Protein AF-A0A8K0TWJ3-F1 (afdb_monomer)

Solvent-accessible surface area (backbone atoms only — not comparable to full-atom values): 33154 Å² total; per-residue (Å²): 135,86,66,69,66,55,57,66,50,66,60,68,69,74,91,84,81,90,86,81,90,82,91,81,90,87,88,88,87,87,88,87,88,90,85,87,91,75,94,72,83,81,82,84,83,80,84,92,74,95,72,93,66,82,77,78,65,60,81,73,56,58,57,55,72,68,61,44,55,76,54,32,38,92,46,71,68,54,51,50,48,39,65,71,45,46,50,51,53,58,74,71,53,84,71,49,53,33,40,37,38,39,30,13,39,75,54,33,44,43,31,68,63,32,71,25,78,74,29,70,44,30,71,26,59,88,47,49,39,68,70,57,48,49,51,44,35,76,75,32,56,48,85,67,66,69,36,71,46,42,41,79,56,27,35,73,79,32,29,54,33,34,50,36,24,45,38,67,31,37,85,49,88,93,58,68,37,84,14,48,58,64,74,42,65,84,40,45,28,67,32,37,36,38,41,71,39,75,68,55,49,38,61,90,70,22,58,51,72,69,52,55,51,46,47,51,51,50,53,30,45,51,51,47,60,25,63,28,34,38,40,42,38,67,71,70,36,75,77,33,54,62,68,42,48,51,54,45,37,51,51,49,50,53,48,40,53,50,51,20,62,58,63,39,21,53,36,53,45,76,45,66,53,66,90,86,68,48,50,85,75,24,25,74,57,54,72,45,62,27,58,67,30,47,45,58,47,45,68,54,48,49,57,52,52,45,48,55,48,55,50,52,54,45,49,46,51,62,45,50,64,32,30,44,26,38,52,67,58,49,54,50,51,35,59,75,69,75,50,57,68,61,56,40,63,74,40,48,70,60,41,51,72,48,35,43,68,61,51,59,66,52,60,62,82,72,52,43,52,56,28,72,46,75,52,23,47,48,52,22,47,17,48,36,42,48,48,51,51,33,67,73,14,63,86,50,54,46,69,44,36,31,39,49,90,94,43,40,31,24,37,18,82,71,73,71,49,36,37,31,75,84,34,91,27,7,64,57,85,60,95,78,58,41,84,41,51,76,63,55,51,51,20,47,52,48,26,53,42,23,67,47,45,52,34,38,40,31,19,36,35,81,38,79,43,66,43,66,69,79,86,67,95,84,64,97,64,77,51,59,44,44,86,42,82,36,72,32,21,35,40,33,43,35,50,92,74,41,30,40,39,41,30,62,36,85,89,45,72,66,54,31,43,35,38,32,43,64,75,78,44,44,74,67,32,32,51,50,40,50,51,52,52,54,50,44,40,64,78,20,24,31,98,63,17,61,55,32,44,60,38,80,48,46,46,62,51,49,52,51,52,51,54,38,45,27,74,74,43,39,76,16,26,38,67,46,56,52,85,59,67,93,84,70,78,83,75,76,79,74,80,86,125

pLDDT: mean 80.36, std 21.99, range [22.19, 98.69]

InterPro domains:
  IPR013830 SGNH hydrolase-type esterase domain [PF13472] (101-296)
  IPR036514 SGNH hydrolase superfamily [G3DSA:3.40.50.1110] (71-313)

Foldseek 3Di:
DDDPVVVLVVLFDDDDDDDDDDDDDDDDDDDDDDDDDDDDDDDDDDDDDDDPDDQDDLVPLQDDLVVLVVLADDDPQLLCCLAPPQLVVLVPDPAQEAAEEAEEVQLVCQVPQQVCVPVAFPPDCSLQPPVNQVVLVVVFLADQDTDGRYGGHYYYLDALNSSSCQQSFDPPPVRGGHHPVVSSQSHAHQEYEYDHHPNQQDQPQGHDPVSLVSVSNVQSNVLLRYAAYEYEAADAFPRHDPVSSVVNLVSVVVSQVVSCVSNLFQRYHYHYQDPPDDNVQQPPHGGYGHSVVVSSVCSRVSSVVRLSVLLLVLLQCLLQQAWAWCLVLVVLLCVLLVHDLLVCLVPVLSLLVLALVSQLPDDVVSLCCAQCDRYHHFLSSQSNSQVVCCVNRPPQFDWWWWDDPSFIWTATPRPRQIGTSFGSRHGDDDPPIDTDDSSSNSSVVSSSCSVSSKIKTWAKHQDQDQQPPDDDPDDPDGGRGGRGIDTQWMWMDDSVQLWIWTGRDPVCNQWIKIWHFQPDADPVQLVVVVVVVLVSQQRRNPPCRCSNCPGPCVVVSVVVSLVSSCVNRNVHTHIDTRPDDPPDDDPPPPPPD

Mean predicted aligned error: 10.75 Å

Sequence (593 aa):
YWDLEGWCHQVCHGRSSRHSQTNARDTAKVSAPWLPHEPRLHTVLYSSAPRQTSIPKAQNMVPRLEDLRKHALFKQRSYDTSTNDHLPLLGSRRSKSLVVLLGDSIIERMATTCESQSFQPWPSEMWVGNAALESFRDQASCSIRRLSGVFQAGVGGDKLQHIMYRLVGDGDASRPMPGLLEALEHYDVPLWVIHAGSNNIHRRRGLADGDIECLRLLLSAVASRGRRVLLTGLFYRKDVPRDVIDAANDEYLKLIRRLNSDAGEHTFDFLGPPAEFDPSVHLEDHVHLTKAGYQRWAARLLPRITQILDYVESWEAVFHEKPYCSMEMVSYLVRLLDIDYSALFRSPEFLKRATKEVIAGEPESRLVSLWADDAGRCTSFALKVAYLLSRQHPGRYQFELFDHRHHRVAVCSKTAEIIDSSSMGGKAMGKGATWMSAKDAIATCLAEVAEGGIMVCLFRYVGRLSIAASRHESDSRRAVVQDRPVYFGLLRWNLRQKRLELIPDLGRKEHRLLITWGLGGSWRDRDECKAALNMFIRQRGGPLQSKQWESSGIRALNDELWRTANKVWGEHPILSEENAPAGGRILLAVDTE

Nearest PDB structures (foldseek):
  7dxm-assembly3_C  TM=5.527E-01  e=5.456E-01  Streptococcus thermophilus LMG 18311
  3bma-assembly1_E  TM=4.999E-01  e=4.174E-01  Streptococcus pneumoniae R6
  6pfx-assembly2_B  TM=6.865E-01  e=2.195E+00  Enterococcus faecium TX0133a04
  6pfx-assembly1_A  TM=6.867E-01  e=2.443E+00  Enterococcus faecium TX0133a04
  7dxm-assembly1_A  TM=5.088E-01  e=7.936E-01  Streptococcus thermophilus LMG 18311

Radius of gyration: 28.2 Å; Cα contacts (8 Å, |Δi|>4): 997; chains: 1; bounding box: 58×82×78 Å

Organism: NCBI:txid40658

Structure (mmCIF, N/CA/C/O backbone):
data_AF-A0A8K0TWJ3-F1
#
_entry.id   AF-A0A8K0TWJ3-F1
#
loop_
_atom_site.group_PDB
_atom_site.id
_atom_site.type_symbol
_atom_site.label_atom_id
_atom_site.label_alt_id
_atom_site.label_comp_id
_atom_site.label_asym_id
_atom_site.label_entity_id
_atom_site.label_seq_id
_atom_site.pdbx_PDB_ins_code
_atom_site.Cartn_x
_atom_site.Cartn_y
_atom_site.Cartn_z
_atom_site.occupancy
_atom_site.B_iso_or_equiv
_atom_site.auth_seq_id
_atom_site.auth_comp_id
_atom_site.auth_asym_id
_atom_site.auth_atom_id
_atom_site.pdbx_PDB_model_num
ATOM 1 N N . TYR A 1 1 ? 11.601 2.722 17.234 1.00 22.19 1 TYR A N 1
ATOM 2 C CA . TYR A 1 1 ? 10.336 3.225 17.797 1.00 22.19 1 TYR A CA 1
ATOM 3 C C . TYR A 1 1 ? 9.403 2.052 17.984 1.00 22.19 1 TYR A C 1
ATOM 5 O O . TYR A 1 1 ? 9.427 1.145 17.163 1.00 22.19 1 TYR A O 1
ATOM 13 N N . TRP A 1 2 ? 8.787 2.003 19.158 1.00 24.05 2 TRP A N 1
ATOM 14 C CA . TRP A 1 2 ? 8.403 0.785 19.854 1.00 24.05 2 TRP A CA 1
ATOM 15 C C . TRP A 1 2 ? 7.131 0.132 19.304 1.00 24.05 2 TRP A C 1
ATOM 17 O O . TRP A 1 2 ? 6.188 0.789 18.886 1.00 24.05 2 TRP A O 1
ATOM 27 N N . 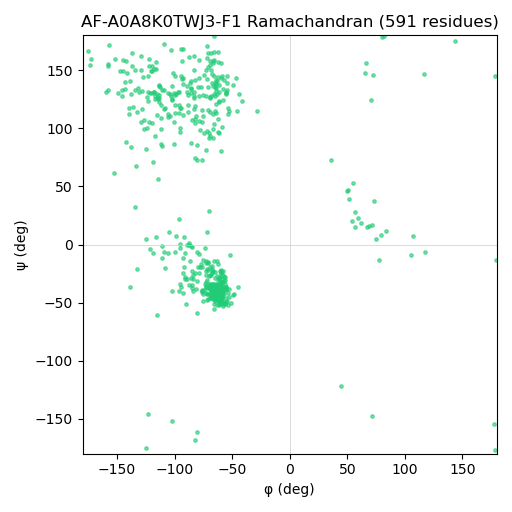ASP A 1 3 ? 7.213 -1.188 19.330 1.00 31.81 3 ASP A N 1
ATOM 28 C CA . ASP A 1 3 ? 6.294 -2.257 18.984 1.00 31.81 3 ASP A CA 1
ATOM 29 C C . ASP A 1 3 ? 4.775 -1.985 19.105 1.00 31.81 3 ASP A C 1
ATOM 31 O O . ASP A 1 3 ? 4.228 -1.846 20.203 1.00 31.81 3 ASP A O 1
ATOM 35 N N . LEU A 1 4 ? 4.075 -1.996 17.963 1.00 35.12 4 LEU A N 1
ATOM 36 C CA . LEU A 1 4 ? 2.613 -2.140 17.895 1.00 35.12 4 LEU A CA 1
ATOM 37 C C . LEU A 1 4 ? 2.164 -3.559 18.307 1.00 35.12 4 LEU A C 1
ATOM 39 O O . LEU A 1 4 ? 1.013 -3.714 18.720 1.00 35.12 4 LEU A O 1
ATOM 43 N N . GLU A 1 5 ? 3.048 -4.575 18.280 1.00 35.62 5 GLU A N 1
ATOM 44 C CA . GLU A 1 5 ? 2.718 -5.926 18.773 1.00 35.62 5 GLU A CA 1
ATOM 45 C C . GLU A 1 5 ? 2.405 -5.889 20.273 1.00 35.62 5 GLU A C 1
ATOM 47 O O . GLU A 1 5 ? 1.468 -6.543 20.731 1.00 35.62 5 GLU A O 1
ATOM 52 N N . GLY A 1 6 ? 3.077 -5.014 21.029 1.00 37.06 6 GLY A N 1
ATOM 53 C CA . GLY A 1 6 ? 2.796 -4.800 22.447 1.00 37.06 6 GLY A CA 1
ATOM 54 C C . GLY A 1 6 ? 1.365 -4.334 22.737 1.00 37.06 6 GLY A C 1
ATOM 55 O O . GLY A 1 6 ? 0.874 -4.566 23.838 1.00 37.06 6 GLY A O 1
ATOM 56 N N . TRP A 1 7 ? 0.667 -3.714 21.777 1.00 39.84 7 TRP A N 1
ATOM 57 C CA . TRP A 1 7 ? -0.693 -3.205 21.980 1.00 39.84 7 TRP A CA 1
ATOM 58 C C . TRP A 1 7 ? -1.771 -4.281 21.778 1.00 39.84 7 TRP A C 1
ATOM 60 O O . TRP A 1 7 ? -2.681 -4.380 22.600 1.00 39.84 7 TRP A O 1
ATOM 70 N N . CYS A 1 8 ? -1.626 -5.158 20.773 1.00 35.56 8 CYS A N 1
ATOM 71 C CA . CYS A 1 8 ? -2.452 -6.373 20.683 1.00 35.56 8 CYS A CA 1
ATOM 72 C C . CYS A 1 8 ? -2.159 -7.334 21.850 1.00 35.56 8 CYS A C 1
ATOM 74 O O . CYS A 1 8 ? -3.088 -7.904 22.424 1.00 35.56 8 CYS A O 1
ATOM 76 N N . HIS A 1 9 ? -0.895 -7.442 22.278 1.00 36.34 9 HIS A N 1
ATOM 77 C CA . HIS A 1 9 ? -0.508 -8.306 23.396 1.00 36.34 9 HIS A CA 1
ATOM 78 C C . HIS A 1 9 ? -0.924 -7.772 24.785 1.00 36.34 9 HIS A C 1
ATOM 80 O O . HIS A 1 9 ? -1.294 -8.570 25.645 1.00 36.34 9 HIS A O 1
ATOM 86 N N . GLN A 1 10 ? -0.937 -6.451 25.034 1.00 37.88 10 GLN A N 1
ATOM 87 C CA . GLN A 1 10 ? -1.329 -5.888 26.344 1.00 37.88 10 GLN A CA 1
ATOM 88 C C . GLN A 1 10 ? -2.832 -5.975 26.645 1.00 37.88 10 GLN A C 1
ATOM 90 O O . GLN A 1 10 ? -3.208 -5.963 27.816 1.00 37.88 10 GLN A O 1
ATOM 95 N N . VAL A 1 11 ? -3.696 -6.077 25.630 1.00 40.22 11 VAL A N 1
ATOM 96 C CA . VAL A 1 11 ? -5.146 -6.258 25.833 1.00 40.22 11 VAL A CA 1
ATOM 97 C C . VAL A 1 11 ? -5.497 -7.721 26.163 1.00 40.22 11 VAL A C 1
ATOM 99 O O . VAL A 1 11 ? -6.540 -7.964 26.763 1.00 40.22 11 VAL A O 1
ATOM 102 N N . CYS A 1 12 ? -4.613 -8.683 25.858 1.00 34.91 12 CYS A N 1
ATOM 103 C CA . CYS A 1 12 ? -4.925 -10.119 25.895 1.00 34.91 12 CYS A CA 1
ATOM 104 C C . CYS A 1 12 ? -4.227 -10.924 27.015 1.00 34.91 12 CYS A C 1
ATOM 106 O O . CYS A 1 12 ? -4.472 -12.121 27.141 1.00 34.91 12 CYS A O 1
ATOM 108 N N . HIS A 1 13 ? -3.383 -10.318 27.861 1.00 32.00 13 HIS A N 1
ATOM 109 C CA . HIS A 1 13 ? -2.712 -11.039 28.955 1.00 32.00 13 HIS A CA 1
ATOM 110 C C . HIS A 1 13 ? -3.369 -10.825 30.330 1.00 32.00 13 HIS A C 1
ATOM 112 O O . HIS A 1 13 ? -2.943 -9.995 31.132 1.00 32.00 13 HIS A O 1
ATOM 118 N N . GLY A 1 14 ? -4.374 -11.657 30.626 1.00 32.97 14 GLY A N 1
ATOM 119 C CA . GLY A 1 14 ? -4.715 -12.088 31.986 1.00 32.97 14 GLY A CA 1
ATOM 120 C C . GLY A 1 14 ? -3.864 -13.305 32.381 1.00 32.97 14 GLY A C 1
ATOM 121 O O . GLY A 1 14 ? -3.661 -14.212 31.580 1.00 32.97 14 GLY A O 1
ATOM 122 N N . ARG A 1 15 ? -3.299 -13.296 33.594 1.00 29.36 15 ARG A N 1
ATOM 123 C CA . ARG A 1 15 ? -2.346 -14.298 34.118 1.00 29.36 15 ARG A 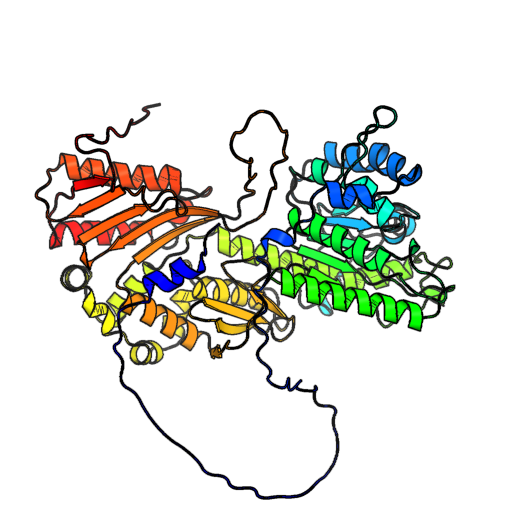CA 1
ATOM 124 C C . ARG A 1 15 ? -2.869 -15.743 34.032 1.00 29.36 15 ARG A C 1
ATOM 126 O O . ARG A 1 15 ? -3.981 -16.009 34.469 1.00 29.36 15 ARG A O 1
ATOM 133 N N . SER A 1 16 ? -1.997 -16.680 33.649 1.00 27.53 16 SER A N 1
ATOM 134 C CA . SER A 1 16 ? -2.134 -18.110 33.960 1.00 27.53 16 SER A CA 1
ATOM 135 C C . SER A 1 16 ? -0.820 -18.659 34.527 1.00 27.53 16 SER A C 1
ATOM 137 O O . SER A 1 16 ? 0.271 -18.379 34.026 1.00 27.53 16 SER A O 1
ATOM 139 N N . SER A 1 17 ? -0.949 -19.369 35.643 1.00 29.36 17 SER A N 1
ATOM 140 C CA . SER A 1 17 ? 0.103 -19.962 36.462 1.00 29.36 17 SER A CA 1
ATOM 141 C C . SER A 1 17 ? 0.577 -21.318 35.930 1.00 29.36 17 SER A C 1
ATOM 143 O O . SER A 1 17 ? -0.186 -22.090 35.361 1.00 29.36 17 SER A O 1
ATOM 145 N N . ARG A 1 18 ? 1.854 -21.607 36.204 1.00 28.64 18 ARG A N 1
ATOM 146 C CA . ARG A 1 18 ? 2.584 -22.867 35.974 1.00 28.64 18 ARG A CA 1
ATOM 147 C C . ARG A 1 18 ? 1.817 -24.110 36.445 1.00 28.64 18 ARG A C 1
ATOM 149 O O . ARG A 1 18 ? 1.291 -24.068 37.550 1.00 28.64 18 ARG A O 1
ATOM 156 N N . HIS A 1 19 ? 1.936 -25.218 35.706 1.00 27.59 19 HIS A N 1
ATOM 157 C CA . HIS A 1 19 ? 2.286 -26.566 36.199 1.00 27.59 19 HIS A CA 1
ATOM 158 C C . HIS A 1 19 ? 2.857 -27.412 35.041 1.00 27.59 19 HIS A C 1
ATOM 160 O O . HIS A 1 19 ? 2.672 -27.089 33.871 1.00 27.59 19 HIS A O 1
ATOM 166 N N . SER A 1 20 ? 3.659 -28.416 35.386 1.00 27.27 20 SER A N 1
ATOM 167 C CA . SER A 1 20 ? 4.748 -28.995 34.593 1.00 27.27 20 SER A CA 1
ATOM 168 C C . SER A 1 20 ? 4.601 -30.503 34.330 1.00 27.27 20 SER A C 1
ATOM 170 O O . SER A 1 20 ? 4.035 -31.177 35.181 1.00 27.27 20 SER A O 1
ATOM 172 N N . GLN A 1 21 ? 5.304 -30.992 33.284 1.00 28.33 21 GLN A N 1
ATOM 173 C CA . GLN A 1 21 ? 5.832 -32.372 33.068 1.00 28.33 21 GLN A CA 1
ATOM 174 C C . GLN A 1 21 ? 4.792 -33.482 32.735 1.00 28.33 21 GLN A C 1
ATOM 176 O O . GLN A 1 21 ? 3.678 -33.415 33.227 1.00 28.33 21 GLN A O 1
ATOM 181 N N . THR A 1 22 ? 5.016 -34.532 31.917 1.00 27.94 22 THR A N 1
ATOM 182 C CA . THR A 1 22 ? 6.167 -35.113 31.170 1.00 27.94 22 THR A CA 1
ATOM 183 C C . THR A 1 22 ? 5.693 -36.271 30.247 1.00 27.94 22 THR A C 1
ATOM 185 O O . THR A 1 22 ? 4.698 -36.910 30.561 1.00 27.94 22 THR A O 1
ATOM 188 N N . ASN A 1 23 ? 6.513 -36.598 29.222 1.00 27.72 23 ASN A N 1
ATOM 189 C CA . ASN A 1 23 ? 6.760 -37.913 28.558 1.00 27.72 23 ASN A CA 1
ATOM 190 C C . ASN A 1 23 ? 5.638 -38.609 27.743 1.00 27.72 23 ASN A C 1
ATOM 192 O O . ASN A 1 23 ? 4.470 -38.464 28.050 1.00 27.72 23 ASN A O 1
ATOM 196 N N . ALA A 1 24 ? 5.873 -39.502 26.769 1.00 27.83 24 ALA A N 1
ATOM 197 C CA . ALA A 1 24 ? 6.939 -39.837 25.805 1.00 27.83 24 ALA A CA 1
ATOM 198 C C . ALA A 1 24 ? 6.453 -41.086 25.014 1.00 27.83 24 ALA A C 1
ATOM 200 O O . ALA A 1 24 ? 5.896 -41.970 25.653 1.00 27.83 24 ALA A O 1
ATOM 201 N N . ARG A 1 25 ? 6.793 -41.192 23.707 1.00 28.03 25 ARG A N 1
ATOM 202 C CA . ARG A 1 25 ? 6.904 -42.431 22.871 1.00 28.03 25 ARG A CA 1
ATOM 203 C C . ARG A 1 25 ? 5.587 -43.220 22.604 1.00 28.03 25 ARG A C 1
ATOM 205 O O . ARG A 1 25 ? 4.670 -43.156 23.396 1.00 28.03 25 ARG A O 1
ATOM 212 N N . ASP A 1 26 ? 5.329 -43.909 21.485 1.00 28.30 26 ASP A N 1
ATOM 213 C CA . ASP A 1 26 ? 6.171 -44.742 20.616 1.00 28.30 26 ASP A CA 1
ATOM 214 C C . ASP A 1 26 ? 5.637 -44.899 19.165 1.00 28.30 26 ASP A C 1
ATOM 216 O O . ASP A 1 26 ? 4.541 -44.486 18.799 1.00 28.30 26 ASP A O 1
ATOM 220 N N . THR A 1 27 ? 6.497 -45.515 18.357 1.00 30.27 27 THR A N 1
ATOM 221 C CA . THR A 1 27 ? 6.499 -45.835 16.919 1.00 30.27 27 THR A CA 1
ATOM 222 C C . THR A 1 27 ? 5.467 -46.853 16.403 1.00 30.27 27 THR A C 1
ATOM 224 O O . THR A 1 27 ? 5.170 -47.811 17.106 1.00 30.27 27 THR A O 1
ATOM 227 N N . ALA A 1 28 ? 5.134 -46.797 15.100 1.00 29.73 28 ALA A N 1
ATOM 228 C CA . ALA A 1 28 ? 5.027 -47.994 14.240 1.00 29.73 28 ALA A CA 1
ATOM 229 C C . ALA A 1 28 ? 5.125 -47.661 12.732 1.00 29.73 28 ALA A C 1
ATOM 231 O O . ALA A 1 28 ? 4.459 -46.760 12.229 1.00 29.73 28 ALA A O 1
ATOM 232 N N . LYS A 1 29 ? 5.973 -48.420 12.023 1.00 28.27 29 LYS A N 1
ATOM 233 C CA . LYS A 1 29 ? 6.172 -48.455 10.561 1.00 28.27 29 LYS A CA 1
ATOM 234 C C . LYS A 1 29 ? 5.301 -49.554 9.946 1.00 28.27 29 LYS A C 1
ATOM 236 O O . LYS A 1 29 ? 5.316 -50.652 10.489 1.00 28.27 29 LYS A O 1
ATOM 241 N N . VAL A 1 30 ? 4.726 -49.329 8.759 1.00 28.98 30 VAL A N 1
ATOM 242 C CA . VAL A 1 30 ? 4.429 -50.394 7.775 1.00 28.98 30 VAL A CA 1
ATOM 243 C C . VAL A 1 30 ? 4.611 -49.849 6.347 1.00 28.98 30 VAL A C 1
ATOM 245 O O . VAL A 1 30 ? 4.177 -48.748 6.027 1.00 28.98 30 VAL A O 1
ATOM 248 N N . SER A 1 31 ? 5.308 -50.631 5.522 1.00 26.70 31 SER A N 1
ATOM 249 C CA . SER A 1 31 ? 5.665 -50.465 4.102 1.00 26.70 31 SER A CA 1
ATOM 250 C C . SER A 1 31 ? 4.636 -51.132 3.171 1.00 26.70 31 SER A C 1
ATOM 252 O O . SER A 1 31 ? 4.197 -52.231 3.494 1.00 26.70 31 SER A O 1
ATOM 254 N N . ALA A 1 32 ? 4.220 -50.525 2.046 1.00 27.39 32 ALA A N 1
ATOM 255 C CA . ALA A 1 32 ? 4.630 -50.795 0.638 1.00 27.39 32 ALA A CA 1
ATOM 256 C C . ALA A 1 32 ? 3.379 -50.607 -0.285 1.00 27.39 32 ALA A C 1
ATOM 258 O O . ALA A 1 32 ? 2.286 -50.521 0.274 1.00 27.39 32 ALA A O 1
ATOM 259 N N . PRO A 1 33 ? 3.420 -50.689 -1.641 1.00 33.88 33 PRO A N 1
ATOM 260 C CA . PRO A 1 33 ? 4.423 -50.321 -2.648 1.00 33.88 33 PRO A CA 1
ATOM 261 C C . PRO A 1 33 ? 3.871 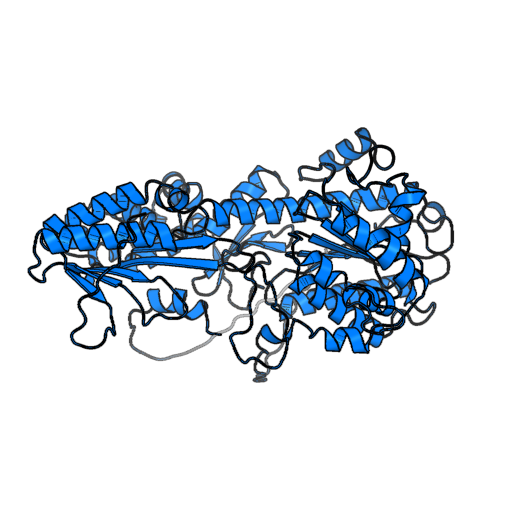-49.353 -3.747 1.00 33.88 33 PRO A C 1
ATOM 263 O O . PRO A 1 33 ? 2.750 -48.862 -3.694 1.00 33.88 33 PRO A O 1
ATOM 266 N N . TRP A 1 34 ? 4.738 -49.085 -4.725 1.00 25.12 34 TRP A N 1
ATOM 267 C CA . TRP A 1 34 ? 4.769 -48.074 -5.793 1.00 25.12 34 TRP A CA 1
ATOM 268 C C . TRP A 1 34 ? 3.773 -48.209 -6.966 1.00 25.12 34 TRP A C 1
ATOM 270 O O . TRP A 1 34 ? 3.473 -49.333 -7.352 1.00 25.12 34 TRP A O 1
ATOM 280 N N . LEU A 1 35 ? 3.410 -47.065 -7.594 1.00 28.23 35 LEU A N 1
ATOM 281 C CA . LEU A 1 35 ? 3.202 -46.789 -9.048 1.00 28.23 35 LEU A CA 1
ATOM 282 C C . LEU A 1 35 ? 2.909 -45.258 -9.268 1.00 28.23 35 LEU A C 1
ATOM 284 O O . LEU A 1 35 ? 2.770 -44.553 -8.269 1.00 28.23 35 LEU A O 1
ATOM 288 N N . PRO A 1 36 ? 2.950 -44.680 -10.497 1.00 33.00 36 PRO A N 1
ATOM 289 C CA . PRO A 1 36 ? 3.951 -43.668 -10.866 1.00 33.00 36 PRO A CA 1
ATOM 290 C C . PRO A 1 36 ? 3.510 -42.184 -10.899 1.00 33.00 36 PRO A C 1
ATOM 292 O O . PRO A 1 36 ? 2.339 -41.828 -10.867 1.00 33.00 36 PRO A O 1
ATOM 295 N N . HIS A 1 37 ? 4.557 -41.359 -10.986 1.00 27.56 37 HIS A N 1
ATOM 296 C CA . HIS A 1 37 ? 4.728 -39.905 -10.906 1.00 27.56 37 HIS A CA 1
ATOM 297 C C . HIS A 1 37 ? 3.758 -38.956 -11.645 1.00 27.56 37 HIS A C 1
ATOM 299 O O . HIS A 1 37 ? 3.679 -38.955 -12.869 1.00 27.56 37 HIS A O 1
ATOM 305 N N . GLU A 1 38 ? 3.245 -37.983 -10.880 1.00 27.19 38 GLU A N 1
ATOM 306 C CA . GLU A 1 38 ? 2.961 -36.600 -11.302 1.00 27.19 38 GLU A CA 1
ATOM 307 C C . GLU A 1 38 ? 3.792 -35.621 -10.436 1.00 27.19 38 GLU A C 1
ATOM 309 O O . GLU A 1 38 ? 4.082 -35.931 -9.271 1.00 27.19 38 GLU A O 1
ATOM 314 N N . PRO A 1 39 ? 4.213 -34.447 -10.951 1.00 31.45 39 PRO A N 1
ATOM 315 C CA . PRO A 1 39 ? 5.159 -33.575 -10.260 1.00 31.45 39 PRO A CA 1
ATOM 316 C C . PRO A 1 39 ? 4.471 -32.780 -9.140 1.00 31.45 39 PRO A C 1
ATOM 318 O O . PRO A 1 39 ? 3.854 -31.741 -9.367 1.00 31.45 39 PRO A O 1
ATOM 321 N N . ARG A 1 40 ? 4.604 -33.257 -7.896 1.00 27.70 40 ARG A N 1
ATOM 322 C CA . ARG A 1 40 ? 4.237 -32.495 -6.694 1.00 27.70 40 ARG A CA 1
ATOM 323 C C . ARG A 1 40 ? 5.363 -31.545 -6.287 1.00 27.70 40 ARG A C 1
ATOM 325 O O . ARG A 1 40 ? 6.518 -31.940 -6.163 1.00 27.70 40 ARG A O 1
ATOM 332 N N . LEU A 1 41 ? 4.967 -30.297 -6.047 1.00 26.61 41 LEU A N 1
ATOM 333 C CA . LEU A 1 41 ? 5.738 -29.211 -5.441 1.00 26.61 41 LEU A CA 1
ATOM 334 C C . LEU A 1 41 ? 6.577 -29.707 -4.251 1.00 26.61 41 LEU A C 1
ATOM 336 O O . LEU A 1 41 ? 6.049 -30.271 -3.293 1.00 26.61 41 LEU A O 1
ATOM 340 N N . HIS A 1 42 ? 7.890 -29.485 -4.316 1.00 26.62 42 HIS A N 1
ATOM 341 C CA . HIS A 1 42 ? 8.823 -29.859 -3.259 1.00 26.62 42 HIS A CA 1
ATOM 342 C C . HIS A 1 42 ? 8.589 -29.035 -1.985 1.00 26.62 42 HIS A C 1
ATOM 344 O O . HIS A 1 42 ? 8.884 -27.842 -1.924 1.00 26.62 42 HIS A O 1
ATOM 350 N N . THR A 1 43 ? 8.128 -29.715 -0.937 1.00 26.78 43 THR A N 1
ATOM 351 C CA . THR A 1 43 ? 8.221 -29.277 0.457 1.00 26.78 43 THR A CA 1
ATOM 352 C C . THR A 1 43 ? 9.694 -29.210 0.858 1.00 26.78 43 THR A C 1
ATOM 354 O O . THR A 1 43 ? 10.375 -30.233 0.933 1.00 26.78 43 THR A O 1
ATOM 357 N N . VAL A 1 44 ? 10.205 -28.008 1.117 1.00 27.88 44 VAL A N 1
ATOM 358 C CA . VAL A 1 44 ? 11.572 -27.812 1.608 1.00 27.88 44 VAL A CA 1
ATOM 359 C C . VAL A 1 44 ? 11.618 -28.119 3.108 1.00 27.88 44 VAL A C 1
ATOM 361 O O . VAL A 1 44 ? 11.134 -27.344 3.932 1.00 27.88 44 VAL A O 1
ATOM 364 N N . LEU A 1 45 ? 12.207 -29.259 3.471 1.00 23.97 45 LEU A N 1
ATOM 365 C CA . LEU A 1 45 ? 12.568 -29.596 4.849 1.00 23.97 45 LEU A CA 1
ATOM 366 C C . LEU A 1 45 ? 13.902 -28.917 5.195 1.00 23.97 45 LEU A C 1
ATOM 368 O O . LEU A 1 45 ? 14.946 -29.306 4.677 1.00 23.97 45 LEU A O 1
ATOM 372 N N . TYR A 1 46 ? 13.885 -27.915 6.081 1.00 28.52 46 TYR A N 1
ATOM 373 C CA . TYR A 1 46 ? 15.109 -27.339 6.649 1.00 28.52 46 TYR A CA 1
ATOM 374 C C . TYR A 1 46 ? 15.441 -27.966 8.006 1.00 28.52 46 TYR A C 1
ATOM 376 O O . TYR A 1 46 ? 14.669 -27.874 8.960 1.00 28.52 46 TYR A O 1
ATOM 384 N N . SER A 1 47 ? 16.630 -28.569 8.047 1.00 25.95 47 SER A N 1
ATOM 385 C CA . SER A 1 47 ? 17.326 -29.104 9.218 1.00 25.95 47 SER A CA 1
ATOM 386 C C . SER A 1 47 ? 17.609 -28.028 10.277 1.00 25.95 47 SER A C 1
ATOM 388 O O . SER A 1 47 ? 17.908 -26.874 9.969 1.00 25.95 47 SER A O 1
ATOM 390 N N . SER A 1 48 ? 17.498 -28.434 11.539 1.00 25.34 48 SER A N 1
ATOM 391 C CA . SER A 1 48 ? 17.643 -27.637 12.753 1.00 25.34 48 SER A CA 1
ATOM 392 C C . SER A 1 48 ? 19.106 -27.439 13.170 1.00 25.34 48 SER A C 1
ATOM 394 O O . SER A 1 48 ? 19.775 -28.397 13.551 1.00 25.34 48 SER A O 1
ATOM 396 N N . ALA A 1 49 ? 19.556 -26.184 13.226 1.00 25.73 49 ALA A N 1
ATOM 397 C CA . ALA A 1 49 ? 20.669 -25.750 14.073 1.00 25.73 49 ALA A CA 1
ATOM 398 C C . ALA A 1 49 ? 20.367 -24.339 14.621 1.00 25.73 49 ALA A C 1
ATOM 400 O O . ALA A 1 49 ? 19.928 -23.477 13.853 1.00 25.73 49 ALA A O 1
ATOM 401 N N . PRO A 1 50 ? 20.566 -24.061 15.923 1.00 29.61 50 PRO A N 1
ATOM 402 C CA . PRO A 1 50 ? 20.265 -22.756 16.492 1.00 29.61 50 PRO A CA 1
ATOM 403 C C . PRO A 1 50 ? 21.427 -21.794 16.217 1.00 29.61 50 PRO A C 1
ATOM 405 O O . PRO A 1 50 ? 22.466 -21.853 16.868 1.00 29.61 50 PRO A O 1
ATOM 408 N N . ARG A 1 51 ? 21.254 -20.872 15.265 1.00 28.33 51 ARG A N 1
ATOM 409 C CA . ARG A 1 51 ? 22.030 -19.624 15.235 1.00 28.33 51 ARG A CA 1
ATOM 410 C C . ARG A 1 51 ? 21.131 -18.496 15.718 1.00 28.33 51 ARG A C 1
ATOM 412 O O . ARG A 1 51 ? 20.181 -18.117 15.042 1.00 28.33 51 ARG A O 1
ATOM 419 N N . GLN A 1 52 ? 21.439 -17.966 16.900 1.00 31.31 52 GLN A N 1
ATOM 420 C CA . GLN A 1 52 ? 20.965 -16.653 17.325 1.00 31.31 52 GLN A CA 1
ATOM 421 C C . GLN A 1 52 ? 21.620 -15.603 16.422 1.00 31.31 52 GLN A C 1
ATOM 423 O O . GLN A 1 52 ? 22.723 -15.137 16.685 1.00 31.31 52 GLN A O 1
ATOM 428 N N . THR A 1 53 ? 20.949 -15.247 15.333 1.00 29.08 53 THR A N 1
ATOM 429 C CA . THR A 1 53 ? 21.207 -14.001 14.611 1.00 29.08 53 THR A CA 1
ATOM 430 C C . THR A 1 53 ? 20.055 -13.067 14.928 1.00 29.08 53 THR A C 1
ATOM 432 O O . THR A 1 53 ? 18.913 -13.334 14.554 1.00 29.08 53 THR A O 1
ATOM 435 N N . SER A 1 54 ? 20.340 -11.995 15.664 1.00 28.78 54 SER A N 1
ATOM 436 C CA . SER A 1 54 ? 19.412 -10.884 15.852 1.00 28.78 54 SER A CA 1
ATOM 437 C C . SER A 1 54 ? 18.942 -10.397 14.480 1.00 28.78 54 SER A C 1
ATOM 439 O O . SER A 1 54 ? 19.756 -9.928 13.685 1.00 28.78 54 SER A O 1
ATOM 441 N N . ILE A 1 55 ? 17.650 -10.543 14.197 1.00 32.06 55 ILE A N 1
ATOM 442 C CA . ILE A 1 55 ? 17.032 -10.060 12.961 1.00 32.06 55 ILE A CA 1
ATOM 443 C C . ILE A 1 55 ? 17.204 -8.529 12.929 1.00 32.06 55 ILE A C 1
ATOM 445 O O . ILE A 1 55 ? 16.805 -7.863 13.893 1.00 32.06 55 ILE A O 1
ATOM 449 N N . PRO A 1 56 ? 17.823 -7.946 11.885 1.00 32.84 56 PRO A N 1
ATOM 450 C CA . PRO A 1 56 ? 17.929 -6.498 11.753 1.00 32.84 56 PRO A CA 1
ATOM 451 C C . PRO A 1 56 ? 16.534 -5.867 11.748 1.00 32.84 56 PRO A C 1
ATOM 453 O O . PRO A 1 56 ? 15.633 -6.332 11.057 1.00 32.84 56 PRO A O 1
ATOM 456 N N . LYS A 1 57 ? 16.336 -4.795 12.522 1.00 41.81 57 LYS A N 1
ATOM 457 C CA . LYS A 1 57 ? 15.071 -4.047 12.521 1.00 41.81 57 LYS A CA 1
ATOM 458 C C . LYS A 1 57 ? 14.856 -3.411 11.139 1.00 41.81 57 LYS A C 1
ATOM 460 O O . LYS A 1 57 ? 15.779 -2.795 10.609 1.00 41.81 57 LYS A O 1
ATOM 465 N N . ALA A 1 58 ? 13.625 -3.463 10.620 1.00 45.97 58 ALA A N 1
ATOM 466 C CA . ALA A 1 58 ? 13.193 -2.939 9.310 1.00 45.97 58 ALA A CA 1
ATOM 467 C C . ALA A 1 58 ? 13.562 -1.462 9.006 1.00 45.97 58 ALA A C 1
ATOM 469 O O . ALA A 1 58 ? 13.440 -1.001 7.876 1.00 45.97 58 ALA A O 1
ATOM 470 N N . GLN A 1 59 ? 14.064 -0.700 9.988 1.00 47.00 59 GLN A N 1
ATOM 471 C CA . GLN A 1 59 ? 14.589 0.659 9.792 1.00 47.00 59 GLN A CA 1
ATOM 472 C C . GLN A 1 59 ? 15.857 0.722 8.917 1.00 47.00 59 GLN A C 1
ATOM 474 O O . GLN A 1 59 ? 16.188 1.801 8.437 1.00 47.00 59 GLN A O 1
ATOM 479 N N . ASN A 1 60 ? 16.529 -0.405 8.656 1.00 54.81 60 ASN A N 1
ATOM 480 C CA . ASN A 1 60 ? 17.728 -0.452 7.810 1.00 54.81 60 ASN A CA 1
ATOM 481 C C . ASN A 1 60 ? 17.446 -0.595 6.302 1.00 54.81 60 ASN A C 1
ATOM 483 O O . ASN A 1 60 ? 18.391 -0.635 5.518 1.00 54.81 60 ASN A O 1
ATOM 487 N N . MET A 1 61 ? 16.181 -0.688 5.873 1.00 62.53 61 MET A N 1
ATOM 488 C CA . MET A 1 61 ? 15.869 -0.912 4.456 1.00 62.53 61 MET A CA 1
ATOM 489 C C . MET A 1 61 ? 15.829 0.343 3.594 1.00 62.53 61 MET A C 1
ATOM 491 O O . MET A 1 61 ? 15.978 0.215 2.383 1.00 62.53 61 MET A O 1
ATOM 495 N N . VAL A 1 62 ? 15.619 1.529 4.171 1.00 73.75 62 VAL A N 1
ATOM 496 C CA . VAL A 1 62 ? 15.600 2.772 3.390 1.00 73.75 62 VAL A CA 1
ATOM 497 C C . VAL A 1 62 ? 17.042 3.252 3.230 1.00 73.75 62 VAL A C 1
ATOM 499 O O . VAL A 1 62 ? 17.626 3.706 4.219 1.00 73.75 62 VAL A O 1
ATOM 502 N N . PRO A 1 63 ? 17.647 3.140 2.033 1.00 79.06 63 PRO A N 1
ATOM 503 C CA . PRO A 1 63 ? 18.989 3.643 1.811 1.00 79.06 63 PRO A CA 1
ATOM 504 C C . PRO A 1 63 ? 18.995 5.150 2.027 1.00 79.06 63 PRO A C 1
ATOM 506 O O . PRO A 1 63 ? 18.032 5.851 1.694 1.00 79.06 63 PRO A O 1
ATOM 509 N N . ARG A 1 64 ? 20.094 5.663 2.575 1.00 86.00 64 ARG A N 1
ATOM 510 C CA . ARG A 1 64 ? 20.266 7.110 2.638 1.00 86.00 64 ARG A CA 1
ATOM 511 C C . ARG A 1 64 ? 20.452 7.627 1.213 1.00 86.00 64 ARG A C 1
ATOM 513 O O . ARG A 1 64 ? 20.994 6.923 0.360 1.00 86.00 64 ARG A O 1
ATOM 520 N N . LEU A 1 65 ? 20.032 8.859 0.932 1.00 87.56 65 LEU A N 1
ATOM 521 C CA . LEU A 1 65 ? 20.227 9.442 -0.403 1.00 87.56 65 LEU A CA 1
ATOM 522 C C . LEU A 1 65 ? 21.713 9.500 -0.781 1.00 87.56 65 LEU A C 1
ATOM 524 O O . LEU A 1 65 ? 22.064 9.372 -1.951 1.00 87.56 65 LEU A O 1
ATOM 528 N N . GLU A 1 66 ? 22.589 9.625 0.214 1.00 89.88 66 GLU A N 1
ATOM 529 C CA . GLU A 1 66 ? 24.039 9.547 0.055 1.00 89.88 66 GLU A CA 1
ATOM 530 C C . GLU A 1 66 ? 24.494 8.187 -0.483 1.00 89.88 66 GLU A C 1
ATOM 532 O O . GLU A 1 66 ? 25.447 8.134 -1.255 1.00 89.88 66 GLU A O 1
ATOM 537 N N . ASP A 1 67 ? 23.817 7.093 -0.125 1.00 92.19 67 ASP A N 1
ATOM 538 C CA . ASP A 1 67 ? 24.149 5.766 -0.642 1.00 92.19 67 ASP A CA 1
ATOM 539 C C . ASP A 1 67 ? 23.816 5.667 -2.127 1.00 92.19 67 ASP A C 1
ATOM 541 O O . ASP A 1 67 ? 24.612 5.139 -2.896 1.00 92.19 67 ASP A O 1
ATOM 545 N N . LEU A 1 68 ? 22.703 6.262 -2.564 1.00 94.31 68 LEU A N 1
ATOM 546 C CA . LEU A 1 68 ? 22.378 6.317 -3.986 1.00 94.31 68 LEU A CA 1
ATOM 547 C C . LEU A 1 68 ? 23.382 7.178 -4.760 1.00 94.31 68 LEU A C 1
ATOM 549 O O . LEU A 1 68 ? 23.828 6.779 -5.834 1.00 94.31 68 LEU A O 1
ATOM 553 N N . ARG A 1 69 ? 23.769 8.334 -4.206 1.00 95.06 69 ARG A N 1
ATOM 554 C CA . ARG A 1 69 ? 24.731 9.255 -4.835 1.00 95.06 69 ARG A CA 1
ATOM 555 C C . ARG A 1 69 ? 26.097 8.617 -5.087 1.00 95.06 69 ARG A C 1
ATOM 557 O O . ARG A 1 69 ? 26.708 8.929 -6.099 1.00 95.06 69 ARG A O 1
ATOM 564 N N . LYS A 1 70 ? 26.554 7.693 -4.234 1.00 96.38 70 LYS A N 1
ATOM 565 C CA . LYS A 1 70 ? 27.821 6.957 -4.441 1.00 96.38 70 LYS A CA 1
ATOM 566 C C . LYS A 1 70 ? 27.832 6.122 -5.725 1.00 96.38 70 LYS A C 1
ATOM 568 O O . LYS A 1 70 ? 28.897 5.883 -6.281 1.00 96.38 70 LYS A O 1
ATOM 573 N N . HIS A 1 71 ? 26.662 5.667 -6.168 1.00 97.00 71 HIS A N 1
ATOM 574 C CA . HIS A 1 71 ? 26.500 4.837 -7.364 1.00 97.00 71 HIS A CA 1
ATOM 575 C C . HIS A 1 71 ? 25.898 5.604 -8.547 1.00 97.00 71 HIS A C 1
ATOM 577 O O . HIS A 1 71 ? 25.829 5.068 -9.652 1.00 97.00 71 HIS A O 1
ATOM 583 N N . ALA A 1 72 ? 25.457 6.843 -8.329 1.00 97.56 72 ALA A N 1
ATOM 584 C CA . ALA A 1 72 ? 24.910 7.702 -9.362 1.00 97.56 72 ALA A CA 1
ATOM 585 C C . ALA A 1 72 ? 26.007 8.107 -10.353 1.00 97.56 72 ALA A C 1
ATOM 587 O O . ALA A 1 72 ? 27.047 8.633 -9.961 1.00 97.56 72 ALA A O 1
ATOM 588 N N . LEU A 1 73 ? 25.760 7.893 -11.645 1.00 97.88 73 LEU A N 1
ATOM 589 C CA . LEU A 1 73 ? 26.670 8.313 -12.708 1.00 97.88 73 LEU A CA 1
ATOM 590 C C . LEU A 1 73 ? 25.986 9.321 -13.622 1.00 97.88 73 LEU A C 1
ATOM 592 O O . LEU A 1 73 ? 24.869 9.096 -14.090 1.00 97.88 73 LEU A O 1
ATOM 596 N N . PHE A 1 74 ? 26.687 10.421 -13.887 1.00 97.50 74 PHE A N 1
ATOM 597 C CA . PHE A 1 74 ? 26.236 11.434 -14.827 1.00 97.50 74 PHE A CA 1
ATOM 598 C C . PHE A 1 74 ? 26.174 10.871 -16.249 1.00 97.50 74 PHE A C 1
ATOM 600 O O . PHE A 1 74 ? 27.087 10.184 -16.714 1.00 97.50 74 PHE A O 1
ATOM 607 N N . LYS A 1 75 ? 25.117 11.243 -16.965 1.00 97.25 75 LYS A N 1
ATOM 608 C CA . LYS A 1 75 ? 25.008 11.080 -18.411 1.00 97.25 75 LYS A CA 1
ATOM 609 C C . LYS A 1 75 ? 24.225 12.262 -18.963 1.00 97.25 75 LYS A C 1
ATOM 611 O O . LYS A 1 75 ? 23.106 12.505 -18.520 1.00 97.25 75 LYS A O 1
ATOM 616 N N . GLN A 1 76 ? 24.787 12.937 -19.967 1.00 97.81 76 GLN A N 1
ATOM 617 C CA . GLN A 1 76 ? 24.213 14.157 -20.547 1.00 97.81 76 GLN A CA 1
ATOM 618 C C . GLN A 1 76 ? 22.736 13.986 -20.923 1.00 97.81 76 GLN A C 1
ATOM 620 O O . GLN A 1 76 ? 21.895 14.734 -20.452 1.00 97.81 76 GLN A O 1
ATOM 625 N N . ARG A 1 77 ? 22.392 12.918 -21.657 1.00 97.88 77 ARG A N 1
ATOM 626 C CA . ARG A 1 77 ? 20.996 12.632 -22.030 1.00 97.88 77 ARG A CA 1
ATOM 627 C C . ARG A 1 77 ? 20.067 12.461 -20.819 1.00 97.88 77 ARG A C 1
ATOM 629 O O . ARG A 1 77 ? 18.930 12.905 -20.853 1.00 97.88 77 ARG A O 1
ATOM 636 N N . SER A 1 78 ? 20.540 11.817 -19.754 1.00 98.12 78 SER A N 1
ATOM 637 C CA . SER A 1 78 ? 19.772 11.595 -18.521 1.00 98.12 78 SER A CA 1
ATOM 638 C C . SER A 1 78 ? 19.501 12.903 -17.780 1.00 98.12 78 SER A C 1
ATOM 640 O O . SER A 1 78 ? 18.406 13.070 -17.240 1.00 98.12 78 SER A O 1
ATOM 642 N N . TYR A 1 79 ? 20.472 13.819 -17.792 1.00 98.25 79 TYR A N 1
ATOM 643 C CA . TYR A 1 79 ? 20.318 15.189 -17.308 1.00 98.25 79 TYR A CA 1
ATOM 644 C C . TYR A 1 79 ? 19.336 15.974 -18.184 1.00 98.25 79 TYR A C 1
ATOM 646 O O . TYR A 1 79 ? 18.316 16.430 -17.677 1.00 98.25 79 TYR A O 1
ATOM 654 N N . ASP A 1 80 ? 19.578 16.044 -19.496 1.00 98.06 80 ASP A N 1
ATOM 655 C CA . ASP A 1 80 ? 18.768 16.834 -20.430 1.00 98.06 80 ASP A CA 1
ATOM 656 C C . ASP A 1 80 ? 17.294 16.422 -20.388 1.00 98.06 80 ASP A C 1
ATOM 658 O O . ASP A 1 80 ? 16.432 17.269 -20.183 1.00 98.06 80 ASP A O 1
ATOM 662 N N . THR A 1 81 ? 16.989 15.125 -20.502 1.00 97.75 81 THR A N 1
ATOM 663 C CA . THR A 1 81 ? 15.600 14.638 -20.458 1.00 97.75 81 THR A CA 1
ATOM 664 C C . THR A 1 81 ? 14.954 14.880 -19.091 1.00 97.75 81 THR A C 1
ATOM 666 O O . THR A 1 81 ? 13.769 15.191 -19.000 1.00 97.75 81 THR A O 1
ATOM 669 N N . SER A 1 82 ? 15.708 14.779 -17.991 1.00 97.50 82 SER A N 1
ATOM 670 C CA . SER A 1 82 ? 15.132 15.050 -16.667 1.00 97.50 82 SER A CA 1
ATOM 671 C C . SER A 1 82 ? 14.810 16.526 -16.470 1.00 97.50 82 SER A C 1
ATOM 673 O O . SER A 1 82 ? 13.718 16.851 -16.009 1.00 97.50 82 SER A O 1
ATOM 675 N N . THR A 1 83 ? 15.742 17.399 -16.839 1.00 97.62 83 THR A N 1
ATOM 676 C CA . THR A 1 83 ? 15.634 18.849 -16.669 1.00 97.62 83 THR A CA 1
ATOM 677 C C . THR A 1 83 ? 14.623 19.466 -17.627 1.00 97.62 83 THR A C 1
ATOM 679 O O . THR A 1 83 ? 13.831 20.305 -17.207 1.00 97.62 83 THR A O 1
ATOM 682 N N . ASN A 1 84 ? 14.623 19.042 -18.890 1.00 97.50 84 ASN A N 1
ATOM 683 C CA . ASN A 1 84 ? 13.824 19.678 -19.936 1.00 97.50 84 ASN A CA 1
ATOM 684 C C . ASN A 1 84 ? 12.435 19.047 -20.094 1.00 97.50 84 ASN A C 1
ATOM 686 O O . ASN A 1 84 ? 11.498 19.758 -20.451 1.00 97.50 84 ASN A O 1
ATOM 690 N N . ASP A 1 85 ? 12.279 17.755 -19.775 1.00 96.12 85 ASP A N 1
ATOM 691 C CA . ASP A 1 85 ? 11.024 17.032 -20.016 1.00 96.12 85 ASP A CA 1
ATOM 692 C C . ASP A 1 85 ? 10.361 16.581 -18.706 1.00 96.12 85 ASP A C 1
ATOM 694 O O . ASP A 1 85 ? 9.243 16.994 -18.387 1.00 96.12 85 ASP A O 1
ATOM 698 N N . HIS A 1 86 ? 11.040 15.753 -17.904 1.00 96.62 86 HIS A N 1
ATOM 699 C CA . HIS A 1 86 ? 10.421 15.112 -16.738 1.00 96.62 86 HIS A CA 1
ATOM 700 C C . HIS A 1 86 ? 10.019 16.099 -15.632 1.00 96.62 86 HIS A C 1
ATOM 702 O O . HIS A 1 86 ? 8.883 16.053 -15.154 1.00 96.62 86 HIS A O 1
ATOM 708 N N . LEU A 1 87 ? 10.937 16.970 -15.194 1.00 96.69 87 LEU A N 1
ATOM 709 C CA . LEU A 1 87 ? 10.683 17.917 -14.104 1.00 96.69 87 LEU A CA 1
ATOM 710 C C . LEU A 1 87 ? 9.622 18.967 -14.491 1.00 96.69 87 LEU A C 1
ATOM 712 O O . LEU A 1 87 ? 8.696 19.165 -13.698 1.00 96.69 87 LEU A O 1
ATOM 716 N N . PRO A 1 88 ? 9.648 19.576 -15.695 1.00 96.25 88 PRO A N 1
ATOM 717 C CA . PRO A 1 88 ? 8.572 20.464 -16.141 1.00 96.25 88 PRO A CA 1
ATOM 718 C C . PRO A 1 88 ? 7.219 19.753 -16.271 1.00 96.25 88 PRO A C 1
ATOM 720 O O . PRO A 1 88 ? 6.179 20.313 -15.904 1.00 96.25 88 PRO A O 1
ATOM 723 N N . LEU A 1 89 ? 7.206 18.496 -16.734 1.00 93.50 89 LEU A N 1
ATOM 724 C CA . LEU A 1 89 ? 5.975 17.707 -16.810 1.00 93.50 89 LEU A CA 1
ATOM 725 C C . LEU A 1 89 ? 5.389 17.428 -15.420 1.00 93.50 89 LEU A C 1
ATOM 727 O O . LEU A 1 89 ? 4.172 17.469 -15.257 1.00 93.50 89 LEU A O 1
ATOM 731 N N . LEU A 1 90 ? 6.223 17.179 -14.408 1.00 93.31 90 LEU A N 1
ATOM 732 C CA . LEU A 1 90 ? 5.753 17.100 -13.024 1.00 93.31 90 LEU A CA 1
ATOM 733 C C . LEU A 1 90 ? 5.259 18.463 -12.533 1.00 93.31 90 LEU A C 1
ATOM 735 O O . LEU A 1 90 ? 4.170 18.538 -11.985 1.00 93.31 90 LEU A O 1
ATOM 739 N N . GLY A 1 91 ? 5.987 19.555 -12.775 1.00 91.25 91 GLY A N 1
ATOM 740 C CA . GLY A 1 91 ? 5.583 20.895 -12.328 1.00 91.25 91 GLY A CA 1
ATOM 741 C C . GLY A 1 91 ? 4.239 21.380 -12.893 1.00 91.25 91 GLY A C 1
ATOM 742 O O . GLY A 1 91 ? 3.538 22.151 -12.244 1.00 91.25 91 GLY A O 1
ATOM 743 N N . SER A 1 92 ? 3.850 20.904 -14.078 1.00 90.56 92 SER A N 1
ATOM 744 C CA . SER A 1 92 ? 2.602 21.291 -14.757 1.00 90.56 92 SER A CA 1
ATOM 745 C C . SER A 1 92 ? 1.392 20.401 -14.433 1.00 90.56 92 SER A C 1
ATOM 747 O O . SER A 1 92 ? 0.266 20.712 -14.840 1.00 90.56 92 SER A O 1
ATOM 749 N N . ARG A 1 93 ? 1.574 19.292 -13.705 1.00 87.06 93 ARG A N 1
ATOM 750 C CA . ARG A 1 93 ? 0.492 18.333 -13.444 1.00 87.06 93 ARG A CA 1
ATOM 751 C C . ARG A 1 93 ? -0.479 18.813 -12.370 1.00 87.06 93 ARG A C 1
ATOM 753 O O . ARG A 1 93 ? -0.103 19.256 -11.293 1.00 87.06 93 ARG A O 1
ATOM 760 N N . ARG A 1 94 ? -1.774 18.630 -12.657 1.00 81.56 94 ARG A N 1
ATOM 761 C CA . ARG A 1 94 ? -2.872 18.897 -11.710 1.00 81.56 94 ARG A CA 1
ATOM 762 C C . ARG A 1 94 ? -3.202 17.700 -10.816 1.00 81.56 94 ARG A C 1
ATOM 764 O O . ARG A 1 94 ? -3.580 17.890 -9.664 1.00 81.56 94 ARG A O 1
ATOM 771 N N . SER A 1 95 ? -3.091 16.474 -11.342 1.00 80.88 95 SER A N 1
ATOM 772 C CA . SER A 1 95 ? -3.344 15.263 -10.550 1.00 80.88 95 SER A CA 1
ATOM 773 C C . SER A 1 95 ? -2.208 15.040 -9.569 1.00 80.88 95 SER A C 1
ATOM 775 O O . SER A 1 95 ? -1.050 14.973 -9.977 1.00 80.88 95 SER A O 1
ATOM 777 N N . LYS A 1 96 ? -2.554 14.859 -8.295 1.00 83.06 96 LYS A N 1
ATOM 778 C CA . LYS A 1 96 ? -1.588 14.516 -7.253 1.00 83.06 96 LYS A CA 1
ATOM 779 C C . LYS A 1 96 ? -1.334 13.017 -7.136 1.00 83.06 96 LYS A C 1
ATOM 781 O O . LYS A 1 96 ? -0.355 12.685 -6.492 1.00 83.06 96 LYS A O 1
ATOM 786 N N . SER A 1 97 ? -2.149 12.138 -7.726 1.00 84.38 97 SER A N 1
ATOM 787 C CA . SER A 1 97 ? -1.900 10.686 -7.721 1.00 84.38 97 SER A CA 1
ATOM 788 C C . SER A 1 97 ? -1.303 10.230 -9.054 1.00 84.38 97 SER A C 1
ATOM 790 O O . SER A 1 97 ? -1.808 10.624 -10.115 1.00 84.38 97 SER A O 1
ATOM 792 N N . LEU A 1 98 ? -0.203 9.469 -8.996 1.00 89.94 98 LEU A N 1
ATOM 793 C CA . LEU A 1 98 ? 0.631 9.102 -10.141 1.00 89.94 98 LEU A CA 1
ATOM 794 C C . LEU A 1 98 ? 1.083 7.640 -10.111 1.00 89.94 98 LEU A C 1
ATOM 796 O O . LEU A 1 98 ? 1.717 7.189 -9.164 1.00 89.94 98 LEU A O 1
ATOM 800 N N . VAL A 1 99 ? 0.888 6.930 -11.221 1.00 95.94 99 VAL A N 1
ATOM 801 C CA . VAL A 1 99 ? 1.637 5.692 -11.492 1.00 95.94 99 VAL A CA 1
ATOM 802 C C . VAL A 1 99 ? 2.922 6.080 -12.205 1.00 95.94 99 VAL A C 1
ATOM 804 O O . VAL A 1 99 ? 2.858 6.673 -13.281 1.00 95.94 99 VAL A O 1
ATOM 807 N N . VAL A 1 100 ? 4.083 5.759 -11.640 1.00 97.38 100 VAL A N 1
ATOM 808 C CA . VAL A 1 100 ? 5.371 6.150 -12.229 1.00 97.38 100 VAL A CA 1
ATOM 809 C C . VAL A 1 100 ? 5.977 4.983 -12.998 1.00 97.38 100 VAL A C 1
ATOM 811 O O . VAL A 1 100 ? 6.269 3.945 -12.413 1.00 97.38 100 VAL A O 1
ATOM 814 N N . LEU A 1 101 ? 6.205 5.159 -14.300 1.00 98.00 101 LEU A N 1
ATOM 815 C CA . LEU A 1 101 ? 6.957 4.229 -15.140 1.00 98.00 101 LEU A CA 1
ATOM 816 C C . LEU A 1 101 ? 8.410 4.710 -15.228 1.00 98.00 101 LEU A C 1
ATOM 818 O O . LEU A 1 101 ? 8.721 5.623 -15.990 1.00 98.00 101 LEU A O 1
ATOM 822 N N . LEU A 1 102 ? 9.305 4.113 -14.447 1.00 98.19 102 LEU A N 1
ATOM 823 C CA . LEU A 1 102 ? 10.719 4.476 -14.386 1.00 98.19 102 LEU A CA 1
ATOM 824 C C . LEU A 1 102 ? 11.562 3.455 -15.149 1.00 98.19 102 LEU A C 1
ATOM 826 O O . LEU A 1 102 ? 11.463 2.252 -14.904 1.00 98.19 102 LEU A O 1
ATOM 830 N N . GLY A 1 103 ? 12.437 3.911 -16.041 1.00 97.81 103 GLY A N 1
ATOM 831 C CA . GLY A 1 103 ? 13.292 2.963 -16.741 1.00 97.81 103 GLY A CA 1
ATOM 832 C C . GLY A 1 103 ? 14.229 3.539 -17.781 1.00 97.81 103 GLY A C 1
ATOM 833 O O . GLY A 1 103 ? 14.628 4.703 -17.714 1.00 97.81 103 GLY A O 1
ATOM 834 N N . ASP A 1 104 ? 14.578 2.684 -18.734 1.00 97.56 104 ASP A N 1
ATOM 835 C CA . ASP A 1 104 ? 15.467 2.989 -19.849 1.00 97.56 104 ASP A CA 1
ATOM 836 C C 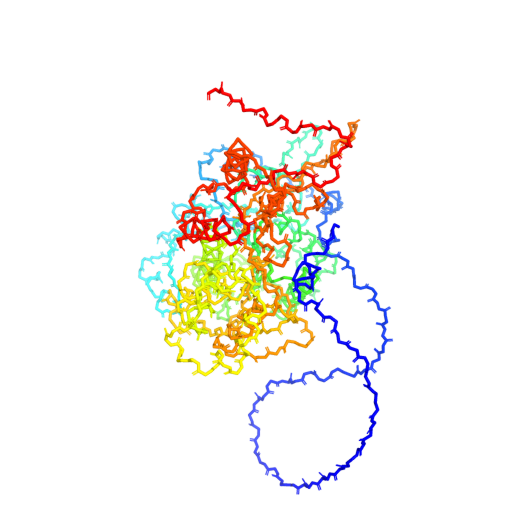. ASP A 1 104 ? 14.698 3.241 -21.166 1.00 97.56 104 ASP A C 1
ATOM 838 O O . ASP A 1 104 ? 13.542 3.688 -21.159 1.00 97.56 104 ASP A O 1
ATOM 842 N N . SER A 1 105 ? 15.338 2.959 -22.309 1.00 97.06 105 SER A N 1
ATOM 843 C CA . SER A 1 105 ? 14.749 3.133 -23.639 1.00 97.06 105 SER A CA 1
ATOM 844 C C . SER A 1 105 ? 13.479 2.313 -23.852 1.00 97.06 105 SER A C 1
ATOM 846 O O . SER A 1 105 ? 12.644 2.707 -24.661 1.00 97.06 105 SER A O 1
ATOM 848 N N . ILE A 1 106 ? 13.282 1.202 -23.140 1.00 97.25 106 ILE A N 1
ATOM 849 C CA . ILE A 1 106 ? 12.070 0.389 -23.275 1.00 97.25 106 ILE A CA 1
ATOM 850 C C . ILE A 1 106 ? 10.838 1.147 -22.762 1.00 97.25 106 ILE A C 1
ATOM 852 O O . ILE A 1 106 ? 9.765 1.053 -23.358 1.00 97.25 106 ILE A O 1
ATOM 856 N N . ILE A 1 107 ? 10.981 1.952 -21.706 1.00 96.88 107 ILE A N 1
ATOM 857 C CA . ILE A 1 107 ? 9.904 2.821 -21.208 1.00 96.88 107 ILE A CA 1
ATOM 858 C C . ILE A 1 107 ? 9.816 4.113 -22.032 1.00 96.88 107 ILE A C 1
ATOM 860 O O . ILE A 1 107 ? 8.719 4.586 -22.309 1.00 96.88 107 ILE A O 1
ATOM 864 N N . GLU A 1 108 ? 10.946 4.689 -22.454 1.00 96.44 108 GLU A N 1
ATOM 865 C CA . GLU A 1 108 ? 10.987 5.861 -23.352 1.00 96.44 108 GLU A CA 1
ATOM 866 C C . GLU A 1 108 ? 10.225 5.622 -24.657 1.00 96.44 108 GLU A C 1
ATOM 868 O O . GLU A 1 108 ? 9.335 6.389 -25.027 1.00 96.44 108 GLU A O 1
ATOM 873 N N . ARG A 1 109 ? 10.524 4.514 -25.338 1.00 95.31 109 ARG A N 1
ATOM 874 C CA . ARG A 1 109 ? 9.993 4.231 -26.673 1.00 95.31 109 ARG A CA 1
ATOM 875 C C . ARG A 1 109 ? 8.517 3.828 -26.675 1.00 95.31 109 ARG A C 1
ATOM 877 O O . ARG A 1 109 ? 7.945 3.729 -27.757 1.00 95.31 109 ARG A O 1
ATOM 884 N N . MET A 1 110 ? 7.862 3.700 -25.516 1.00 94.06 110 MET A N 1
ATOM 885 C CA . MET A 1 110 ? 6.394 3.667 -25.450 1.00 94.06 110 MET A CA 1
ATOM 886 C C . MET A 1 110 ? 5.780 4.965 -26.000 1.00 94.06 110 MET A C 1
ATOM 888 O O . MET A 1 110 ? 4.747 4.917 -26.661 1.00 94.06 110 MET A O 1
ATOM 892 N N . ALA A 1 111 ? 6.417 6.120 -25.774 1.00 91.62 111 ALA A N 1
ATOM 893 C CA . ALA A 1 111 ? 5.907 7.404 -26.255 1.00 91.62 111 ALA A CA 1
ATOM 894 C C . ALA A 1 111 ? 5.915 7.475 -27.790 1.00 91.62 111 ALA A C 1
ATOM 896 O O . ALA A 1 111 ? 4.945 7.916 -28.405 1.00 91.62 111 ALA A O 1
ATOM 897 N N . THR A 1 112 ? 7.009 7.012 -28.399 1.00 91.31 112 THR A N 1
ATOM 898 C CA . THR A 1 112 ? 7.265 7.136 -29.838 1.00 91.31 112 THR A CA 1
ATOM 899 C C . THR A 1 112 ? 6.717 5.956 -30.636 1.00 91.31 112 THR A C 1
ATOM 901 O O . THR A 1 112 ? 5.950 6.157 -31.568 1.00 91.31 112 THR A O 1
ATOM 904 N N . THR A 1 113 ? 7.038 4.720 -30.248 1.00 91.69 113 THR A N 1
ATOM 905 C CA . THR A 1 113 ? 6.660 3.497 -30.988 1.00 91.69 113 THR A CA 1
ATOM 906 C C . THR A 1 113 ? 5.172 3.179 -30.871 1.00 91.69 113 THR A C 1
ATOM 908 O O . THR A 1 113 ? 4.585 2.591 -31.776 1.00 91.69 113 THR A O 1
ATOM 911 N N . CYS A 1 114 ? 4.554 3.549 -29.746 1.00 88.56 114 CYS A N 1
ATOM 912 C CA . CYS A 1 114 ? 3.135 3.296 -29.491 1.00 88.56 114 CYS A CA 1
ATOM 913 C C . CYS A 1 114 ? 2.268 4.552 -29.633 1.00 88.56 114 CYS A C 1
ATOM 915 O O . CYS A 1 114 ? 1.107 4.524 -29.226 1.00 88.56 114 CYS A O 1
ATOM 917 N N . GLU A 1 115 ? 2.825 5.643 -30.176 1.00 86.19 115 GLU A N 1
ATOM 918 C CA . GLU A 1 115 ? 2.108 6.903 -30.422 1.00 86.19 115 GLU A CA 1
ATOM 919 C C . GLU A 1 115 ? 1.372 7.410 -29.160 1.00 86.19 115 GLU A C 1
ATOM 921 O O . GLU A 1 115 ? 0.236 7.878 -29.204 1.00 86.19 115 GLU A O 1
ATOM 926 N N . SER A 1 116 ? 2.005 7.268 -27.992 1.00 86.06 116 SER A N 1
ATOM 927 C CA . SER A 1 116 ? 1.411 7.543 -26.679 1.00 86.06 116 SER A CA 1
ATOM 928 C C . SER A 1 116 ? 2.116 8.717 -26.000 1.00 86.06 116 SER A C 1
ATOM 930 O O . SER A 1 116 ? 2.615 8.577 -24.890 1.00 86.06 116 SER A O 1
ATOM 932 N N . GLN A 1 117 ? 2.175 9.883 -26.649 1.00 84.00 117 GLN A N 1
ATOM 933 C CA . GLN A 1 117 ? 2.962 11.028 -26.158 1.00 84.00 117 GLN A CA 1
ATOM 934 C C . GLN A 1 117 ? 2.521 11.531 -24.772 1.00 84.00 117 GLN A C 1
ATOM 936 O O . GLN A 1 117 ? 3.361 11.825 -23.928 1.00 84.00 117 GLN A O 1
ATOM 941 N N . SER A 1 118 ? 1.212 11.601 -24.506 1.00 84.12 118 SER A N 1
ATOM 942 C CA . SER A 1 118 ? 0.694 12.128 -23.235 1.00 84.12 118 SER A CA 1
ATOM 943 C C . SER A 1 118 ? 0.689 11.100 -22.098 1.00 84.12 118 SER A C 1
ATOM 945 O O . SER A 1 118 ? 0.669 11.487 -20.929 1.00 84.12 118 SER A O 1
ATOM 947 N N . PHE A 1 119 ? 0.642 9.798 -22.418 1.00 89.06 119 PHE A N 1
ATOM 948 C CA . PHE A 1 119 ? 0.294 8.716 -21.477 1.00 89.06 119 PHE A CA 1
ATOM 949 C C . PHE A 1 119 ? -1.053 8.946 -20.762 1.00 89.06 119 PHE A C 1
ATOM 951 O O . PHE A 1 119 ? -1.311 8.381 -19.700 1.00 89.06 119 PHE A O 1
ATOM 958 N N . GLN A 1 120 ? -1.911 9.798 -21.329 1.00 90.06 120 GLN A N 1
ATOM 959 C CA . GLN A 1 120 ? -3.223 10.151 -20.801 1.00 90.06 120 GLN A CA 1
ATOM 960 C C . GLN A 1 120 ? -4.277 9.921 -21.897 1.00 90.06 120 GLN A C 1
ATOM 962 O O . GLN A 1 120 ? -4.422 10.778 -22.772 1.00 90.06 120 GLN A O 1
ATOM 967 N N . PRO A 1 121 ? -5.012 8.797 -21.873 1.00 92.25 121 PRO A N 1
ATOM 968 C CA . PRO A 1 121 ? -4.883 7.669 -20.945 1.00 92.25 121 PRO A CA 1
ATOM 969 C C . PRO A 1 121 ? -3.782 6.670 -21.371 1.00 92.25 121 PRO A C 1
ATOM 971 O O . PRO A 1 121 ? -3.367 6.647 -22.530 1.00 92.25 121 PRO A O 1
ATOM 974 N N . TRP A 1 122 ? -3.325 5.817 -20.449 1.00 93.62 122 TRP A N 1
ATOM 975 C CA . TRP A 1 122 ? -2.360 4.743 -20.716 1.00 93.62 122 TRP A CA 1
ATOM 976 C C . TRP A 1 122 ? -2.973 3.339 -20.538 1.00 93.62 122 TRP A C 1
ATOM 978 O O . TRP A 1 122 ? -3.659 3.101 -19.544 1.00 93.62 122 TRP A O 1
ATOM 988 N N . PRO A 1 123 ? -2.694 2.376 -21.433 1.00 93.44 123 PRO A N 1
ATOM 989 C CA . PRO A 1 123 ? -2.122 2.590 -22.761 1.00 93.44 123 PRO A CA 1
ATOM 990 C C . PRO A 1 123 ? -3.075 3.433 -23.622 1.00 93.44 123 PRO A C 1
ATOM 992 O O . PRO A 1 123 ? -4.282 3.461 -23.362 1.00 93.44 123 PRO A O 1
ATOM 995 N N . SER A 1 124 ? -2.553 4.104 -24.650 1.00 91.69 124 SER A N 1
ATOM 996 C CA . SER A 1 124 ? -3.380 4.841 -25.613 1.00 91.69 124 SER A CA 1
ATOM 997 C C . SER A 1 124 ? -4.258 3.887 -26.434 1.00 91.69 124 SER A C 1
ATOM 999 O O . SER A 1 124 ? -3.973 2.689 -26.547 1.00 91.69 124 SER A O 1
ATOM 1001 N N . GLU A 1 125 ? -5.340 4.401 -27.019 1.00 91.00 125 GLU A N 1
ATOM 1002 C CA . GLU A 1 125 ? -6.213 3.612 -27.901 1.00 91.00 125 GLU A CA 1
ATOM 1003 C C . GLU A 1 125 ? -5.497 3.139 -29.171 1.00 91.00 125 GLU A C 1
ATOM 1005 O O . GLU A 1 125 ? -5.683 2.001 -29.595 1.00 91.00 125 GLU A O 1
ATOM 1010 N N . MET A 1 126 ? -4.597 3.967 -29.705 1.00 86.88 126 MET A N 1
ATOM 1011 C CA . MET A 1 126 ? -3.751 3.627 -30.855 1.00 86.88 126 MET A CA 1
ATOM 1012 C C . MET A 1 126 ? -2.773 2.485 -30.565 1.00 86.88 126 MET A C 1
ATOM 1014 O O . MET A 1 126 ? -2.374 1.749 -31.472 1.00 86.88 126 MET A O 1
ATOM 1018 N N . TRP A 1 127 ? -2.368 2.341 -29.303 1.00 89.19 127 TRP A N 1
ATOM 1019 C CA . TRP A 1 127 ? -1.510 1.252 -28.865 1.00 89.19 127 TRP A CA 1
ATOM 1020 C C . TRP A 1 127 ? -2.317 -0.029 -28.648 1.00 89.19 127 TRP A C 1
ATOM 1022 O O . TRP A 1 127 ? -2.057 -1.052 -29.286 1.00 89.19 127 TRP A O 1
ATOM 1032 N N . VAL A 1 128 ? -3.300 0.025 -27.753 1.00 90.56 128 VAL A N 1
ATOM 1033 C CA . VAL A 1 128 ? -4.172 -1.099 -27.405 1.00 90.56 128 VAL A CA 1
ATOM 1034 C C . VAL A 1 128 ? -5.586 -0.669 -27.742 1.00 90.56 128 VAL A C 1
ATOM 1036 O O . VAL A 1 128 ? -6.140 0.128 -26.997 1.00 90.56 128 VAL A O 1
ATOM 1039 N N . GLY A 1 129 ? -6.170 -1.168 -28.832 1.00 90.81 129 GLY A N 1
ATOM 1040 C CA . GLY A 1 129 ? -7.549 -0.838 -29.216 1.00 90.81 129 GLY A CA 1
ATOM 1041 C C . GLY A 1 129 ? -8.585 -1.371 -28.219 1.00 90.81 129 GLY A C 1
ATOM 1042 O O . GLY A 1 129 ? -8.275 -2.228 -27.391 1.00 90.81 129 GLY A O 1
ATOM 1043 N N . ASN A 1 130 ? -9.829 -0.891 -28.296 1.00 91.75 130 ASN A N 1
ATOM 1044 C CA . ASN A 1 130 ? -10.876 -1.281 -27.337 1.00 91.75 130 ASN A CA 1
ATOM 1045 C C . ASN A 1 130 ? -11.194 -2.784 -27.384 1.00 91.75 130 ASN A C 1
ATOM 1047 O O . ASN A 1 130 ? -11.321 -3.390 -26.329 1.00 91.75 130 ASN A O 1
ATOM 1051 N N . ALA A 1 131 ? -11.172 -3.410 -28.564 1.00 89.38 131 ALA A N 1
ATOM 1052 C CA . ALA A 1 131 ? -11.331 -4.862 -28.694 1.00 89.38 131 ALA A CA 1
ATOM 1053 C C . ALA A 1 131 ? -10.206 -5.655 -27.995 1.00 89.38 131 ALA A C 1
ATOM 1055 O O . ALA A 1 131 ? -10.452 -6.677 -27.361 1.00 89.38 131 ALA A O 1
ATOM 1056 N N . ALA A 1 132 ? -8.958 -5.174 -28.060 1.00 88.19 132 ALA A N 1
ATOM 1057 C CA . ALA A 1 132 ? -7.849 -5.795 -27.334 1.00 88.19 132 ALA A CA 1
ATOM 1058 C C . ALA A 1 132 ? -7.992 -5.583 -25.819 1.00 88.19 132 ALA A C 1
ATOM 1060 O O . ALA A 1 132 ? -7.728 -6.494 -25.042 1.00 88.19 132 ALA A O 1
ATOM 1061 N N . LEU A 1 133 ? -8.456 -4.402 -25.403 1.00 89.62 133 LEU A N 1
ATOM 1062 C CA . LEU A 1 133 ? -8.748 -4.104 -24.003 1.00 89.62 133 LEU A CA 1
ATOM 1063 C C . LEU A 1 133 ? -9.871 -5.001 -23.453 1.00 89.62 133 LEU A C 1
ATOM 1065 O O . LEU A 1 133 ? -9.764 -5.472 -22.326 1.00 89.62 133 LEU A O 1
ATOM 1069 N N . GLU A 1 134 ? -10.913 -5.260 -24.245 1.00 87.38 134 GLU A N 1
ATOM 1070 C CA . GLU A 1 134 ? -11.985 -6.215 -23.935 1.00 87.38 134 GLU A CA 1
ATOM 1071 C C . GLU A 1 134 ? -11.447 -7.641 -23.837 1.00 87.38 134 GLU A C 1
ATOM 1073 O O . GLU A 1 134 ? -11.665 -8.296 -22.825 1.00 87.38 134 GLU A O 1
ATOM 1078 N N . SER A 1 135 ? -10.620 -8.078 -24.789 1.00 85.94 135 SER A N 1
ATOM 1079 C CA . SER A 1 135 ? -9.961 -9.385 -24.697 1.00 85.94 135 SER A CA 1
ATOM 1080 C C . SER A 1 135 ? -9.102 -9.514 -23.435 1.00 85.94 135 SER A C 1
ATOM 1082 O O . SER A 1 135 ? -9.081 -10.570 -22.801 1.00 85.94 135 SER A O 1
ATOM 1084 N N . PHE A 1 136 ? -8.429 -8.437 -23.014 1.00 85.94 136 PHE A N 1
ATOM 1085 C CA . PHE A 1 136 ? -7.711 -8.445 -21.744 1.00 85.94 136 PHE A CA 1
ATOM 1086 C C . PHE A 1 136 ? -8.673 -8.600 -20.566 1.00 85.94 136 PHE A C 1
ATOM 1088 O O . PHE A 1 136 ? -8.320 -9.307 -19.631 1.00 85.94 136 PHE A O 1
ATOM 1095 N N . ARG A 1 137 ? -9.860 -7.975 -20.582 1.00 83.75 137 ARG A N 1
ATOM 1096 C CA . ARG A 1 137 ? -10.886 -8.148 -19.532 1.00 83.75 137 ARG A CA 1
ATOM 1097 C C . ARG A 1 137 ? -11.421 -9.573 -19.481 1.00 83.75 137 ARG A C 1
ATOM 1099 O O . ARG A 1 137 ? -11.675 -10.070 -18.396 1.00 83.75 137 ARG A O 1
ATOM 1106 N N . ASP A 1 138 ? -11.559 -10.236 -20.622 1.00 79.38 138 ASP A N 1
ATOM 1107 C CA . ASP A 1 138 ? -12.030 -11.623 -20.651 1.00 79.38 138 ASP A CA 1
ATOM 1108 C C . ASP A 1 138 ? -10.974 -12.579 -20.080 1.00 79.38 138 ASP A C 1
ATOM 1110 O O . ASP A 1 138 ? -11.288 -13.539 -19.376 1.00 79.38 138 ASP A O 1
ATOM 1114 N N . GLN A 1 139 ? -9.697 -12.298 -20.351 1.00 76.56 139 GLN A N 1
ATOM 1115 C CA . GLN A 1 139 ? -8.570 -13.093 -19.856 1.00 76.56 139 GLN A CA 1
ATOM 1116 C C . GLN A 1 139 ? -8.199 -12.764 -18.409 1.00 76.56 139 GLN A C 1
ATOM 1118 O O . GLN A 1 139 ? -7.694 -13.615 -17.672 1.00 76.56 139 GLN A O 1
ATOM 1123 N N . ALA A 1 140 ? -8.398 -11.517 -17.999 1.00 70.62 140 ALA A N 1
ATOM 1124 C CA . ALA A 1 140 ? -8.055 -11.045 -16.680 1.00 70.62 140 ALA A CA 1
ATOM 1125 C C . ALA A 1 140 ? -9.309 -10.947 -15.833 1.00 70.62 140 ALA A C 1
ATOM 1127 O O . ALA A 1 140 ? -10.212 -10.174 -16.098 1.00 70.62 140 ALA A O 1
ATOM 1128 N N . SER A 1 141 ? -9.297 -11.611 -14.689 1.00 68.88 141 SER A N 1
ATOM 1129 C CA . SER A 1 141 ? -10.365 -11.490 -13.701 1.00 68.88 141 SER A CA 1
ATOM 1130 C C . SER A 1 141 ? -10.394 -10.116 -12.991 1.00 68.88 141 SER A C 1
ATOM 1132 O O . SER A 1 141 ? -10.727 -10.068 -11.815 1.00 68.88 141 SER A O 1
ATOM 1134 N N . CYS A 1 142 ? -9.942 -9.018 -13.617 1.00 69.00 142 CYS A N 1
ATOM 1135 C CA . CYS A 1 142 ? -9.922 -7.669 -13.037 1.00 69.00 142 CYS A CA 1
ATOM 1136 C C . CYS A 1 142 ? -10.555 -6.594 -13.932 1.00 69.00 142 CYS A C 1
ATOM 1138 O O . CYS A 1 142 ? -10.745 -6.791 -15.131 1.00 69.00 142 CYS A O 1
ATOM 1140 N N . SER A 1 143 ? -10.891 -5.443 -13.332 1.00 77.62 143 SER A N 1
ATOM 1141 C CA . SER A 1 143 ? -11.562 -4.332 -14.015 1.00 77.62 143 SER A CA 1
ATOM 1142 C C . SER A 1 143 ? -10.581 -3.562 -14.905 1.00 77.62 143 SER A C 1
ATOM 1144 O O . SER A 1 143 ? -10.135 -2.462 -14.594 1.00 77.62 143 SER A O 1
ATOM 1146 N N . ILE A 1 144 ? -10.185 -4.157 -16.032 1.00 86.88 144 ILE A N 1
ATOM 1147 C CA . ILE A 1 144 ? -9.186 -3.531 -16.899 1.00 86.88 144 ILE A CA 1
ATOM 1148 C C . ILE A 1 144 ? -9.742 -2.236 -17.485 1.00 86.88 144 ILE A C 1
ATOM 1150 O O . ILE A 1 144 ? -10.684 -2.209 -18.286 1.00 86.88 144 ILE A O 1
ATOM 1154 N N . ARG A 1 145 ? -9.109 -1.139 -17.085 1.00 90.88 145 ARG A N 1
ATOM 1155 C CA . ARG A 1 145 ? -9.371 0.215 -17.557 1.00 90.88 145 ARG A CA 1
ATOM 1156 C C . ARG A 1 145 ? -8.061 0.856 -17.971 1.00 90.88 145 ARG A C 1
ATOM 1158 O O . ARG A 1 145 ? -7.009 0.547 -17.412 1.00 90.88 145 ARG A O 1
ATOM 1165 N N . ARG A 1 146 ? -8.127 1.766 -18.941 1.00 93.69 146 ARG A N 1
ATOM 1166 C CA . ARG A 1 146 ? -6.987 2.645 -19.196 1.00 93.69 146 ARG A CA 1
ATOM 1167 C C . ARG A 1 146 ? -6.792 3.551 -17.985 1.00 93.69 146 ARG A C 1
ATOM 1169 O O . ARG A 1 146 ? -7.756 3.953 -17.335 1.00 93.69 146 ARG A O 1
ATOM 1176 N N . LEU A 1 147 ? -5.543 3.853 -17.691 1.00 93.12 147 LEU A N 1
ATOM 1177 C CA . LEU A 1 147 ? -5.128 4.596 -16.519 1.00 93.12 147 LEU A CA 1
ATOM 1178 C C . LEU A 1 147 ? -4.938 6.064 -16.879 1.00 93.12 147 LEU A C 1
ATOM 1180 O O . LEU A 1 147 ? -4.243 6.399 -17.837 1.00 93.12 147 LEU A O 1
ATOM 1184 N N . SER A 1 148 ? -5.521 6.943 -16.075 1.00 92.12 148 SER A N 1
ATOM 1185 C CA . SER A 1 148 ? -5.096 8.336 -15.985 1.00 92.12 148 SER A CA 1
ATOM 1186 C C . SER A 1 148 ? -3.981 8.475 -14.946 1.00 92.12 148 SER A C 1
ATOM 1188 O O . SER A 1 148 ? -3.809 7.620 -14.082 1.00 92.12 148 SER A O 1
ATOM 1190 N N . GLY A 1 149 ? -3.217 9.562 -15.000 1.00 92.62 149 GLY A N 1
ATOM 1191 C CA . GLY A 1 149 ? -2.177 9.861 -14.017 1.00 92.62 149 GLY A CA 1
ATOM 1192 C C . GLY A 1 149 ? -0.868 9.093 -14.211 1.00 92.62 149 GLY A C 1
ATOM 1193 O O . GLY A 1 149 ? 0.025 9.220 -13.386 1.00 92.62 149 GLY A O 1
ATOM 1194 N N . VAL A 1 150 ? -0.677 8.351 -15.306 1.00 95.38 150 VAL A N 1
ATOM 1195 C CA . VAL A 1 150 ? 0.616 7.696 -15.580 1.00 95.38 150 VAL A CA 1
ATOM 1196 C C . VAL A 1 150 ? 1.700 8.726 -15.917 1.00 95.38 150 VAL A C 1
ATOM 1198 O O . VAL A 1 150 ? 1.507 9.582 -16.782 1.00 95.38 150 VAL A O 1
ATOM 1201 N N . PHE A 1 151 ? 2.826 8.683 -15.210 1.00 95.94 151 PHE A N 1
ATOM 1202 C CA . PHE A 1 151 ? 4.014 9.499 -15.445 1.00 95.94 151 PHE A CA 1
ATOM 1203 C C . PHE A 1 151 ? 5.126 8.623 -16.021 1.00 95.94 151 PHE A C 1
ATOM 1205 O O . PHE A 1 151 ? 5.573 7.674 -15.379 1.00 95.94 151 PHE A O 1
ATOM 1212 N N . GLN A 1 152 ? 5.551 8.930 -17.242 1.00 96.12 152 GLN A N 1
ATOM 1213 C CA . GLN A 1 152 ? 6.647 8.245 -17.910 1.00 96.12 152 GLN A CA 1
ATOM 1214 C C . GLN A 1 152 ? 7.964 8.945 -17.545 1.00 96.12 152 GLN A C 1
ATOM 1216 O O . GLN A 1 152 ? 8.064 10.163 -17.634 1.00 96.12 152 GLN A O 1
ATOM 1221 N N . ALA A 1 153 ? 8.943 8.165 -17.087 1.00 97.25 153 ALA A N 1
ATOM 1222 C CA . ALA A 1 153 ? 10.253 8.631 -16.630 1.00 97.25 153 ALA A CA 1
ATOM 1223 C C . ALA A 1 153 ? 11.403 7.777 -17.206 1.00 97.25 153 ALA A C 1
ATOM 1225 O O . ALA A 1 153 ? 12.415 7.524 -16.536 1.00 97.25 153 ALA A O 1
ATOM 1226 N N . GLY A 1 154 ? 11.223 7.261 -18.422 1.00 97.81 154 GLY A N 1
ATOM 1227 C CA . GLY A 1 154 ? 12.182 6.421 -19.139 1.00 97.81 154 GLY A CA 1
ATOM 1228 C C . GLY A 1 154 ? 13.155 7.232 -19.990 1.00 97.81 154 GLY A C 1
ATOM 1229 O O . GLY A 1 154 ? 12.723 8.146 -20.686 1.00 97.81 154 GLY A O 1
ATOM 1230 N N . VAL A 1 155 ? 14.446 6.878 -19.965 1.00 98.25 155 VAL A N 1
ATOM 1231 C CA . VAL A 1 155 ? 15.493 7.561 -20.750 1.00 98.25 155 VAL A CA 1
ATOM 1232 C C . VAL A 1 155 ? 16.388 6.580 -21.495 1.00 98.25 155 VAL A C 1
ATOM 1234 O O . VAL A 1 155 ? 16.912 5.612 -20.943 1.00 98.25 155 VAL A O 1
ATOM 1237 N N . GLY A 1 156 ? 16.646 6.873 -22.763 1.00 97.81 156 GLY A N 1
ATOM 1238 C CA . GLY A 1 156 ? 17.408 6.008 -23.642 1.00 97.81 156 GLY A CA 1
ATOM 1239 C C . GLY A 1 156 ? 18.852 5.781 -23.215 1.00 97.81 156 GLY A C 1
ATOM 1240 O O . GLY A 1 156 ? 19.641 6.705 -22.983 1.00 97.81 156 GLY A O 1
ATOM 1241 N N . GLY A 1 157 ? 19.227 4.502 -23.166 1.00 96.88 157 GLY A N 1
ATOM 1242 C CA . GLY A 1 157 ? 20.562 4.056 -22.778 1.00 96.88 157 GLY A CA 1
ATOM 1243 C C . GLY A 1 157 ? 20.887 4.282 -21.298 1.00 96.88 157 GLY A C 1
ATOM 1244 O O . GLY A 1 157 ? 22.071 4.327 -20.943 1.00 96.88 157 GLY A O 1
ATOM 1245 N N . ASP A 1 158 ? 19.891 4.528 -20.447 1.00 98.56 158 ASP A N 1
ATOM 1246 C CA . ASP A 1 158 ? 20.096 4.543 -19.003 1.00 98.56 158 ASP A CA 1
ATOM 1247 C C . ASP A 1 158 ? 20.566 3.166 -18.524 1.00 98.56 158 ASP A C 1
ATOM 1249 O O . ASP A 1 158 ? 19.989 2.128 -18.852 1.00 98.56 158 ASP A O 1
ATOM 1253 N N . LYS A 1 159 ? 21.632 3.178 -17.728 1.00 98.62 159 LYS A N 1
ATOM 1254 C CA . LYS A 1 159 ? 22.005 2.082 -16.841 1.00 98.62 159 LYS A CA 1
ATOM 1255 C C . LYS A 1 159 ? 21.376 2.355 -15.478 1.00 98.62 159 LYS A C 1
ATOM 1257 O O . LYS A 1 159 ? 20.960 3.484 -15.214 1.00 98.62 159 LYS A O 1
ATOM 1262 N N . LEU A 1 160 ? 21.383 1.371 -14.584 1.00 98.56 160 LEU A N 1
ATOM 1263 C CA . LEU A 1 160 ? 20.911 1.539 -13.201 1.00 98.56 160 LEU A CA 1
ATOM 1264 C C . LEU A 1 160 ? 21.509 2.787 -12.525 1.00 98.56 160 LEU A C 1
ATOM 1266 O O . LEU A 1 160 ? 20.784 3.579 -11.930 1.00 98.56 160 LEU A O 1
ATOM 1270 N N . GLN A 1 161 ? 22.806 3.023 -12.719 1.00 98.50 161 GLN A N 1
ATOM 1271 C CA . GLN A 1 161 ? 23.547 4.168 -12.186 1.00 98.50 161 GLN A CA 1
ATOM 1272 C C . GLN A 1 161 ? 23.042 5.520 -12.721 1.00 98.50 161 GLN A C 1
ATOM 1274 O O . GLN A 1 161 ? 22.991 6.504 -11.984 1.00 98.50 161 GLN A O 1
ATOM 1279 N N . HIS A 1 162 ? 22.640 5.575 -13.994 1.00 98.69 162 HIS A N 1
ATOM 1280 C CA . HIS A 1 162 ? 22.083 6.788 -14.600 1.00 98.69 162 HIS A CA 1
ATOM 1281 C C . HIS A 1 162 ? 20.667 7.058 -14.075 1.00 98.69 162 HIS A C 1
ATOM 1283 O O . HIS A 1 162 ? 20.316 8.202 -13.803 1.00 98.69 162 HIS A O 1
ATOM 1289 N N . ILE A 1 163 ? 19.865 6.012 -13.845 1.00 98.56 163 ILE A N 1
ATOM 1290 C CA . ILE A 1 163 ? 18.550 6.166 -13.206 1.00 98.56 163 ILE A CA 1
ATOM 1291 C C . ILE A 1 163 ? 18.720 6.704 -11.780 1.00 98.56 163 ILE A C 1
ATOM 1293 O O . ILE A 1 163 ? 18.031 7.647 -11.396 1.00 98.56 163 ILE A O 1
ATOM 1297 N N . MET A 1 164 ? 19.669 6.158 -11.010 1.00 98.31 164 MET A N 1
ATOM 1298 C CA . MET A 1 164 ? 19.977 6.638 -9.657 1.00 98.31 164 MET A CA 1
ATOM 1299 C C . MET A 1 164 ? 20.384 8.116 -9.657 1.00 98.31 164 MET A C 1
ATOM 1301 O O . MET A 1 164 ? 19.899 8.857 -8.806 1.00 98.31 164 MET A O 1
ATOM 1305 N N . TYR A 1 165 ? 21.183 8.557 -10.636 1.00 98.38 165 TYR A N 1
ATOM 1306 C CA . TYR A 1 165 ? 21.529 9.969 -10.833 1.00 98.38 165 TYR A CA 1
ATOM 1307 C C . TYR A 1 165 ? 20.289 10.864 -10.965 1.00 98.38 165 TYR A C 1
ATOM 1309 O O . TYR A 1 165 ? 20.146 11.835 -10.225 1.00 98.38 165 TYR A O 1
ATOM 1317 N N . ARG A 1 166 ? 19.328 10.495 -11.820 1.00 98.06 166 ARG A N 1
ATOM 1318 C CA . ARG A 1 166 ? 18.077 11.259 -11.995 1.00 98.06 166 ARG A CA 1
ATOM 1319 C C . ARG A 1 166 ? 17.180 11.224 -10.756 1.00 98.06 166 ARG A C 1
ATOM 1321 O O . ARG A 1 166 ? 16.482 12.191 -10.466 1.00 98.06 166 ARG A O 1
ATOM 1328 N N . LEU A 1 167 ? 17.180 10.113 -10.016 1.00 96.88 167 LEU A N 1
ATOM 1329 C CA . LEU A 1 167 ? 16.394 9.978 -8.787 1.00 96.88 167 LEU A CA 1
ATOM 1330 C C . LEU A 1 167 ? 16.876 10.926 -7.683 1.00 96.88 167 LEU A C 1
ATOM 1332 O O . LEU A 1 167 ? 16.041 11.534 -7.011 1.00 96.88 167 LEU A O 1
ATOM 1336 N N . VAL A 1 168 ? 18.195 11.050 -7.496 1.00 97.06 168 VAL A N 1
ATOM 1337 C CA . VAL A 1 168 ? 18.786 11.861 -6.414 1.00 97.06 168 VAL A CA 1
ATOM 1338 C C . VAL A 1 168 ? 19.103 13.302 -6.801 1.00 97.06 168 VAL A C 1
ATOM 1340 O O . VAL A 1 168 ? 19.234 14.136 -5.901 1.00 97.06 168 VAL A O 1
ATOM 1343 N N . GLY A 1 169 ? 19.201 13.589 -8.099 1.00 96.69 169 GLY A N 1
ATOM 1344 C CA . GLY A 1 169 ? 19.568 14.900 -8.621 1.00 96.69 169 GLY A CA 1
ATOM 1345 C C . GLY A 1 169 ? 21.076 15.151 -8.631 1.00 96.69 169 GLY A C 1
ATOM 1346 O O . GLY A 1 169 ? 21.874 14.317 -8.198 1.00 96.69 169 GLY A O 1
ATOM 1347 N N . ASP A 1 170 ? 21.452 16.334 -9.103 1.00 94.50 170 ASP A N 1
ATOM 1348 C CA . ASP A 1 170 ? 22.827 16.820 -9.164 1.00 94.50 170 ASP A CA 1
ATOM 1349 C C . ASP A 1 170 ? 22.937 18.148 -8.411 1.00 94.50 170 ASP A C 1
ATOM 1351 O O . ASP A 1 170 ? 22.192 19.093 -8.674 1.00 94.50 170 ASP A O 1
ATOM 1355 N N . GLY A 1 171 ? 23.836 18.182 -7.429 1.00 90.31 171 GLY A N 1
ATOM 1356 C CA . GLY A 1 171 ? 24.126 19.372 -6.628 1.00 90.31 171 GLY A CA 1
ATOM 1357 C C . GLY A 1 171 ? 25.316 20.174 -7.151 1.00 90.31 171 GLY A C 1
ATOM 1358 O O . GLY A 1 171 ? 25.686 21.164 -6.524 1.00 90.31 171 GLY A O 1
ATOM 1359 N N . ASP A 1 172 ? 25.945 19.740 -8.247 1.00 91.69 172 ASP A N 1
ATOM 1360 C CA . ASP A 1 172 ? 27.015 20.486 -8.900 1.00 91.69 172 ASP A CA 1
ATOM 1361 C C . ASP A 1 172 ? 26.478 21.843 -9.378 1.00 91.69 172 ASP A C 1
ATOM 1363 O O . ASP A 1 172 ? 25.525 21.921 -10.155 1.00 91.69 172 ASP A O 1
ATOM 1367 N N . ALA A 1 173 ? 27.108 22.926 -8.917 1.00 92.31 173 ALA A N 1
ATOM 1368 C CA . ALA A 1 173 ? 26.703 24.291 -9.235 1.00 92.31 173 ALA A CA 1
ATOM 1369 C C . ALA A 1 173 ? 26.730 24.594 -10.743 1.00 92.31 173 ALA A C 1
ATOM 1371 O O . ALA A 1 173 ? 26.016 25.485 -11.198 1.00 92.31 173 ALA A O 1
ATOM 1372 N N . SER A 1 174 ? 27.530 23.858 -11.523 1.00 92.94 174 SER A N 1
ATOM 1373 C CA . SER A 1 174 ? 27.594 24.008 -12.980 1.00 92.94 174 SER A CA 1
ATOM 1374 C C . SER A 1 174 ? 26.403 23.387 -13.717 1.00 92.94 174 SER A C 1
ATOM 1376 O O . SER A 1 174 ? 26.153 23.733 -14.871 1.00 92.94 174 SER A O 1
ATOM 1378 N N . ARG A 1 175 ? 25.668 22.472 -13.072 1.00 92.69 175 ARG A N 1
ATOM 1379 C CA . ARG A 1 175 ? 24.540 21.734 -13.661 1.00 92.69 175 ARG A CA 1
ATOM 1380 C C . ARG A 1 175 ? 23.528 21.299 -12.589 1.00 92.69 175 ARG A C 1
ATOM 1382 O O . ARG A 1 175 ? 23.318 20.102 -12.386 1.00 92.69 175 ARG A O 1
ATOM 1389 N N . PRO A 1 176 ? 22.904 22.249 -11.875 1.00 94.62 176 PRO A N 1
ATOM 1390 C CA . PRO A 1 176 ? 21.983 21.911 -10.804 1.00 94.62 176 PRO A CA 1
ATOM 1391 C C . PRO A 1 176 ? 20.747 21.211 -11.374 1.00 94.62 176 PRO A C 1
ATOM 1393 O O . PRO A 1 176 ? 20.097 21.716 -12.288 1.00 94.62 176 PRO A O 1
ATOM 1396 N N . MET A 1 177 ? 20.395 20.061 -10.806 1.00 96.31 177 MET A N 1
ATOM 1397 C CA . MET A 1 177 ? 19.194 19.321 -11.187 1.00 96.31 177 MET A CA 1
ATOM 1398 C C . MET A 1 177 ? 18.514 18.753 -9.940 1.00 96.31 177 MET A C 1
ATOM 1400 O O . MET A 1 177 ? 19.099 17.899 -9.270 1.00 96.31 177 MET A O 1
ATOM 1404 N N . PRO A 1 178 ? 17.272 19.162 -9.626 1.00 96.12 178 PRO A N 1
ATOM 1405 C CA . PRO A 1 178 ? 16.481 18.510 -8.589 1.00 96.12 178 PRO A CA 1
ATOM 1406 C C . PRO A 1 178 ? 16.301 17.013 -8.872 1.00 96.12 178 PRO A C 1
ATOM 1408 O O . PRO A 1 178 ? 16.110 16.599 -10.015 1.00 96.12 178 PRO A O 1
ATOM 1411 N N . GLY A 1 179 ? 16.338 16.187 -7.828 1.00 96.62 179 GLY A N 1
ATOM 1412 C CA . GLY A 1 179 ? 16.085 14.753 -7.970 1.00 96.62 179 GLY A CA 1
ATOM 1413 C C . GLY A 1 179 ? 14.604 14.447 -8.181 1.00 96.62 179 GLY A C 1
ATOM 1414 O O . GLY A 1 179 ? 13.739 15.084 -7.579 1.00 96.62 179 GLY A O 1
ATOM 1415 N N . LEU A 1 180 ? 14.288 13.413 -8.965 1.00 96.62 180 LEU A N 1
ATOM 1416 C CA . LEU A 1 180 ? 12.900 12.971 -9.154 1.00 96.62 180 LEU A CA 1
ATOM 1417 C C . LEU A 1 180 ? 12.228 12.557 -7.837 1.00 96.62 180 LEU A C 1
ATOM 1419 O O . LEU A 1 180 ? 11.033 12.784 -7.677 1.00 96.62 180 LEU A O 1
ATOM 1423 N N . LEU A 1 181 ? 12.969 11.984 -6.878 1.00 94.19 181 LEU A N 1
ATOM 1424 C CA . LEU A 1 181 ? 12.404 11.633 -5.567 1.00 94.19 181 LEU A CA 1
ATOM 1425 C C . LEU A 1 181 ? 11.933 12.872 -4.797 1.00 94.19 181 LEU A C 1
ATOM 1427 O O . LEU A 1 181 ? 10.920 12.810 -4.106 1.00 94.19 181 LEU A O 1
ATOM 1431 N N . GLU A 1 182 ? 12.663 13.980 -4.920 1.00 93.12 182 GLU A N 1
ATOM 1432 C CA . GLU A 1 182 ? 12.321 15.268 -4.313 1.00 93.12 182 GLU A CA 1
ATOM 1433 C C . GLU A 1 182 ? 11.121 15.898 -5.027 1.00 93.12 182 GLU A C 1
ATOM 1435 O O . GLU A 1 182 ? 10.132 16.238 -4.385 1.00 93.12 182 GLU A O 1
ATOM 1440 N N . ALA A 1 183 ? 11.140 15.935 -6.362 1.00 93.31 183 ALA A N 1
ATOM 1441 C CA . ALA A 1 183 ? 10.030 16.464 -7.156 1.00 93.31 183 ALA A CA 1
ATOM 1442 C C . ALA A 1 183 ? 8.707 15.701 -6.938 1.00 93.31 183 ALA A C 1
ATOM 1444 O O . ALA A 1 183 ? 7.625 16.285 -7.011 1.00 93.31 183 ALA A O 1
ATOM 1445 N N . LEU A 1 184 ? 8.783 14.398 -6.650 1.00 92.25 184 LEU A N 1
ATOM 1446 C CA . LEU A 1 184 ? 7.621 13.543 -6.404 1.00 92.25 184 LEU A CA 1
ATOM 1447 C C . LEU A 1 184 ? 7.113 13.572 -4.954 1.00 92.25 184 LEU A C 1
ATOM 1449 O O . LEU A 1 184 ? 6.097 12.949 -4.667 1.00 92.25 184 LEU A O 1
ATOM 1453 N N . GLU A 1 185 ? 7.751 14.302 -4.036 1.00 87.81 185 GLU A N 1
ATOM 1454 C CA . GLU A 1 185 ? 7.386 14.304 -2.608 1.00 87.81 185 GLU A CA 1
ATOM 1455 C C . GLU A 1 185 ? 5.937 14.750 -2.346 1.00 87.81 185 GLU A C 1
ATOM 1457 O O . GLU A 1 185 ? 5.254 14.256 -1.443 1.00 87.81 185 GLU A O 1
ATOM 1462 N N . HIS A 1 186 ? 5.425 15.649 -3.185 1.00 85.12 186 HIS A N 1
ATOM 1463 C CA . HIS A 1 186 ? 4.054 16.145 -3.091 1.00 85.12 186 HIS A CA 1
ATOM 1464 C C . HIS A 1 186 ? 3.035 15.287 -3.851 1.00 85.12 186 HIS A C 1
ATOM 1466 O O . HIS A 1 186 ? 1.828 15.538 -3.747 1.00 85.12 186 HIS A O 1
ATOM 1472 N N . TYR A 1 187 ? 3.468 14.200 -4.488 1.00 89.38 187 TYR A N 1
ATOM 1473 C CA . TYR A 1 187 ? 2.618 13.262 -5.214 1.00 89.38 187 TYR A CA 1
ATOM 1474 C C . TYR A 1 187 ? 2.338 11.984 -4.418 1.00 89.38 187 TYR A C 1
ATOM 1476 O O . TYR A 1 187 ? 3.124 11.548 -3.585 1.00 89.38 187 TYR A O 1
ATOM 1484 N N . ASP A 1 188 ? 1.148 11.434 -4.626 1.00 88.12 188 ASP A N 1
ATOM 1485 C CA . ASP A 1 188 ? 0.711 10.137 -4.132 1.00 88.12 188 ASP A CA 1
ATOM 1486 C C . ASP A 1 188 ? 1.132 9.149 -5.204 1.00 88.12 188 ASP A C 1
ATOM 1488 O O . ASP A 1 188 ? 0.670 9.246 -6.340 1.00 88.12 188 ASP A O 1
ATOM 1492 N N . VAL A 1 189 ? 2.064 8.264 -4.878 1.00 92.50 189 VAL A N 1
ATOM 1493 C CA . VAL A 1 189 ? 2.580 7.296 -5.842 1.00 92.50 189 VAL A CA 1
ATOM 1494 C C . VAL A 1 189 ? 2.102 5.907 -5.428 1.00 92.50 189 VAL A C 1
ATOM 1496 O O . VAL A 1 189 ? 2.832 5.183 -4.740 1.00 92.50 189 VAL A O 1
ATOM 1499 N N . PRO A 1 190 ? 0.877 5.502 -5.826 1.00 91.25 190 PRO A N 1
ATOM 1500 C CA . PRO A 1 190 ? 0.352 4.187 -5.480 1.00 91.25 190 PRO A CA 1
ATOM 1501 C C . PRO A 1 190 ? 1.201 3.052 -6.056 1.00 91.25 190 PRO A C 1
ATOM 1503 O O . PRO A 1 190 ? 1.274 1.979 -5.458 1.00 91.25 190 PRO A O 1
ATOM 1506 N N . LEU A 1 191 ? 1.873 3.283 -7.190 1.00 95.50 191 LEU A N 1
ATOM 1507 C CA . LEU A 1 191 ? 2.691 2.272 -7.845 1.00 95.50 191 LEU A CA 1
ATOM 1508 C C . LEU A 1 191 ? 3.878 2.873 -8.603 1.00 95.50 191 LEU A C 1
ATOM 1510 O O . LEU A 1 191 ? 3.715 3.739 -9.466 1.00 95.50 191 LEU A O 1
ATOM 1514 N N . TRP A 1 192 ? 5.056 2.310 -8.348 1.00 97.62 192 TRP A N 1
ATOM 1515 C CA . TRP A 1 192 ? 6.217 2.408 -9.229 1.00 97.62 192 TRP A CA 1
ATOM 1516 C C . TRP A 1 192 ? 6.296 1.176 -10.121 1.00 97.62 192 TRP A C 1
ATOM 1518 O O . TRP A 1 192 ? 6.259 0.056 -9.626 1.00 97.62 192 TRP A O 1
ATOM 1528 N N . VAL A 1 193 ? 6.466 1.365 -11.423 1.00 98.38 193 VAL A N 1
ATOM 1529 C CA . VAL A 1 193 ? 6.784 0.303 -12.378 1.00 98.38 193 VAL A CA 1
ATOM 1530 C C . VAL A 1 193 ? 8.194 0.546 -12.881 1.00 98.38 193 VAL A C 1
ATOM 1532 O O . VAL A 1 193 ? 8.473 1.596 -13.457 1.00 98.38 193 VAL A O 1
ATOM 1535 N N . ILE A 1 194 ? 9.084 -0.412 -12.654 1.00 98.50 194 ILE A N 1
ATOM 1536 C CA . ILE A 1 194 ? 10.503 -0.280 -12.969 1.00 98.50 194 ILE A CA 1
ATOM 1537 C C . ILE A 1 194 ? 10.881 -1.250 -14.081 1.00 98.50 194 ILE A C 1
ATOM 1539 O O . ILE A 1 194 ? 10.629 -2.453 -13.994 1.00 98.50 194 ILE A O 1
ATOM 1543 N N . HIS A 1 195 ? 11.522 -0.723 -15.119 1.00 98.50 195 HIS A N 1
ATOM 1544 C CA . HIS A 1 195 ? 12.200 -1.511 -16.143 1.00 98.50 195 HIS A CA 1
ATOM 1545 C C . HIS A 1 195 ? 13.619 -0.982 -16.321 1.00 98.50 195 HIS A C 1
ATOM 1547 O O . HIS A 1 195 ? 13.820 0.097 -16.876 1.00 98.50 195 HIS A O 1
ATOM 1553 N N . ALA A 1 196 ? 14.610 -1.709 -15.821 1.00 97.94 196 ALA A N 1
ATOM 1554 C CA . ALA A 1 196 ? 15.993 -1.260 -15.847 1.00 97.94 196 ALA A CA 1
ATOM 1555 C C . ALA A 1 196 ? 16.953 -2.446 -15.887 1.00 97.94 196 ALA A C 1
ATOM 1557 O O . ALA A 1 196 ? 16.590 -3.545 -15.486 1.00 97.94 196 ALA A O 1
ATOM 1558 N N . GLY A 1 197 ? 18.187 -2.192 -16.329 1.00 97.81 197 GLY A N 1
ATOM 1559 C CA . GLY A 1 197 ? 19.281 -3.167 -16.322 1.00 97.81 197 GLY A CA 1
ATOM 1560 C C . GLY A 1 197 ? 19.625 -3.761 -17.688 1.00 97.81 197 GLY A C 1
ATOM 1561 O O . GLY A 1 197 ? 20.685 -4.369 -17.826 1.00 97.81 197 GLY A O 1
ATOM 1562 N N . SER A 1 198 ? 18.823 -3.514 -18.733 1.00 96.81 198 SER A N 1
ATOM 1563 C CA . SER A 1 198 ? 19.145 -3.981 -20.091 1.00 96.81 198 SER A CA 1
ATOM 1564 C C . SER A 1 198 ? 20.484 -3.414 -20.586 1.00 96.81 198 SER A C 1
ATOM 1566 O O . SER A 1 198 ? 21.278 -4.125 -21.193 1.00 96.81 198 SER A O 1
ATOM 1568 N N . ASN A 1 199 ? 20.814 -2.164 -20.243 1.00 98.06 199 ASN A N 1
ATOM 1569 C CA . ASN A 1 199 ? 22.110 -1.554 -20.578 1.00 98.06 199 ASN A CA 1
ATOM 1570 C C . ASN A 1 199 ? 23.266 -1.956 -19.637 1.00 98.06 199 ASN A C 1
ATOM 1572 O O . ASN A 1 199 ? 24.414 -1.577 -19.883 1.00 98.06 199 ASN A O 1
ATOM 1576 N N . ASN A 1 200 ? 22.981 -2.692 -18.559 1.00 98.19 200 ASN A N 1
ATOM 1577 C CA . ASN A 1 200 ? 23.979 -3.225 -17.628 1.00 98.19 200 ASN A CA 1
ATOM 1578 C C . ASN A 1 200 ? 24.410 -4.650 -18.007 1.00 98.19 200 ASN A C 1
ATOM 1580 O O . ASN A 1 200 ? 25.518 -5.062 -17.674 1.00 98.19 200 ASN A O 1
ATOM 1584 N N . ILE A 1 201 ? 23.567 -5.395 -18.731 1.00 97.31 201 ILE A N 1
ATOM 1585 C CA . ILE A 1 201 ? 23.824 -6.805 -19.023 1.00 97.31 201 ILE A CA 1
ATOM 1586 C C . ILE A 1 201 ? 25.007 -6.991 -19.985 1.00 97.31 201 ILE A C 1
ATOM 1588 O O . ILE A 1 201 ? 25.061 -6.438 -21.086 1.00 97.31 201 ILE A O 1
ATOM 1592 N N . HIS A 1 202 ? 25.966 -7.818 -19.580 1.00 97.44 202 HIS A N 1
ATOM 1593 C CA . HIS A 1 202 ? 27.075 -8.233 -20.425 1.00 97.44 202 HIS A CA 1
ATOM 1594 C C . HIS A 1 202 ? 26.705 -9.497 -21.204 1.00 97.44 202 HIS A C 1
ATOM 1596 O O . HIS A 1 202 ? 26.329 -10.506 -20.610 1.00 97.44 202 HIS A O 1
ATOM 1602 N N . ARG A 1 203 ? 26.941 -9.498 -22.523 1.00 96.75 203 ARG A N 1
ATOM 1603 C CA . ARG A 1 203 ? 26.548 -10.574 -23.455 1.00 96.75 203 ARG A CA 1
ATOM 1604 C C . ARG A 1 203 ? 26.838 -12.003 -22.982 1.00 96.75 203 ARG A C 1
ATOM 1606 O O . ARG A 1 203 ? 26.070 -12.901 -23.281 1.00 96.75 203 ARG A O 1
ATOM 1613 N N . ARG A 1 204 ? 27.958 -12.225 -22.292 1.00 96.38 204 ARG A N 1
ATOM 1614 C CA . ARG A 1 204 ? 28.367 -13.561 -21.807 1.00 96.38 204 ARG A CA 1
ATOM 1615 C C . ARG A 1 204 ? 28.260 -13.758 -20.300 1.00 96.38 204 ARG A C 1
ATOM 1617 O O . ARG A 1 204 ? 28.330 -14.884 -19.841 1.00 96.38 204 ARG A O 1
ATOM 1624 N N . ARG A 1 205 ? 28.222 -12.664 -19.537 1.00 96.38 205 ARG A N 1
ATOM 1625 C CA . ARG A 1 205 ? 28.377 -12.710 -18.072 1.00 96.38 205 ARG A CA 1
ATOM 1626 C C . ARG A 1 205 ? 27.089 -12.363 -17.335 1.00 96.38 205 ARG A C 1
ATOM 1628 O O . ARG A 1 205 ? 27.031 -12.565 -16.135 1.00 96.38 205 ARG A O 1
ATOM 1635 N N . GLY A 1 206 ? 26.083 -11.847 -18.038 1.00 96.88 206 GLY A N 1
ATOM 1636 C CA . GLY A 1 206 ? 24.872 -11.348 -17.405 1.00 96.88 206 GLY A CA 1
ATOM 1637 C C . GLY A 1 206 ? 25.132 -10.046 -16.655 1.00 96.88 206 GLY A C 1
ATOM 1638 O O . GLY A 1 206 ? 25.953 -9.227 -17.079 1.00 96.88 206 GLY A O 1
ATOM 1639 N N . LEU A 1 207 ? 24.392 -9.855 -15.570 1.00 97.62 207 LEU A N 1
ATOM 1640 C CA . LEU A 1 207 ? 24.551 -8.729 -14.655 1.00 97.62 207 LEU A CA 1
ATOM 1641 C C . LEU A 1 207 ? 25.679 -9.014 -13.663 1.00 97.62 207 LEU A C 1
ATOM 1643 O O . LEU A 1 207 ? 25.821 -10.143 -13.199 1.00 97.62 207 LEU A O 1
ATOM 1647 N N . ALA A 1 208 ? 26.466 -7.995 -13.323 1.00 97.94 208 ALA A N 1
ATOM 1648 C CA . ALA A 1 208 ? 27.430 -8.115 -12.236 1.00 97.94 208 ALA A CA 1
ATOM 1649 C C . ALA A 1 208 ? 26.731 -7.973 -10.873 1.00 97.94 208 ALA A C 1
ATOM 1651 O O . ALA A 1 208 ? 25.690 -7.322 -10.766 1.00 97.94 208 ALA A O 1
ATOM 1652 N N . ASP A 1 209 ? 27.347 -8.481 -9.803 1.00 97.38 209 ASP A N 1
ATOM 1653 C CA . ASP A 1 209 ? 26.826 -8.325 -8.434 1.00 97.38 209 ASP A CA 1
ATOM 1654 C C . ASP A 1 209 ? 26.607 -6.850 -8.062 1.00 97.38 209 ASP A C 1
ATOM 1656 O O . ASP A 1 209 ? 25.610 -6.492 -7.435 1.00 97.38 209 ASP A O 1
ATOM 1660 N N . GLY A 1 210 ? 27.504 -5.970 -8.522 1.00 97.62 210 GLY A N 1
ATOM 1661 C CA . GLY A 1 210 ? 27.371 -4.525 -8.339 1.00 97.62 210 GLY A CA 1
ATOM 1662 C C . GLY A 1 210 ? 26.131 -3.931 -9.016 1.00 97.62 210 GLY A C 1
ATOM 1663 O O . GLY A 1 210 ? 25.568 -2.967 -8.503 1.00 97.62 210 GLY A O 1
ATOM 1664 N N . ASP A 1 211 ? 25.664 -4.510 -10.127 1.00 98.12 211 ASP A N 1
ATOM 1665 C CA . ASP A 1 211 ? 24.419 -4.089 -10.777 1.00 98.12 211 ASP A CA 1
ATOM 1666 C C . ASP A 1 211 ? 23.200 -4.531 -9.957 1.00 98.12 211 ASP A C 1
ATOM 1668 O O . ASP A 1 211 ? 22.274 -3.746 -9.763 1.00 98.12 211 ASP A O 1
ATOM 1672 N N . ILE A 1 212 ? 23.212 -5.754 -9.413 1.00 98.31 212 ILE A N 1
ATOM 1673 C CA . ILE A 1 212 ? 22.148 -6.240 -8.519 1.00 98.31 212 ILE A CA 1
ATOM 1674 C C . ILE A 1 212 ? 22.065 -5.382 -7.252 1.00 98.31 212 ILE A C 1
ATOM 1676 O O . ILE A 1 212 ? 20.967 -5.044 -6.809 1.00 98.31 212 ILE A O 1
ATOM 1680 N N . GLU A 1 213 ? 23.207 -4.963 -6.708 1.00 97.38 213 GLU A N 1
ATOM 1681 C CA . GLU A 1 213 ? 23.252 -4.052 -5.564 1.00 97.38 213 GLU A CA 1
ATOM 1682 C C . GLU A 1 213 ? 22.728 -2.649 -5.911 1.00 97.38 213 GLU A C 1
ATOM 1684 O O . GLU A 1 213 ? 21.930 -2.084 -5.159 1.00 97.38 213 GLU A O 1
ATOM 1689 N N . CYS A 1 214 ? 23.080 -2.102 -7.081 1.00 98.00 214 CYS A N 1
ATOM 1690 C CA . CYS A 1 214 ? 22.501 -0.840 -7.557 1.00 98.00 214 CYS A CA 1
ATOM 1691 C C . CYS A 1 214 ? 20.975 -0.944 -7.706 1.00 98.00 214 CYS A C 1
ATOM 1693 O O . CYS A 1 214 ? 20.248 -0.038 -7.297 1.00 98.00 214 CYS A O 1
ATOM 1695 N N . LEU A 1 215 ? 20.475 -2.059 -8.251 1.00 98.31 215 LEU A N 1
ATOM 1696 C CA . LEU A 1 215 ? 19.040 -2.305 -8.363 1.00 98.31 215 LEU A CA 1
ATOM 1697 C C . LEU A 1 215 ? 18.378 -2.405 -6.984 1.00 98.31 215 LEU A C 1
ATOM 1699 O O . LEU A 1 215 ? 17.324 -1.809 -6.783 1.00 98.31 215 LEU A O 1
ATOM 1703 N N . ARG A 1 216 ? 18.998 -3.094 -6.018 1.00 97.50 216 ARG A N 1
ATOM 1704 C CA . ARG A 1 216 ? 18.508 -3.157 -4.633 1.00 97.50 216 ARG A CA 1
ATOM 1705 C C . ARG A 1 216 ? 18.348 -1.756 -4.040 1.00 97.50 216 ARG A C 1
ATOM 1707 O O . ARG A 1 216 ? 17.278 -1.438 -3.529 1.00 97.50 216 ARG A O 1
ATOM 1714 N N . LEU A 1 217 ? 19.382 -0.914 -4.138 1.00 96.19 217 LEU A N 1
ATOM 1715 C CA . LEU A 1 217 ? 19.350 0.469 -3.645 1.00 96.19 217 LEU A CA 1
ATOM 1716 C C . LEU A 1 217 ? 18.254 1.294 -4.329 1.00 96.19 217 LEU A C 1
ATOM 1718 O O . LEU A 1 217 ? 17.521 2.019 -3.657 1.00 96.19 217 LEU A O 1
ATOM 1722 N N . LEU A 1 218 ? 18.114 1.157 -5.648 1.00 96.94 218 LEU A N 1
ATOM 1723 C CA . LEU A 1 218 ? 17.084 1.835 -6.432 1.00 96.94 218 LEU A CA 1
ATOM 1724 C C . LEU A 1 218 ? 15.676 1.428 -5.974 1.00 96.94 218 LEU A C 1
ATOM 1726 O O . LEU A 1 218 ? 14.864 2.301 -5.663 1.00 96.94 218 LEU A O 1
ATOM 1730 N N . LEU A 1 219 ? 15.396 0.123 -5.889 1.00 96.62 219 LEU A N 1
ATOM 1731 C CA . LEU A 1 219 ? 14.099 -0.412 -5.460 1.00 96.62 219 LEU A CA 1
ATOM 1732 C C . LEU A 1 219 ? 13.749 0.043 -4.041 1.00 96.62 219 LEU A C 1
ATOM 1734 O O . LEU A 1 219 ? 12.648 0.537 -3.804 1.00 96.62 219 LEU A O 1
ATOM 1738 N N . SER A 1 220 ? 14.693 -0.064 -3.106 1.00 93.44 220 SER A N 1
ATOM 1739 C CA . SER A 1 220 ? 14.487 0.382 -1.730 1.00 93.44 220 SER A CA 1
ATOM 1740 C C . SER A 1 220 ? 14.230 1.890 -1.626 1.00 93.44 220 SER A C 1
ATOM 1742 O O . SER A 1 220 ? 13.407 2.319 -0.816 1.00 93.44 220 SER A O 1
ATOM 1744 N N . ALA A 1 221 ? 14.900 2.708 -2.444 1.00 92.69 221 ALA A N 1
ATOM 1745 C CA . ALA A 1 221 ? 14.685 4.151 -2.453 1.00 92.69 221 ALA A CA 1
ATOM 1746 C C . ALA A 1 221 ? 13.284 4.520 -2.949 1.00 92.69 221 ALA A C 1
ATOM 1748 O O . ALA A 1 221 ? 12.604 5.315 -2.298 1.00 92.69 221 ALA A O 1
ATOM 1749 N N . VAL A 1 222 ? 12.816 3.925 -4.051 1.00 93.44 222 VAL A N 1
ATOM 1750 C CA . VAL A 1 222 ? 11.467 4.222 -4.562 1.00 93.44 222 VAL A CA 1
ATOM 1751 C C . VAL A 1 222 ? 10.367 3.664 -3.656 1.00 93.44 222 VAL A C 1
ATOM 1753 O O . VAL A 1 222 ? 9.354 4.329 -3.463 1.00 93.44 222 VAL A O 1
ATOM 1756 N N . ALA A 1 223 ? 10.588 2.509 -3.016 1.00 89.62 223 ALA A N 1
ATOM 1757 C CA . ALA A 1 223 ? 9.653 1.931 -2.048 1.00 89.62 223 ALA A CA 1
ATOM 1758 C C . ALA A 1 223 ? 9.488 2.804 -0.798 1.00 89.62 223 ALA A C 1
ATOM 1760 O O . ALA A 1 223 ? 8.464 2.748 -0.131 1.00 89.62 223 ALA A O 1
ATOM 1761 N N . SER A 1 224 ? 10.474 3.651 -0.482 1.00 82.44 224 SER A N 1
ATOM 1762 C CA . SER A 1 224 ? 10.329 4.627 0.601 1.00 82.44 224 SER A CA 1
ATOM 1763 C C . SER A 1 224 ? 9.364 5.770 0.266 1.00 82.44 224 SER A C 1
ATOM 1765 O O . SER A 1 224 ? 8.953 6.483 1.174 1.00 82.44 224 SER A O 1
ATOM 1767 N N . ARG A 1 225 ? 9.022 5.955 -1.018 1.00 79.06 225 ARG A N 1
ATOM 1768 C CA . ARG A 1 225 ? 8.195 7.057 -1.540 1.00 79.06 225 ARG A CA 1
ATOM 1769 C C . ARG A 1 225 ? 6.932 6.593 -2.269 1.00 79.06 225 ARG A C 1
ATOM 1771 O O . ARG A 1 225 ? 6.159 7.432 -2.714 1.00 79.06 225 ARG A O 1
ATOM 1778 N N . GLY A 1 226 ? 6.736 5.292 -2.443 1.00 76.12 226 GLY A N 1
ATOM 1779 C CA . GLY A 1 226 ? 5.545 4.729 -3.069 1.00 76.12 226 GLY A CA 1
ATOM 1780 C C . GLY A 1 226 ? 5.048 3.508 -2.316 1.00 76.12 226 GLY A C 1
ATOM 1781 O O . GLY A 1 226 ? 5.758 2.945 -1.488 1.00 76.12 226 GLY A O 1
ATOM 1782 N N . ARG A 1 227 ? 3.814 3.102 -2.601 1.00 82.50 227 ARG A N 1
ATOM 1783 C CA . ARG A 1 227 ? 3.134 2.051 -1.822 1.00 82.50 227 ARG A CA 1
ATOM 1784 C C . ARG A 1 227 ? 3.475 0.650 -2.296 1.00 82.50 227 ARG A C 1
ATOM 1786 O O . ARG A 1 227 ? 3.606 -0.268 -1.492 1.00 82.50 227 ARG A O 1
ATOM 1793 N N . ARG A 1 228 ? 3.610 0.491 -3.612 1.00 90.94 228 ARG A N 1
ATOM 1794 C CA . ARG A 1 228 ? 3.977 -0.761 -4.274 1.00 90.94 228 ARG A CA 1
ATOM 1795 C C . ARG A 1 228 ? 5.041 -0.494 -5.327 1.00 90.94 228 ARG A C 1
ATOM 1797 O O . ARG A 1 228 ? 5.088 0.582 -5.931 1.00 90.94 228 ARG A O 1
ATOM 1804 N N . VAL A 1 229 ? 5.887 -1.491 -5.557 1.00 95.69 229 VAL A N 1
ATOM 1805 C CA . VAL A 1 229 ? 6.928 -1.449 -6.584 1.00 95.69 229 VAL A CA 1
ATOM 1806 C C . VAL A 1 229 ? 6.829 -2.699 -7.444 1.00 95.69 229 VAL A C 1
ATOM 1808 O O . VAL A 1 229 ? 7.059 -3.800 -6.963 1.00 95.69 229 VAL A O 1
ATOM 1811 N N . LEU A 1 230 ? 6.530 -2.530 -8.726 1.00 97.94 230 LEU A N 1
ATOM 1812 C CA . LEU A 1 230 ? 6.525 -3.584 -9.729 1.00 97.94 230 LEU A CA 1
ATOM 1813 C C . LEU A 1 230 ? 7.816 -3.530 -10.548 1.00 97.94 230 LEU A C 1
ATOM 1815 O O . LEU A 1 230 ? 7.965 -2.682 -11.426 1.00 97.94 230 LEU A O 1
ATOM 1819 N N . LEU A 1 231 ? 8.735 -4.459 -10.301 1.00 98.44 231 LEU A N 1
ATOM 1820 C CA . LEU A 1 231 ? 9.889 -4.675 -11.164 1.00 98.44 231 LEU A CA 1
ATOM 1821 C C . LEU A 1 231 ? 9.490 -5.568 -12.341 1.00 98.44 231 LEU A C 1
ATOM 1823 O O . LEU A 1 231 ? 8.987 -6.677 -12.165 1.00 98.44 231 LEU A O 1
ATOM 1827 N N . THR A 1 232 ? 9.744 -5.102 -13.555 1.00 98.56 232 THR A N 1
ATOM 1828 C CA . THR A 1 232 ? 9.561 -5.903 -14.766 1.00 98.56 232 THR A CA 1
ATOM 1829 C C . THR A 1 232 ? 10.863 -6.605 -15.143 1.00 98.56 232 THR A C 1
ATOM 1831 O O . THR A 1 232 ? 11.950 -6.058 -14.963 1.00 98.56 232 THR A O 1
ATOM 1834 N N . GLY A 1 233 ? 10.753 -7.834 -15.641 1.00 97.81 233 GLY A N 1
ATOM 1835 C CA . GLY A 1 233 ? 11.891 -8.603 -16.126 1.00 97.81 233 GLY A CA 1
ATOM 1836 C C . GLY A 1 233 ? 12.468 -8.024 -17.415 1.00 97.81 233 GLY A C 1
ATOM 1837 O O . GLY A 1 233 ? 11.773 -7.374 -18.200 1.00 97.81 233 GLY A O 1
ATOM 1838 N N . LEU A 1 234 ? 13.749 -8.294 -17.640 1.00 97.56 234 LEU A N 1
ATOM 1839 C CA . LEU A 1 234 ? 14.450 -7.968 -18.871 1.00 97.56 234 LEU A CA 1
ATOM 1840 C C . LEU A 1 234 ? 13.855 -8.764 -20.038 1.00 97.56 234 LEU A C 1
ATOM 1842 O O . LEU A 1 234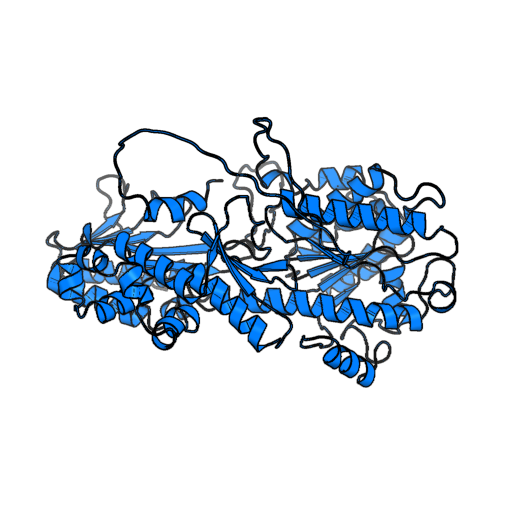 ? 13.618 -9.971 -19.922 1.00 97.56 234 LEU A O 1
ATOM 1846 N N . PHE A 1 235 ? 13.639 -8.088 -21.166 1.00 97.25 235 PHE A N 1
ATOM 1847 C CA . PHE A 1 235 ? 13.247 -8.740 -22.412 1.00 97.25 235 PHE A CA 1
ATOM 1848 C C . PHE A 1 235 ? 14.414 -9.507 -23.025 1.00 97.25 235 PHE A C 1
ATOM 1850 O O . PHE A 1 235 ? 15.574 -9.111 -22.895 1.00 97.25 235 PHE A O 1
ATOM 1857 N N . TYR A 1 236 ? 14.088 -10.579 -23.746 1.00 96.69 236 TYR A N 1
ATOM 1858 C CA . TYR A 1 236 ? 15.051 -11.275 -24.590 1.00 96.69 236 TYR A CA 1
ATOM 1859 C C . TYR A 1 236 ? 15.633 -10.328 -25.645 1.00 96.69 236 TYR A C 1
ATOM 1861 O O . TYR A 1 236 ? 14.921 -9.472 -26.162 1.00 96.69 236 TYR A O 1
ATOM 1869 N N . ARG A 1 237 ? 16.914 -10.503 -25.983 1.00 96.12 237 ARG A N 1
ATOM 1870 C CA . ARG A 1 237 ? 17.650 -9.680 -26.955 1.00 96.12 237 ARG A CA 1
ATOM 1871 C C . ARG A 1 237 ? 18.202 -10.540 -28.085 1.00 96.12 237 ARG A C 1
ATOM 1873 O O . ARG A 1 237 ? 18.490 -11.714 -27.878 1.00 96.12 237 ARG A O 1
ATOM 1880 N N . LYS A 1 238 ? 18.404 -9.956 -29.271 1.00 96.44 238 LYS A N 1
ATOM 1881 C CA . LYS A 1 238 ? 19.023 -10.680 -30.407 1.00 96.44 238 LYS A CA 1
ATOM 1882 C C . LYS A 1 238 ? 20.526 -10.897 -30.211 1.00 96.44 238 LYS A C 1
ATOM 1884 O O . LYS A 1 238 ? 21.098 -11.817 -30.785 1.00 96.44 238 LYS A O 1
ATOM 1889 N N . ASP A 1 239 ? 21.178 -10.028 -29.443 1.00 96.50 239 ASP A N 1
ATOM 1890 C CA . ASP A 1 239 ? 22.628 -10.027 -29.253 1.00 96.50 239 ASP A CA 1
ATOM 1891 C C . ASP A 1 239 ? 23.083 -10.695 -27.948 1.00 96.50 239 ASP A C 1
ATOM 1893 O O . ASP A 1 239 ? 24.281 -10.903 -27.774 1.00 96.50 239 ASP A O 1
ATOM 1897 N N . VAL A 1 240 ? 22.170 -11.083 -27.055 1.00 97.12 240 VAL A N 1
ATOM 1898 C CA . VAL A 1 240 ? 22.482 -11.742 -25.777 1.00 97.12 240 VAL A CA 1
ATOM 1899 C C . VAL A 1 240 ? 21.782 -13.106 -25.724 1.00 97.12 240 VAL A C 1
ATOM 1901 O O . VAL A 1 240 ? 20.587 -13.168 -26.009 1.00 97.12 240 VAL A O 1
ATOM 1904 N N . PRO A 1 241 ? 22.490 -14.198 -25.380 1.00 97.25 241 PRO A N 1
ATOM 1905 C CA . PRO A 1 241 ? 21.881 -15.516 -25.209 1.00 97.25 241 PRO A CA 1
ATOM 1906 C C . PRO A 1 241 ? 20.706 -15.507 -24.217 1.00 97.25 241 PRO A C 1
ATOM 1908 O O . PRO A 1 241 ? 20.721 -14.765 -23.232 1.00 97.25 241 PRO A O 1
ATOM 1911 N N . ARG A 1 242 ? 19.677 -16.324 -24.481 1.00 96.19 242 ARG A N 1
ATOM 1912 C CA . ARG A 1 242 ? 18.446 -16.367 -23.666 1.00 96.19 242 ARG A CA 1
ATOM 1913 C C . ARG A 1 242 ? 18.719 -16.781 -22.222 1.00 96.19 242 ARG A C 1
ATOM 1915 O O . ARG A 1 242 ? 18.228 -16.122 -21.317 1.00 96.19 242 ARG A O 1
ATOM 1922 N N . ASP A 1 243 ? 19.562 -17.787 -22.026 1.00 97.44 243 ASP A N 1
ATOM 1923 C CA . ASP A 1 243 ? 19.980 -18.302 -20.718 1.00 97.44 243 ASP A CA 1
ATOM 1924 C C . ASP A 1 243 ? 20.657 -17.233 -19.848 1.00 97.44 243 ASP A C 1
ATOM 1926 O O . ASP A 1 243 ? 20.431 -17.172 -18.642 1.00 97.44 243 ASP A O 1
ATOM 1930 N N . VAL A 1 244 ? 21.426 -16.326 -20.459 1.00 98.06 244 VAL A N 1
ATOM 1931 C CA . VAL A 1 244 ? 22.033 -15.185 -19.756 1.00 98.06 244 VAL A CA 1
ATOM 1932 C C . VAL A 1 244 ? 20.965 -14.198 -19.257 1.00 98.06 244 VAL A C 1
ATOM 1934 O O . VAL A 1 244 ? 21.109 -13.624 -18.176 1.00 98.06 244 VAL A O 1
ATOM 1937 N N . ILE A 1 245 ? 19.890 -13.997 -20.023 1.00 97.44 245 ILE A N 1
ATOM 1938 C CA . ILE A 1 245 ? 18.767 -13.120 -19.648 1.00 97.44 245 ILE A CA 1
ATOM 1939 C C . ILE A 1 245 ? 17.871 -13.798 -18.607 1.00 97.44 245 ILE A C 1
ATOM 1941 O O . ILE A 1 245 ? 17.451 -13.143 -17.653 1.00 97.44 245 ILE A O 1
ATOM 1945 N N . ASP A 1 246 ? 17.618 -15.098 -18.751 1.00 97.38 246 ASP A N 1
ATOM 1946 C CA . ASP A 1 246 ? 16.867 -15.892 -17.778 1.00 97.38 246 ASP A CA 1
ATOM 1947 C C . ASP A 1 246 ? 17.573 -15.878 -16.414 1.00 97.38 246 ASP A C 1
ATOM 1949 O O . ASP A 1 246 ? 16.948 -15.547 -15.407 1.00 97.38 246 ASP A O 1
ATOM 1953 N N . ALA A 1 247 ? 18.896 -16.080 -16.384 1.00 97.69 247 ALA A N 1
ATOM 1954 C CA . ALA A 1 247 ? 19.689 -15.982 -15.158 1.00 97.69 247 ALA A CA 1
ATOM 1955 C C . ALA A 1 247 ? 19.604 -14.590 -14.501 1.00 97.69 247 ALA A C 1
ATOM 1957 O O . ALA A 1 247 ? 19.494 -14.480 -13.279 1.00 97.69 247 ALA A O 1
ATOM 1958 N N . ALA A 1 248 ? 19.609 -13.513 -15.294 1.00 98.12 248 ALA A N 1
ATOM 1959 C CA . ALA A 1 248 ? 19.438 -12.154 -14.776 1.00 98.12 248 ALA A CA 1
ATOM 1960 C C . ALA A 1 248 ? 18.035 -11.932 -14.173 1.00 98.12 248 ALA A C 1
ATOM 1962 O O . ALA A 1 248 ? 17.905 -11.341 -13.099 1.00 98.12 248 ALA A O 1
ATOM 1963 N N . ASN A 1 249 ? 16.987 -12.435 -14.831 1.00 98.38 249 ASN A N 1
ATOM 1964 C CA . ASN A 1 249 ? 15.612 -12.372 -14.333 1.00 98.38 249 ASN A CA 1
ATOM 1965 C C . ASN A 1 249 ? 15.404 -13.221 -13.068 1.00 98.38 249 ASN A C 1
ATOM 1967 O O . ASN A 1 249 ? 14.662 -12.814 -12.169 1.00 98.38 249 ASN A O 1
ATOM 1971 N N . ASP A 1 250 ? 16.095 -14.354 -12.949 1.00 98.00 250 ASP A N 1
ATOM 1972 C CA . ASP A 1 250 ? 16.106 -15.160 -11.729 1.00 98.00 250 ASP A CA 1
ATOM 1973 C C . ASP A 1 250 ? 16.746 -14.408 -10.558 1.00 98.00 250 ASP A C 1
ATOM 1975 O O . ASP A 1 250 ? 16.225 -14.449 -9.439 1.00 98.00 250 ASP A O 1
ATOM 1979 N N . GLU A 1 251 ? 17.834 -13.669 -10.795 1.00 98.19 251 GLU A N 1
ATOM 1980 C CA . GLU A 1 251 ? 18.423 -12.796 -9.774 1.00 98.19 251 GLU A CA 1
ATOM 1981 C C . GLU A 1 251 ? 17.479 -11.654 -9.372 1.00 98.19 251 GLU A C 1
ATOM 1983 O O . GLU A 1 251 ? 17.390 -11.332 -8.184 1.00 98.19 251 GLU A O 1
ATOM 1988 N N . TYR A 1 252 ? 16.699 -11.096 -10.306 1.00 98.25 252 TYR A N 1
ATOM 1989 C CA . TYR A 1 252 ? 15.657 -10.110 -9.982 1.00 98.25 252 TYR A CA 1
ATOM 1990 C C . TYR A 1 252 ? 14.590 -10.717 -9.075 1.00 98.25 252 TYR A C 1
ATOM 1992 O O . TYR A 1 252 ? 14.252 -10.142 -8.040 1.00 98.25 252 TYR A O 1
ATOM 2000 N N . LEU A 1 253 ? 14.102 -11.915 -9.396 1.00 96.88 253 LEU A N 1
ATOM 2001 C CA . LEU A 1 253 ? 13.109 -12.600 -8.575 1.00 96.88 253 LEU A CA 1
ATOM 2002 C C . LEU A 1 253 ? 13.650 -12.946 -7.177 1.00 96.88 253 LEU A C 1
ATOM 2004 O O . LEU A 1 253 ? 12.951 -12.756 -6.177 1.00 96.88 253 LEU A O 1
ATOM 2008 N N . LYS A 1 254 ? 14.900 -13.419 -7.077 1.00 96.75 254 LYS A N 1
ATOM 2009 C CA . LYS A 1 254 ? 15.570 -13.666 -5.787 1.00 96.75 254 LYS A CA 1
ATOM 2010 C C . LYS A 1 254 ? 15.713 -12.378 -4.981 1.00 96.75 254 LYS A C 1
ATOM 2012 O O . LYS A 1 254 ? 15.451 -12.387 -3.779 1.00 96.75 254 LYS A O 1
ATOM 2017 N N . LEU A 1 255 ? 16.092 -11.277 -5.627 1.00 96.81 255 LEU A N 1
ATOM 2018 C CA . LEU A 1 255 ? 16.198 -9.968 -4.992 1.00 96.81 255 LEU A CA 1
ATOM 2019 C C . LEU A 1 255 ? 14.851 -9.505 -4.426 1.00 96.81 255 LEU A C 1
ATOM 2021 O O . LEU A 1 255 ? 14.791 -9.139 -3.257 1.00 96.81 255 LEU A O 1
ATOM 2025 N N . ILE A 1 256 ? 13.774 -9.584 -5.209 1.00 95.62 256 ILE A N 1
ATOM 2026 C CA . ILE A 1 256 ? 12.419 -9.200 -4.782 1.00 95.62 256 ILE A CA 1
ATOM 2027 C C . ILE A 1 256 ? 11.959 -10.034 -3.578 1.00 95.62 256 ILE A C 1
ATOM 2029 O O . ILE A 1 256 ? 11.439 -9.488 -2.606 1.00 95.62 256 ILE A O 1
ATOM 2033 N N . ARG A 1 257 ? 12.223 -11.349 -3.584 1.00 92.19 257 ARG A N 1
ATOM 2034 C CA . ARG A 1 257 ? 11.934 -12.228 -2.436 1.00 92.19 257 ARG A CA 1
ATOM 2035 C C . ARG A 1 257 ? 12.700 -11.814 -1.179 1.00 92.19 257 ARG A C 1
ATOM 2037 O O . ARG A 1 257 ? 12.106 -11.781 -0.105 1.00 92.19 257 ARG A O 1
ATOM 2044 N N . ARG A 1 258 ? 13.992 -11.482 -1.307 1.00 91.81 258 ARG A N 1
ATOM 2045 C CA . ARG A 1 258 ? 14.802 -10.973 -0.186 1.00 91.81 258 ARG A CA 1
ATOM 2046 C C . ARG A 1 258 ? 14.250 -9.650 0.340 1.00 91.81 258 ARG A C 1
ATOM 2048 O O . ARG A 1 258 ? 14.017 -9.544 1.533 1.00 91.81 258 ARG A O 1
ATOM 2055 N N . LEU A 1 259 ? 13.950 -8.696 -0.542 1.00 90.69 259 LEU A N 1
ATOM 2056 C CA . LEU A 1 259 ? 13.411 -7.389 -0.157 1.00 90.69 259 LEU A CA 1
ATOM 2057 C C . LEU A 1 259 ? 12.073 -7.497 0.588 1.00 90.69 259 LEU A C 1
ATOM 2059 O O . LEU A 1 259 ? 11.910 -6.844 1.612 1.00 90.69 259 LEU A O 1
ATOM 2063 N N . ASN A 1 260 ? 11.142 -8.340 0.130 1.00 87.31 260 ASN A N 1
ATOM 2064 C CA . ASN A 1 260 ? 9.882 -8.572 0.851 1.00 87.31 260 ASN A CA 1
ATOM 2065 C C . ASN A 1 260 ? 10.109 -9.261 2.207 1.00 87.31 260 ASN A C 1
ATOM 2067 O O . ASN A 1 260 ? 9.470 -8.916 3.199 1.00 87.31 260 ASN A O 1
ATOM 2071 N N . SER A 1 261 ? 11.045 -10.215 2.271 1.00 83.50 261 SER A N 1
ATOM 2072 C CA . SER A 1 261 ? 11.417 -10.868 3.531 1.00 83.50 261 SER A CA 1
ATOM 2073 C C . SER A 1 261 ? 12.024 -9.880 4.531 1.00 83.50 261 SER A C 1
ATOM 2075 O O . SER A 1 261 ? 11.695 -9.937 5.712 1.00 83.50 261 SER A O 1
ATOM 2077 N N . ASP A 1 262 ? 12.894 -8.981 4.068 1.00 81.75 262 ASP A N 1
ATOM 2078 C CA . ASP A 1 262 ? 13.574 -7.983 4.898 1.00 81.75 262 ASP A CA 1
ATOM 2079 C C . ASP A 1 262 ? 12.621 -6.865 5.342 1.00 81.75 262 ASP A C 1
ATOM 2081 O O . ASP A 1 262 ? 12.712 -6.377 6.472 1.00 81.75 262 ASP A O 1
ATOM 2085 N N . ALA A 1 263 ? 11.681 -6.477 4.472 1.00 76.62 263 ALA A N 1
ATOM 2086 C CA . ALA A 1 263 ? 10.649 -5.490 4.786 1.00 76.62 263 ALA A CA 1
ATOM 2087 C C . ALA A 1 263 ? 9.663 -6.038 5.816 1.00 76.62 263 ALA A C 1
ATOM 2089 O O . ALA A 1 263 ? 9.038 -5.276 6.553 1.00 76.62 263 ALA A O 1
ATOM 2090 N N . GLY A 1 264 ? 9.532 -7.366 5.855 1.00 68.94 264 GLY A N 1
ATOM 2091 C CA . GLY A 1 264 ? 8.477 -8.042 6.578 1.00 68.94 264 GLY A CA 1
ATOM 2092 C C . GLY A 1 264 ? 7.108 -7.782 5.965 1.00 68.94 264 GLY A C 1
ATOM 2093 O O . GLY A 1 264 ? 6.137 -8.063 6.649 1.00 68.94 264 GLY A O 1
ATOM 2094 N N . GLU A 1 265 ? 7.022 -7.268 4.729 1.00 75.50 265 GLU A N 1
ATOM 2095 C CA . GLU A 1 265 ? 5.789 -6.916 4.011 1.00 75.50 265 GLU A CA 1
ATOM 2096 C C . GLU A 1 265 ? 5.924 -7.202 2.494 1.00 75.50 265 GLU A C 1
ATOM 2098 O O . GLU A 1 265 ? 7.024 -7.082 1.948 1.00 75.50 265 GLU A O 1
ATOM 2103 N N . HIS A 1 266 ? 4.839 -7.548 1.781 1.00 79.38 266 HIS A N 1
ATOM 2104 C CA . HIS A 1 266 ? 4.836 -7.680 0.307 1.00 79.38 266 HIS A CA 1
ATOM 2105 C C . HIS A 1 266 ? 4.699 -6.323 -0.408 1.00 79.38 266 HIS A C 1
ATOM 2107 O O . HIS A 1 266 ? 3.675 -5.990 -1.006 1.00 79.38 266 HIS A O 1
ATOM 2113 N N . THR A 1 267 ? 5.766 -5.531 -0.373 1.00 87.31 267 THR A N 1
ATOM 2114 C CA . THR A 1 267 ? 5.855 -4.231 -1.065 1.00 87.31 267 THR A CA 1
ATOM 2115 C C . THR A 1 267 ? 6.272 -4.370 -2.532 1.00 87.31 267 THR A C 1
ATOM 2117 O O . THR A 1 267 ? 5.912 -3.544 -3.377 1.00 87.31 267 THR A O 1
ATOM 2120 N N . PHE A 1 268 ? 7.056 -5.404 -2.834 1.00 93.00 268 PHE A N 1
ATOM 2121 C CA . PHE A 1 268 ? 7.725 -5.586 -4.113 1.00 93.00 268 PHE A CA 1
ATOM 2122 C C . PHE A 1 268 ? 7.106 -6.728 -4.920 1.00 93.00 268 PHE A C 1
ATOM 2124 O O . PHE A 1 268 ? 6.950 -7.849 -4.437 1.00 93.00 268 PHE A O 1
ATOM 2131 N N . ASP A 1 269 ? 6.848 -6.457 -6.190 1.00 94.62 269 ASP A N 1
ATOM 2132 C CA . ASP A 1 269 ? 6.317 -7.388 -7.170 1.00 94.62 269 ASP A CA 1
ATOM 2133 C C . ASP A 1 269 ? 7.299 -7.596 -8.315 1.00 94.62 269 ASP A C 1
ATOM 2135 O O . ASP A 1 269 ? 8.052 -6.694 -8.686 1.00 94.62 269 ASP A O 1
ATOM 2139 N N . PHE A 1 270 ? 7.250 -8.783 -8.917 1.00 96.62 270 PHE A N 1
ATOM 2140 C CA . PHE A 1 270 ? 8.015 -9.104 -10.114 1.00 96.62 270 PHE A CA 1
ATOM 2141 C C . PHE A 1 270 ? 7.090 -9.556 -11.242 1.00 96.62 270 PHE A C 1
ATOM 2143 O O . PHE A 1 270 ? 6.248 -10.435 -11.051 1.00 96.62 270 PHE A O 1
ATOM 2150 N N . LEU A 1 271 ? 7.274 -8.987 -12.432 1.00 97.12 271 LEU A N 1
ATOM 2151 C CA . LEU A 1 271 ? 6.607 -9.421 -13.657 1.00 97.12 271 LEU A CA 1
ATOM 2152 C C . LEU A 1 271 ? 7.652 -9.755 -14.718 1.00 97.12 271 LEU A C 1
ATOM 2154 O O . LEU A 1 271 ? 8.172 -8.863 -15.384 1.00 97.12 271 LEU A O 1
ATOM 2158 N N . GLY A 1 272 ? 7.939 -11.045 -14.890 1.00 95.94 272 GLY A N 1
ATOM 2159 C CA . GLY A 1 272 ? 8.839 -11.524 -15.940 1.00 95.94 272 GLY A CA 1
ATOM 2160 C C . GLY A 1 272 ? 8.338 -11.214 -17.362 1.00 95.94 272 GLY A C 1
ATOM 2161 O O . GLY A 1 272 ? 7.157 -10.883 -17.551 1.00 95.94 272 GLY A O 1
ATOM 2162 N N . PRO A 1 273 ? 9.207 -11.346 -18.382 1.00 93.31 273 PRO A N 1
ATOM 2163 C CA . PRO A 1 273 ? 8.822 -11.120 -19.773 1.00 93.31 273 PRO A CA 1
ATOM 2164 C C . PRO A 1 273 ? 7.687 -12.074 -20.203 1.00 93.31 273 PRO A C 1
ATOM 2166 O O . PRO A 1 273 ? 7.484 -13.129 -19.592 1.00 93.31 273 PRO A O 1
ATOM 2169 N N . PRO A 1 274 ? 6.883 -11.732 -21.229 1.00 91.69 274 PRO A N 1
ATOM 2170 C CA . PRO A 1 274 ? 5.899 -12.655 -21.794 1.00 91.69 274 PRO A CA 1
ATOM 2171 C C . PRO A 1 274 ? 6.567 -13.969 -22.226 1.00 91.69 274 PRO A C 1
ATOM 2173 O O . PRO A 1 274 ? 7.552 -13.932 -22.953 1.00 91.69 274 PRO A O 1
ATOM 2176 N N . ALA A 1 275 ? 6.028 -15.122 -21.809 1.00 88.56 275 ALA A N 1
ATOM 2177 C CA . ALA A 1 275 ? 6.608 -16.433 -22.142 1.00 88.56 275 ALA A CA 1
ATOM 2178 C C . ALA A 1 275 ? 6.723 -16.653 -23.661 1.00 88.56 275 ALA A C 1
ATOM 2180 O O . ALA A 1 275 ? 7.649 -17.279 -24.158 1.00 88.56 275 ALA A O 1
ATOM 2181 N N . GLU A 1 276 ? 5.793 -16.061 -24.402 1.00 89.44 276 GLU A N 1
ATOM 2182 C CA . GLU A 1 276 ? 5.636 -16.235 -25.848 1.00 89.44 276 GLU A CA 1
ATOM 2183 C C . GLU A 1 276 ? 6.335 -15.109 -26.625 1.00 89.44 276 GLU A C 1
ATOM 2185 O O . GLU A 1 276 ? 5.975 -14.766 -27.750 1.00 89.44 276 GLU A O 1
ATOM 2190 N N . PHE A 1 277 ? 7.300 -14.456 -25.979 1.00 92.12 277 PHE A N 1
ATOM 2191 C CA . PHE A 1 277 ? 8.075 -13.390 -26.581 1.00 92.12 277 PHE A CA 1
ATOM 2192 C C . PHE A 1 277 ? 9.101 -13.968 -27.561 1.00 92.12 277 PHE A C 1
ATOM 2194 O O . PHE A 1 277 ? 10.086 -14.601 -27.173 1.00 92.12 277 PHE A O 1
ATOM 2201 N N . ASP A 1 278 ? 8.875 -13.711 -28.845 1.00 93.44 278 ASP A N 1
ATOM 2202 C CA . ASP A 1 278 ? 9.833 -13.978 -29.917 1.00 93.44 278 ASP A CA 1
ATOM 2203 C C . ASP A 1 278 ? 10.655 -12.721 -30.284 1.00 93.44 278 ASP A C 1
ATOM 2205 O O . ASP A 1 278 ? 10.091 -11.779 -30.845 1.00 93.44 278 ASP A O 1
ATOM 2209 N N . PRO A 1 279 ? 11.979 -12.692 -30.023 1.00 93.88 279 PRO A N 1
ATOM 2210 C CA . PRO A 1 279 ? 12.862 -11.594 -30.419 1.00 93.88 279 PRO A CA 1
ATOM 2211 C C . PRO A 1 279 ? 12.885 -11.299 -31.922 1.00 93.88 279 PRO A C 1
ATOM 2213 O O . PRO A 1 279 ? 13.199 -10.175 -32.307 1.00 93.88 279 PRO A O 1
ATOM 2216 N N . SER A 1 280 ? 12.602 -12.285 -32.778 1.00 93.94 280 SER A N 1
ATOM 2217 C CA . SER A 1 280 ? 12.636 -12.109 -34.235 1.00 93.94 280 SER A CA 1
ATOM 2218 C C . SER A 1 280 ? 11.459 -11.272 -34.750 1.00 93.94 280 SER A C 1
ATOM 2220 O O . SER A 1 280 ? 11.628 -10.492 -35.683 1.00 93.94 280 SER A O 1
ATOM 2222 N N . VAL A 1 281 ? 10.304 -11.372 -34.087 1.00 95.81 281 VAL A N 1
ATOM 2223 C CA . VAL A 1 281 ? 9.060 -10.668 -34.438 1.00 95.81 281 VAL A CA 1
ATOM 2224 C C . VAL A 1 281 ? 8.894 -9.389 -33.618 1.00 95.81 281 VAL A C 1
ATOM 2226 O O . VAL A 1 281 ? 8.446 -8.351 -34.109 1.00 95.81 281 VAL A O 1
ATOM 2229 N N . HIS A 1 282 ? 9.237 -9.457 -32.334 1.00 96.94 282 HIS A N 1
ATOM 2230 C CA . HIS A 1 282 ? 8.877 -8.419 -31.376 1.00 96.94 282 HIS A CA 1
ATOM 2231 C C . HIS A 1 282 ? 9.961 -7.371 -31.152 1.00 96.94 282 HIS A C 1
ATOM 2233 O O . HIS A 1 282 ? 9.698 -6.430 -30.407 1.00 96.94 282 HIS A O 1
ATOM 2239 N N . LEU A 1 283 ? 11.139 -7.496 -31.772 1.00 97.19 283 LEU A N 1
ATOM 2240 C CA . LEU A 1 283 ? 12.198 -6.490 -31.683 1.00 97.19 283 LEU A CA 1
ATOM 2241 C C . LEU A 1 283 ? 12.483 -5.837 -33.030 1.00 97.19 283 LEU A C 1
ATOM 2243 O O . LEU A 1 283 ? 12.758 -6.523 -34.016 1.00 97.19 283 LEU A O 1
ATOM 2247 N N . GLU A 1 284 ? 12.488 -4.508 -33.034 1.00 95.62 284 GLU A N 1
ATOM 2248 C CA . GLU A 1 284 ? 12.886 -3.693 -34.182 1.00 95.62 284 GLU A CA 1
ATOM 2249 C C . GLU A 1 284 ? 14.390 -3.847 -34.439 1.00 95.62 284 GLU A C 1
ATOM 2251 O O . GLU A 1 284 ? 14.820 -4.138 -35.551 1.00 95.62 284 GLU A O 1
ATOM 2256 N N . ASP A 1 285 ? 15.189 -3.770 -33.376 1.00 95.00 285 ASP A N 1
ATOM 2257 C CA . ASP A 1 285 ? 16.635 -3.964 -33.414 1.00 95.00 285 ASP A CA 1
ATOM 2258 C C . ASP A 1 285 ? 17.061 -5.085 -32.452 1.00 95.00 285 ASP A C 1
ATOM 2260 O O . ASP A 1 285 ? 16.365 -6.097 -32.328 1.00 95.00 285 ASP A O 1
ATOM 2264 N N . HIS A 1 286 ? 18.234 -4.976 -31.829 1.00 94.56 286 HIS A N 1
ATOM 2265 C CA . HIS A 1 286 ? 18.717 -5.972 -30.878 1.00 94.56 286 HIS A CA 1
ATOM 2266 C C . HIS A 1 286 ? 17.977 -5.960 -29.535 1.00 94.56 286 HIS A C 1
ATOM 2268 O O . HIS A 1 286 ? 18.036 -6.970 -28.831 1.00 94.56 286 HIS A O 1
ATOM 2274 N N . VAL A 1 287 ? 17.313 -4.855 -29.175 1.00 94.94 287 VAL A N 1
ATOM 2275 C CA . VAL A 1 287 ? 16.817 -4.606 -27.811 1.00 94.94 287 VAL A CA 1
ATOM 2276 C C . VAL A 1 287 ? 15.422 -3.986 -27.785 1.00 94.94 287 VAL A C 1
ATOM 2278 O O . VAL A 1 287 ? 14.634 -4.307 -26.900 1.00 94.94 287 VAL A O 1
ATOM 2281 N N . HIS A 1 288 ? 15.093 -3.098 -28.719 1.00 97.00 288 HIS A N 1
ATOM 2282 C CA . HIS A 1 288 ? 13.867 -2.312 -28.659 1.00 97.00 288 HIS A CA 1
ATOM 2283 C C . HIS A 1 288 ? 12.675 -3.033 -29.272 1.00 97.00 288 HIS A C 1
ATOM 2285 O O . HIS A 1 288 ? 12.777 -3.640 -30.337 1.00 97.00 288 HIS A O 1
ATOM 2291 N N . LEU A 1 289 ? 11.528 -2.912 -28.604 1.00 97.06 289 LEU A N 1
ATOM 2292 C CA . LEU A 1 289 ? 10.296 -3.566 -29.017 1.00 97.06 289 LEU A CA 1
ATOM 2293 C C . LEU A 1 289 ? 9.704 -2.918 -30.277 1.00 97.06 289 LEU A C 1
ATOM 2295 O O . LEU A 1 289 ? 9.682 -1.696 -30.404 1.00 97.06 289 LEU A O 1
ATOM 2299 N N . THR A 1 290 ? 9.145 -3.738 -31.166 1.00 96.75 290 THR A N 1
ATOM 2300 C CA . THR A 1 290 ? 8.208 -3.276 -32.201 1.00 96.75 290 THR A CA 1
ATOM 2301 C C . THR A 1 290 ? 6.863 -2.896 -31.572 1.00 96.75 290 THR A C 1
ATOM 2303 O O . THR A 1 290 ? 6.585 -3.225 -30.414 1.00 96.75 290 THR A O 1
ATOM 2306 N N . LYS A 1 291 ? 5.962 -2.272 -32.346 1.00 94.50 291 LYS A N 1
ATOM 2307 C CA . LYS A 1 291 ? 4.570 -2.025 -31.915 1.00 94.50 291 LYS A CA 1
ATOM 2308 C C . LYS A 1 291 ? 3.878 -3.317 -31.450 1.00 94.50 291 LYS A C 1
ATOM 2310 O O . LYS A 1 291 ? 3.247 -3.325 -30.395 1.00 94.50 291 LYS A O 1
ATOM 2315 N N . ALA A 1 292 ? 4.081 -4.426 -32.168 1.00 94.06 292 ALA A N 1
ATOM 2316 C CA . ALA A 1 292 ? 3.573 -5.743 -31.777 1.00 94.06 292 ALA A CA 1
ATOM 2317 C C . ALA A 1 292 ? 4.187 -6.237 -30.451 1.00 94.06 292 ALA A C 1
ATOM 2319 O O . ALA A 1 292 ? 3.473 -6.734 -29.579 1.00 94.06 292 ALA A O 1
ATOM 2320 N N . GLY A 1 293 ? 5.497 -6.041 -30.252 1.00 95.81 293 GLY A N 1
ATOM 2321 C CA . GLY A 1 293 ? 6.168 -6.358 -28.988 1.00 95.81 293 GLY A CA 1
ATOM 2322 C C . GLY A 1 293 ? 5.591 -5.585 -27.800 1.00 95.81 293 GLY A C 1
ATOM 2323 O O . GLY A 1 293 ? 5.290 -6.171 -26.757 1.00 95.81 293 GLY A O 1
ATOM 2324 N N . TYR A 1 294 ? 5.345 -4.285 -27.969 1.00 95.62 294 TYR A N 1
ATOM 2325 C CA . TYR A 1 294 ? 4.696 -3.466 -26.947 1.00 95.62 294 TYR A CA 1
ATOM 2326 C C . TYR A 1 294 ? 3.246 -3.873 -26.680 1.00 95.62 294 TYR A C 1
ATOM 2328 O O . TYR A 1 294 ? 2.826 -3.872 -25.527 1.00 95.62 294 TYR A O 1
ATOM 2336 N N . GLN A 1 295 ? 2.462 -4.227 -27.702 1.00 92.50 295 GLN A N 1
ATOM 2337 C CA . GLN A 1 295 ? 1.098 -4.744 -27.515 1.00 92.50 295 GLN A CA 1
ATOM 2338 C C . GLN A 1 295 ? 1.097 -6.031 -26.688 1.00 92.50 295 GLN A C 1
ATOM 2340 O O . GLN A 1 295 ? 0.313 -6.167 -25.746 1.00 92.50 295 GLN A O 1
ATOM 2345 N N . ARG A 1 296 ? 2.033 -6.943 -26.974 1.00 92.69 296 ARG A N 1
ATOM 2346 C CA . ARG A 1 296 ? 2.203 -8.180 -26.205 1.00 92.69 296 ARG A CA 1
ATOM 2347 C C . ARG A 1 296 ? 2.606 -7.906 -24.760 1.00 92.69 296 ARG A C 1
ATOM 2349 O O . ARG A 1 296 ? 2.134 -8.587 -23.852 1.00 92.69 296 ARG A O 1
ATOM 2356 N N . TRP A 1 297 ? 3.458 -6.910 -24.529 1.00 95.00 297 TRP A N 1
ATOM 2357 C CA . TRP A 1 297 ? 3.811 -6.508 -23.173 1.00 95.00 297 TRP A CA 1
ATOM 2358 C C . TRP A 1 297 ? 2.632 -5.870 -22.436 1.00 95.00 297 TRP A C 1
ATOM 2360 O O . TRP A 1 297 ? 2.353 -6.262 -21.305 1.00 95.00 297 TRP A O 1
ATOM 2370 N N . ALA A 1 298 ? 1.898 -4.956 -23.077 1.00 93.50 298 ALA A N 1
ATOM 2371 C CA . ALA A 1 298 ? 0.720 -4.310 -22.501 1.00 93.50 298 ALA A CA 1
ATOM 2372 C C . ALA A 1 298 ? -0.335 -5.333 -22.056 1.00 93.50 298 ALA A C 1
ATOM 2374 O O . ALA A 1 298 ? -0.889 -5.189 -20.968 1.00 93.50 298 ALA A O 1
ATOM 2375 N N . ALA A 1 299 ? -0.520 -6.410 -22.830 1.00 91.44 299 ALA A N 1
ATOM 2376 C CA . ALA A 1 299 ? -1.406 -7.526 -22.496 1.00 91.44 299 ALA A CA 1
ATOM 2377 C C . ALA A 1 299 ? -1.073 -8.222 -21.167 1.00 91.44 299 ALA A C 1
ATOM 2379 O O . ALA A 1 299 ? -1.944 -8.843 -20.571 1.00 91.44 299 ALA A O 1
ATOM 2380 N N . ARG A 1 300 ? 0.170 -8.124 -20.675 1.00 92.94 300 ARG A N 1
ATOM 2381 C CA . ARG A 1 300 ? 0.558 -8.626 -19.344 1.00 92.94 300 ARG A CA 1
ATOM 2382 C C . ARG A 1 300 ? 0.687 -7.519 -18.309 1.00 92.94 300 ARG A C 1
ATOM 2384 O O . ARG A 1 300 ? 0.306 -7.707 -17.155 1.00 92.94 300 ARG A O 1
ATOM 2391 N N . LEU A 1 301 ? 1.247 -6.381 -18.710 1.00 95.00 301 LEU A N 1
ATOM 2392 C CA . LEU A 1 301 ? 1.582 -5.290 -17.808 1.00 95.00 301 LEU A CA 1
ATOM 2393 C C . LEU A 1 301 ? 0.332 -4.573 -17.297 1.00 95.00 301 LEU A C 1
ATOM 2395 O O . LEU A 1 301 ? 0.215 -4.371 -16.091 1.00 95.00 301 LEU A O 1
ATOM 2399 N N . LEU A 1 302 ? -0.612 -4.230 -18.180 1.00 94.62 302 LEU A N 1
ATOM 2400 C CA . LEU A 1 302 ? -1.822 -3.508 -17.788 1.00 94.62 302 LEU A CA 1
ATOM 2401 C C . LEU A 1 302 ? -2.672 -4.311 -16.786 1.00 94.62 302 LEU A C 1
ATOM 2403 O O . LEU A 1 302 ? -2.947 -3.761 -15.721 1.00 94.62 302 LEU A O 1
ATOM 2407 N N . PRO A 1 303 ? -3.008 -5.601 -17.019 1.00 92.12 303 PRO A N 1
ATOM 2408 C CA . PRO A 1 303 ? -3.730 -6.388 -16.020 1.00 92.12 303 PRO A CA 1
ATOM 2409 C C . PRO A 1 303 ? -3.035 -6.438 -14.655 1.00 92.12 303 PRO A C 1
ATOM 2411 O O . PRO A 1 303 ? -3.710 -6.384 -13.625 1.00 92.12 303 PRO A O 1
ATOM 2414 N N . ARG A 1 304 ? -1.695 -6.546 -14.622 1.00 92.88 304 ARG A N 1
ATOM 2415 C CA . ARG A 1 304 ? -0.946 -6.591 -13.355 1.00 92.88 304 ARG A CA 1
ATOM 2416 C C . ARG A 1 304 ? -0.951 -5.239 -12.649 1.00 92.88 304 ARG A C 1
ATOM 2418 O O . ARG A 1 304 ? -1.166 -5.216 -11.443 1.00 92.88 304 ARG A O 1
ATOM 2425 N N . ILE A 1 305 ? -0.762 -4.136 -13.375 1.00 94.75 305 ILE A N 1
ATOM 2426 C CA . ILE A 1 305 ? -0.858 -2.786 -12.805 1.00 94.75 305 ILE A CA 1
ATOM 2427 C C . ILE A 1 305 ? -2.261 -2.554 -12.243 1.00 94.75 305 ILE A C 1
ATOM 2429 O O . ILE A 1 305 ? -2.383 -2.197 -11.077 1.00 94.75 305 ILE A O 1
ATOM 2433 N N . THR A 1 306 ? -3.311 -2.807 -13.030 1.00 92.25 306 THR A N 1
ATOM 2434 C CA . THR A 1 306 ? -4.700 -2.646 -12.581 1.00 92.25 306 THR A CA 1
ATOM 2435 C C . THR A 1 306 ? -4.982 -3.487 -11.346 1.00 92.25 306 THR A C 1
ATOM 2437 O O . THR A 1 306 ? -5.561 -2.979 -10.401 1.00 92.25 306 THR A O 1
ATOM 2440 N N . GLN A 1 307 ? -4.509 -4.735 -11.294 1.00 87.69 307 GLN A N 1
ATOM 2441 C CA . GLN A 1 307 ? -4.673 -5.569 -10.105 1.00 87.69 307 GLN A CA 1
ATOM 2442 C C . GLN A 1 307 ? -4.028 -4.952 -8.856 1.00 87.69 307 GLN A C 1
ATOM 2444 O O . GLN A 1 307 ? -4.625 -4.984 -7.783 1.00 87.69 307 GLN A O 1
ATOM 2449 N N . ILE A 1 308 ? -2.796 -4.447 -8.974 1.00 90.50 308 ILE A N 1
ATOM 2450 C CA . ILE A 1 308 ? -2.098 -3.836 -7.838 1.00 90.50 308 ILE A CA 1
ATOM 2451 C C . ILE A 1 308 ? -2.840 -2.571 -7.389 1.00 90.50 308 ILE A C 1
ATOM 2453 O O . ILE A 1 308 ? -3.009 -2.359 -6.192 1.00 90.50 308 ILE A O 1
ATOM 2457 N N . LEU A 1 309 ? -3.322 -1.759 -8.333 1.00 91.00 309 LEU A N 1
ATOM 2458 C CA . LEU A 1 309 ? -4.088 -0.552 -8.028 1.00 91.00 309 LEU A CA 1
ATOM 2459 C C . LEU A 1 309 ? -5.445 -0.872 -7.393 1.00 91.00 309 LEU A C 1
ATOM 2461 O O . LEU A 1 309 ? -5.741 -0.308 -6.350 1.00 91.00 309 LEU A O 1
ATOM 2465 N N . ASP A 1 310 ? -6.215 -1.816 -7.942 1.00 87.31 310 ASP A N 1
ATOM 2466 C CA . ASP A 1 310 ? -7.501 -2.259 -7.381 1.00 87.31 310 ASP A CA 1
ATOM 2467 C C . ASP A 1 310 ? -7.313 -2.788 -5.941 1.00 87.31 310 ASP A C 1
ATOM 2469 O O . ASP A 1 310 ? -8.130 -2.516 -5.057 1.00 87.31 310 ASP A O 1
ATOM 2473 N N . TYR A 1 311 ? -6.199 -3.488 -5.673 1.00 86.56 311 TYR A N 1
ATOM 2474 C CA . TYR A 1 311 ? -5.811 -3.902 -4.322 1.00 86.56 311 TYR A CA 1
ATOM 2475 C C . TYR A 1 311 ? -5.542 -2.705 -3.399 1.00 86.56 311 TYR A C 1
ATOM 2477 O O . TYR A 1 311 ? -6.122 -2.641 -2.314 1.00 86.56 311 TYR A O 1
ATOM 2485 N N . VAL A 1 312 ? -4.693 -1.758 -3.819 1.00 86.00 312 VAL A N 1
ATOM 2486 C CA . VAL A 1 312 ? -4.359 -0.562 -3.024 1.00 86.00 312 VAL A CA 1
ATOM 2487 C C . VAL A 1 312 ? -5.617 0.266 -2.750 1.00 86.00 312 VAL A C 1
ATOM 2489 O O . VAL A 1 312 ? -5.892 0.583 -1.597 1.00 86.00 312 VAL A O 1
ATOM 2492 N N . GLU A 1 313 ? -6.419 0.546 -3.779 1.00 85.75 313 GLU A N 1
ATOM 2493 C CA . GLU A 1 313 ? -7.675 1.297 -3.680 1.00 85.75 313 GLU A CA 1
ATOM 2494 C C . GLU A 1 313 ? -8.662 0.611 -2.721 1.00 85.75 313 GLU A C 1
ATOM 2496 O O . GLU A 1 313 ? -9.233 1.270 -1.852 1.00 85.75 313 GLU A O 1
ATOM 2501 N N . SER A 1 314 ? -8.834 -0.713 -2.821 1.00 85.31 314 SER A N 1
ATOM 2502 C CA . SER A 1 314 ? -9.736 -1.470 -1.939 1.00 85.31 314 SER A CA 1
ATOM 2503 C C . SER A 1 314 ? -9.260 -1.483 -0.489 1.00 85.31 314 SER A C 1
ATOM 2505 O O . SER A 1 314 ? -10.064 -1.308 0.429 1.00 85.31 314 SER A O 1
ATOM 2507 N N . TRP A 1 315 ? -7.958 -1.680 -0.272 1.00 86.88 315 TRP A N 1
ATOM 2508 C CA . TRP A 1 315 ? -7.365 -1.657 1.062 1.00 86.88 315 TRP A CA 1
ATOM 2509 C C . TRP A 1 315 ? -7.566 -0.283 1.708 1.00 86.88 315 TRP A C 1
ATOM 2511 O O . TRP A 1 315 ? -8.054 -0.193 2.835 1.00 86.88 315 TRP A O 1
ATOM 2521 N N . GLU A 1 316 ? -7.259 0.795 0.981 1.00 82.44 316 GLU A N 1
ATOM 2522 C CA . GLU A 1 316 ? -7.390 2.164 1.480 1.00 82.44 316 GLU A CA 1
ATOM 2523 C C . GLU A 1 316 ? -8.826 2.580 1.718 1.00 82.44 316 GLU A C 1
ATOM 2525 O O . GLU A 1 316 ? -9.107 3.210 2.737 1.00 82.44 316 GLU A O 1
ATOM 2530 N N . ALA A 1 317 ? -9.730 2.223 0.803 1.00 82.50 317 ALA A N 1
ATOM 2531 C CA . ALA A 1 317 ? -11.146 2.495 0.962 1.00 82.50 317 ALA A CA 1
ATOM 2532 C C . ALA A 1 317 ? -11.618 1.938 2.306 1.00 82.50 317 ALA A C 1
ATOM 2534 O O . ALA A 1 317 ? -12.115 2.699 3.130 1.00 82.50 317 ALA A O 1
ATOM 2535 N N . VAL A 1 318 ? -11.349 0.658 2.587 1.00 82.12 318 VAL A N 1
ATOM 2536 C CA . VAL A 1 318 ? -11.728 0.022 3.859 1.00 82.12 318 VAL A CA 1
ATOM 2537 C C . VAL A 1 318 ? -10.985 0.627 5.056 1.00 82.12 318 VAL A C 1
ATOM 2539 O O . VAL A 1 318 ? -11.554 0.755 6.143 1.00 82.12 318 VAL A O 1
ATOM 2542 N N . PHE A 1 319 ? -9.716 1.005 4.890 1.00 81.62 319 PHE A N 1
ATOM 2543 C CA . PHE A 1 319 ? -8.918 1.558 5.983 1.00 81.62 319 PHE A CA 1
ATOM 2544 C C . PHE A 1 319 ? -9.403 2.951 6.400 1.00 81.62 319 PHE A C 1
ATOM 2546 O O . PHE A 1 319 ? -9.504 3.238 7.594 1.00 81.62 319 PHE A O 1
ATOM 2553 N N . HIS A 1 320 ? -9.725 3.803 5.426 1.00 77.31 320 HIS A N 1
ATOM 2554 C CA . HIS A 1 320 ? -10.192 5.169 5.637 1.00 77.31 320 HIS A CA 1
ATOM 2555 C C . HIS A 1 320 ? -11.634 5.247 6.088 1.00 77.31 320 HIS A C 1
ATOM 2557 O O . HIS A 1 320 ? -11.939 6.082 6.939 1.00 77.31 320 HIS A O 1
ATOM 2563 N N . GLU A 1 321 ? -12.504 4.403 5.530 1.00 74.19 321 GLU A N 1
ATOM 2564 C CA . GLU A 1 321 ? -13.946 4.497 5.734 1.00 74.19 321 GLU A CA 1
ATOM 2565 C C . GLU A 1 321 ? -14.291 4.627 7.222 1.00 74.19 321 GLU A C 1
ATOM 2567 O O . GLU A 1 321 ? -15.151 5.429 7.590 1.00 74.19 321 GLU A O 1
ATOM 2572 N N . LYS A 1 322 ? -13.637 3.825 8.081 1.00 76.56 322 LYS A N 1
ATOM 2573 C CA . LYS A 1 322 ? -14.119 3.547 9.441 1.00 76.56 322 LYS A CA 1
ATOM 2574 C C . LYS A 1 322 ? -12.985 3.331 10.450 1.00 76.56 322 LYS A C 1
ATOM 2576 O O . LYS A 1 322 ? -11.914 2.829 10.079 1.00 76.56 322 LYS A O 1
ATOM 2581 N N . PRO A 1 323 ? -13.202 3.690 11.731 1.00 80.44 323 PRO A N 1
ATOM 2582 C CA . PRO A 1 323 ? -12.211 3.483 12.777 1.00 80.44 323 PRO A CA 1
ATOM 2583 C C . PRO A 1 323 ? -12.042 1.988 13.075 1.00 80.44 323 PRO A C 1
ATOM 2585 O O . PRO A 1 323 ? -12.939 1.175 12.846 1.00 80.44 323 PRO A O 1
ATOM 2588 N N . TYR A 1 324 ? -10.896 1.619 13.640 1.00 83.00 324 TYR A N 1
ATOM 2589 C CA . TYR A 1 324 ? -10.726 0.298 14.242 1.00 83.00 324 TYR A CA 1
ATOM 2590 C C . TYR A 1 324 ? -11.546 0.260 15.536 1.00 83.00 324 TYR A C 1
ATOM 2592 O O . TYR A 1 324 ? -11.265 1.016 16.465 1.00 83.00 324 TYR A O 1
ATOM 2600 N N . CYS A 1 325 ? -12.575 -0.583 15.612 1.00 87.06 325 CYS A N 1
ATOM 2601 C CA . CYS A 1 325 ? -13.562 -0.508 16.690 1.00 87.06 325 CYS A CA 1
ATOM 2602 C C . CYS A 1 325 ? -13.963 -1.892 17.208 1.00 87.06 325 CYS A C 1
ATOM 2604 O O . CYS A 1 325 ? -14.125 -2.833 16.437 1.00 87.06 325 CYS A O 1
ATOM 2606 N N . SER A 1 326 ? -14.140 -2.022 18.525 1.00 89.31 326 SER A N 1
ATOM 2607 C CA . SER A 1 326 ? -14.694 -3.230 19.158 1.00 89.31 326 SER A CA 1
ATOM 2608 C C . SER A 1 326 ? -16.025 -2.994 19.870 1.00 89.31 326 SER A C 1
ATOM 2610 O O . SER A 1 326 ? -16.513 -3.886 20.559 1.00 89.31 326 SER A O 1
ATOM 2612 N N . MET A 1 327 ? -16.608 -1.801 19.748 1.00 89.06 327 MET A N 1
ATOM 2613 C CA . MET A 1 327 ? -17.864 -1.466 20.424 1.00 89.06 327 MET A CA 1
ATOM 2614 C C . MET A 1 327 ? -19.034 -2.285 19.861 1.00 89.06 327 MET A C 1
ATOM 2616 O O . MET A 1 327 ? -19.799 -2.858 20.632 1.00 89.06 327 MET A O 1
ATOM 2620 N N . GLU A 1 328 ? -19.124 -2.436 18.537 1.00 86.19 328 GLU A N 1
ATOM 2621 C CA . GLU A 1 328 ? -20.148 -3.277 17.897 1.00 86.19 328 GLU A CA 1
ATOM 2622 C C . GLU A 1 328 ? -20.010 -4.754 18.271 1.00 86.19 328 GLU A C 1
ATOM 2624 O O . GLU A 1 328 ? -21.005 -5.419 18.547 1.00 86.19 328 GLU A O 1
ATOM 2629 N N . MET A 1 329 ? -18.770 -5.245 18.373 1.00 88.62 329 MET A N 1
ATOM 2630 C CA . MET A 1 329 ? -18.481 -6.595 18.860 1.00 88.62 329 MET A CA 1
ATOM 2631 C C . MET A 1 329 ? -19.023 -6.796 20.280 1.00 88.62 329 MET A C 1
ATOM 2633 O O . MET A 1 329 ? -19.666 -7.803 20.552 1.00 88.62 329 MET A O 1
ATOM 2637 N N . VAL A 1 330 ? -18.845 -5.822 21.179 1.00 90.56 330 VAL A N 1
ATOM 2638 C CA . VAL A 1 330 ? -19.441 -5.892 22.523 1.00 90.56 330 VAL A CA 1
ATOM 2639 C C . VAL A 1 330 ? -20.965 -5.795 22.474 1.00 90.56 330 VAL A C 1
ATOM 2641 O O . VAL A 1 330 ? -21.630 -6.546 23.179 1.00 90.56 330 VAL A O 1
ATOM 2644 N N . SER A 1 331 ? -21.538 -4.939 21.624 1.00 90.56 331 SER A N 1
ATOM 2645 C CA . SER A 1 331 ? -22.995 -4.873 21.428 1.00 90.56 331 SER A CA 1
ATOM 2646 C C . SER A 1 331 ? -23.574 -6.217 20.977 1.00 90.56 331 SER A C 1
ATOM 2648 O O . SER A 1 331 ? -24.608 -6.651 21.484 1.00 90.56 331 SER A O 1
ATOM 2650 N N . TYR A 1 332 ? -22.877 -6.917 20.082 1.00 91.31 332 TYR A N 1
ATOM 2651 C CA . TYR A 1 332 ? -23.236 -8.270 19.677 1.00 91.31 332 TYR A CA 1
ATOM 2652 C C . TYR A 1 332 ? -23.174 -9.256 20.844 1.00 91.31 332 TYR A C 1
ATOM 2654 O O . TYR A 1 332 ? -24.133 -9.988 21.061 1.00 91.31 332 TYR A O 1
ATOM 2662 N N . LEU A 1 333 ? -22.092 -9.247 21.629 1.00 92.94 333 LEU A N 1
ATOM 2663 C CA . LEU A 1 333 ? -21.938 -10.137 22.785 1.00 92.94 333 LEU A CA 1
ATOM 2664 C C . LEU A 1 333 ? -23.013 -9.903 23.858 1.00 92.94 333 LEU A C 1
ATOM 2666 O O . LEU A 1 333 ? -23.508 -10.859 24.444 1.00 92.94 333 LEU A O 1
ATOM 2670 N N . VAL A 1 334 ? -23.402 -8.647 24.089 1.00 93.88 334 VAL A N 1
ATOM 2671 C CA . VAL A 1 334 ? -24.499 -8.276 24.999 1.00 93.88 334 VAL A CA 1
ATOM 2672 C C . VAL A 1 334 ? -25.816 -8.913 24.548 1.00 93.88 334 VAL A C 1
ATOM 2674 O O . VAL A 1 334 ? -26.490 -9.542 25.359 1.00 93.88 334 VAL A O 1
ATOM 2677 N N . ARG A 1 335 ? -26.137 -8.837 23.247 1.00 94.00 335 ARG A N 1
ATOM 2678 C CA . ARG A 1 335 ? -27.319 -9.504 22.672 1.00 94.00 335 ARG A CA 1
ATOM 2679 C C . ARG A 1 335 ? -27.219 -11.028 22.728 1.00 94.00 335 ARG A C 1
ATOM 2681 O O . ARG A 1 335 ? -28.195 -11.679 23.073 1.00 94.00 335 ARG A O 1
ATOM 2688 N N . LEU A 1 336 ? -26.052 -11.588 22.405 1.00 94.06 336 LEU A N 1
ATOM 2689 C CA . LEU A 1 336 ? -25.807 -13.034 22.423 1.00 94.06 336 LEU A CA 1
ATOM 2690 C C . LEU A 1 336 ? -26.038 -13.634 23.815 1.00 94.06 336 LEU A C 1
ATOM 2692 O O . LEU A 1 336 ? -26.550 -14.740 23.940 1.00 94.06 336 LEU A O 1
ATOM 2696 N N . LEU A 1 337 ? -25.643 -12.905 24.858 1.00 95.31 337 LEU A N 1
ATOM 2697 C CA . LEU A 1 337 ? -25.768 -13.339 26.247 1.00 95.31 337 LEU A CA 1
ATOM 2698 C C . LEU A 1 337 ? -27.115 -12.988 26.886 1.00 95.31 337 LEU A C 1
ATOM 2700 O O . LEU A 1 337 ? -27.300 -13.311 28.060 1.00 95.31 337 LEU A O 1
ATOM 2704 N N . ASP A 1 338 ? -28.009 -12.337 26.138 1.00 95.94 338 ASP A N 1
ATOM 2705 C CA . ASP A 1 338 ? -29.304 -11.843 26.611 1.00 95.94 338 ASP A CA 1
ATOM 2706 C C . ASP A 1 338 ? -29.178 -11.017 27.906 1.00 95.94 338 ASP A C 1
ATOM 2708 O O . ASP A 1 338 ? -29.864 -11.230 28.906 1.00 95.94 338 ASP A O 1
ATOM 2712 N N . ILE A 1 339 ? -28.215 -10.089 27.914 1.00 95.88 339 ILE A N 1
ATOM 2713 C CA . ILE A 1 339 ? -28.011 -9.130 29.005 1.00 95.88 339 ILE A CA 1
ATOM 2714 C C . ILE A 1 339 ? -28.246 -7.708 28.499 1.00 95.88 339 ILE A C 1
ATOM 2716 O O . ILE A 1 339 ? -28.106 -7.427 27.312 1.00 95.88 339 ILE A O 1
ATOM 2720 N N . ASP A 1 340 ? -28.562 -6.782 29.402 1.00 95.94 340 ASP A N 1
ATOM 2721 C CA . ASP A 1 340 ? -28.587 -5.355 29.081 1.00 95.94 340 ASP A CA 1
ATOM 2722 C C . ASP A 1 340 ? -27.247 -4.675 29.426 1.00 95.94 340 ASP A C 1
ATOM 2724 O O . ASP A 1 340 ? -26.377 -5.223 30.119 1.00 95.94 340 ASP A O 1
ATOM 2728 N N . TYR A 1 341 ? -27.062 -3.438 28.957 1.00 96.19 341 TYR A N 1
ATOM 2729 C CA . TYR A 1 341 ? -25.863 -2.668 29.288 1.00 96.19 341 TYR A CA 1
ATOM 2730 C C . TYR A 1 341 ? -25.760 -2.368 30.791 1.00 96.19 341 TYR A C 1
ATOM 2732 O O . TYR A 1 341 ? -24.653 -2.239 31.310 1.00 96.19 341 TYR A O 1
ATOM 2740 N N . SER A 1 342 ? -26.874 -2.296 31.528 1.00 96.94 342 SER A N 1
ATOM 2741 C CA . SER A 1 342 ? -26.827 -2.046 32.974 1.00 96.94 342 SER A CA 1
ATOM 2742 C C . SER A 1 342 ? -26.176 -3.215 33.719 1.00 96.94 342 SER A C 1
ATOM 2744 O O . SER A 1 342 ? -25.326 -3.001 34.586 1.00 96.94 342 SER A O 1
ATOM 2746 N N . ALA A 1 343 ? -26.523 -4.449 33.358 1.00 96.44 343 ALA A N 1
ATOM 2747 C CA . ALA A 1 343 ? -25.914 -5.672 33.856 1.00 96.44 343 ALA A CA 1
ATOM 2748 C C . ALA A 1 343 ? -24.428 -5.729 33.489 1.00 96.44 343 ALA A C 1
ATOM 2750 O O . ALA A 1 343 ? -23.602 -6.004 34.362 1.00 96.44 343 ALA A O 1
ATOM 2751 N N . LEU A 1 344 ? -24.078 -5.376 32.247 1.00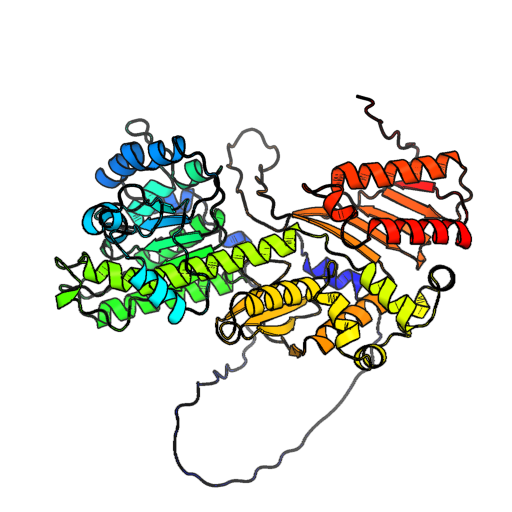 95.50 344 LEU A N 1
ATOM 2752 C CA . LEU A 1 344 ? -22.685 -5.299 31.804 1.00 95.50 344 LEU A CA 1
ATOM 2753 C C . LEU A 1 344 ? -21.861 -4.303 32.641 1.00 95.50 344 LEU A C 1
ATOM 2755 O O . LEU A 1 344 ? -20.752 -4.620 33.065 1.00 95.50 344 LEU A O 1
ATOM 2759 N N . PHE A 1 345 ? -22.393 -3.109 32.911 1.00 95.06 345 PHE A N 1
ATOM 2760 C CA . PHE A 1 345 ? -21.699 -2.078 33.694 1.00 95.06 345 PHE A CA 1
ATOM 2761 C C . PHE A 1 345 ? -21.571 -2.450 35.177 1.00 95.06 345 PHE A C 1
ATOM 2763 O O . PHE A 1 345 ? -20.634 -2.012 35.846 1.00 95.06 345 PHE A O 1
ATOM 2770 N N . ARG A 1 346 ? -22.486 -3.267 35.711 1.00 95.56 346 ARG A N 1
ATOM 2771 C CA . ARG A 1 346 ? -22.377 -3.812 37.074 1.00 95.56 346 ARG A CA 1
ATOM 2772 C C . ARG A 1 346 ? -21.354 -4.937 37.160 1.00 95.56 346 ARG A C 1
ATOM 2774 O O . ARG A 1 346 ? -20.616 -5.000 38.138 1.00 95.56 346 ARG A O 1
ATOM 2781 N N . SER A 1 347 ? -21.320 -5.814 36.159 1.00 95.00 347 SER A N 1
ATOM 2782 C CA . SER A 1 347 ? -20.444 -6.983 36.133 1.00 95.00 347 SER A CA 1
ATOM 2783 C C . SER A 1 347 ? -19.912 -7.239 34.718 1.00 95.00 347 SER A C 1
ATOM 2785 O O . SER A 1 347 ? -20.497 -8.015 33.956 1.00 95.00 347 SER A O 1
ATOM 2787 N N . PRO A 1 348 ? -18.771 -6.622 34.353 1.00 92.94 348 PRO A N 1
ATOM 2788 C CA . PRO A 1 348 ? -18.161 -6.801 33.034 1.00 92.94 348 PRO A CA 1
ATOM 2789 C C . PRO A 1 348 ? -17.765 -8.253 32.739 1.00 92.94 348 PRO A C 1
ATOM 2791 O O . PRO A 1 348 ? -17.685 -8.652 31.580 1.00 92.94 348 PRO A O 1
ATOM 2794 N N . GLU A 1 349 ? -17.560 -9.058 33.788 1.00 93.19 349 GLU A N 1
ATOM 2795 C CA . GLU A 1 349 ? -17.229 -10.483 33.686 1.00 93.19 349 GLU A CA 1
ATOM 2796 C C . GLU A 1 349 ? -18.332 -11.305 33.010 1.00 93.19 349 GLU A C 1
ATOM 2798 O O . GLU A 1 349 ? -18.054 -12.409 32.547 1.00 93.19 349 GLU A O 1
ATOM 2803 N N . PHE A 1 350 ? -19.562 -10.785 32.888 1.00 93.69 350 PHE A N 1
ATOM 2804 C CA . PHE A 1 350 ? -20.605 -11.471 32.128 1.00 93.69 350 PHE A CA 1
ATOM 2805 C C . PHE A 1 350 ? -20.187 -11.757 30.689 1.00 93.69 350 PHE A C 1
ATOM 2807 O O . PHE A 1 350 ? -20.541 -12.821 30.185 1.00 93.69 350 PHE A O 1
ATOM 2814 N N . LEU A 1 351 ? -19.387 -10.887 30.060 1.00 92.88 351 LEU A N 1
ATOM 2815 C CA . LEU A 1 351 ? -18.914 -11.123 28.695 1.00 92.88 351 LEU A CA 1
ATOM 2816 C C . LEU A 1 351 ? -18.123 -12.427 28.569 1.00 92.88 351 LEU A C 1
ATOM 2818 O O . LEU A 1 351 ? -18.257 -13.100 27.555 1.00 92.88 351 LEU A O 1
ATOM 2822 N N . LYS A 1 352 ? -17.394 -12.852 29.608 1.00 93.62 352 LYS A N 1
ATOM 2823 C CA . LYS A 1 352 ? -16.609 -14.100 29.596 1.00 93.62 352 LYS A CA 1
ATOM 2824 C C . LYS A 1 352 ? -17.450 -15.364 29.440 1.00 93.62 352 LYS A C 1
ATOM 2826 O O . LYS A 1 352 ? -16.912 -16.422 29.132 1.00 93.62 352 LYS A O 1
ATOM 2831 N N . ARG A 1 353 ? -18.771 -15.269 29.627 1.00 94.38 353 ARG A N 1
ATOM 2832 C CA . ARG A 1 353 ? -19.707 -16.363 29.329 1.00 94.38 353 ARG A CA 1
ATOM 2833 C C . ARG A 1 353 ? -19.809 -16.644 27.828 1.00 94.38 353 ARG A C 1
ATOM 2835 O O . ARG A 1 353 ? -20.187 -17.749 27.455 1.00 94.38 353 ARG A O 1
ATOM 2842 N N . ALA A 1 354 ? -19.477 -15.676 26.974 1.00 93.56 354 ALA A N 1
ATOM 2843 C CA . ALA A 1 354 ? -19.418 -15.856 25.530 1.00 93.56 354 ALA A CA 1
ATOM 2844 C C . ALA A 1 354 ? -18.072 -16.481 25.138 1.00 93.56 354 ALA A C 1
ATOM 2846 O O . ALA A 1 354 ? -17.174 -15.809 24.629 1.00 93.56 354 ALA A O 1
ATOM 2847 N N . THR A 1 355 ? -17.920 -17.777 25.416 1.00 93.69 355 THR A N 1
ATOM 2848 C CA . THR A 1 355 ? -16.723 -18.520 25.015 1.00 93.69 355 THR A CA 1
ATOM 2849 C C . THR A 1 355 ? -16.669 -18.679 23.497 1.00 93.69 355 THR A C 1
ATOM 2851 O O . THR A 1 355 ? -17.671 -18.506 22.793 1.00 93.69 355 THR A O 1
ATOM 2854 N N . LYS A 1 356 ? -15.496 -19.051 22.974 1.00 91.62 356 LYS A N 1
ATOM 2855 C CA . LYS A 1 356 ? -15.333 -19.318 21.543 1.00 91.62 356 LYS A CA 1
ATOM 2856 C C . LYS A 1 356 ? -16.325 -20.375 21.054 1.00 91.62 356 LYS A C 1
ATOM 2858 O O . LYS A 1 356 ? -16.852 -20.228 19.961 1.00 91.62 356 LYS A O 1
ATOM 2863 N N . GLU A 1 357 ? -16.603 -21.398 21.855 1.00 92.06 357 GLU A N 1
ATOM 2864 C CA . GLU A 1 357 ? -17.530 -22.487 21.532 1.00 92.06 357 GLU A CA 1
ATOM 2865 C C . GLU A 1 357 ? -18.968 -21.976 21.416 1.00 92.06 357 GLU A C 1
ATOM 2867 O O . GLU A 1 357 ? -19.657 -22.309 20.454 1.00 92.06 357 GLU A O 1
ATOM 2872 N N . VAL A 1 358 ? -19.398 -21.115 22.347 1.00 92.31 358 VAL A N 1
ATOM 2873 C CA . VAL A 1 358 ? -20.722 -20.474 22.297 1.00 92.31 358 VAL A CA 1
ATOM 2874 C C . VAL A 1 358 ? -20.854 -19.646 21.021 1.00 92.31 358 VAL A C 1
ATOM 2876 O O . VAL A 1 358 ? -21.827 -19.783 20.286 1.00 92.31 358 VAL A O 1
ATOM 2879 N N . ILE A 1 359 ? -19.845 -18.830 20.715 1.00 91.50 359 ILE A N 1
ATOM 2880 C CA . ILE A 1 359 ? -19.859 -17.956 19.538 1.00 91.50 359 ILE A CA 1
ATOM 2881 C C . ILE A 1 359 ? -19.784 -18.772 18.238 1.00 91.50 359 ILE A C 1
ATOM 2883 O O . ILE A 1 359 ? -20.488 -18.473 17.277 1.00 91.50 359 ILE A O 1
ATOM 2887 N N . ALA A 1 360 ? -18.961 -19.821 18.196 1.00 88.88 360 ALA A N 1
ATOM 2888 C CA . ALA A 1 360 ? -18.849 -20.720 17.049 1.00 88.88 360 ALA A CA 1
ATOM 2889 C C . ALA A 1 360 ? -20.126 -21.549 16.821 1.00 88.88 360 ALA A C 1
ATOM 2891 O O . ALA A 1 360 ? -20.329 -22.050 15.712 1.00 88.88 360 ALA A O 1
ATOM 2892 N N . GLY A 1 361 ? -20.996 -21.667 17.829 1.00 90.25 361 GLY A N 1
ATOM 2893 C CA . GLY A 1 361 ? -22.332 -22.247 17.710 1.00 90.25 361 GLY A CA 1
ATOM 2894 C C . GLY A 1 361 ? -23.325 -21.375 16.935 1.00 90.25 361 GLY A C 1
ATOM 2895 O O . GLY A 1 361 ? -24.280 -21.909 16.373 1.00 90.25 361 GLY A O 1
ATOM 2896 N N . GLU A 1 362 ? -23.092 -20.062 16.827 1.00 91.50 362 GLU A N 1
ATOM 2897 C CA . GLU A 1 362 ? -23.993 -19.170 16.092 1.00 91.50 362 GLU A CA 1
ATOM 2898 C C . GLU A 1 362 ? -23.975 -19.463 14.580 1.00 91.50 362 GLU A C 1
ATOM 2900 O O . GLU A 1 362 ? -22.938 -19.843 14.013 1.00 91.50 362 GLU A O 1
ATOM 2905 N N . PRO A 1 363 ? -25.111 -19.291 13.882 1.00 89.56 363 PRO A N 1
ATOM 2906 C CA . PRO A 1 363 ? -25.154 -19.410 12.433 1.00 89.56 363 PRO A CA 1
ATOM 2907 C C . PRO A 1 363 ? -24.281 -18.329 11.786 1.00 89.56 363 PRO A C 1
ATOM 2909 O O . PRO A 1 363 ? -24.275 -17.174 12.211 1.00 89.56 363 PRO A O 1
ATOM 2912 N N . GLU A 1 364 ? -23.564 -18.693 10.721 1.00 83.06 364 GLU A N 1
ATOM 2913 C CA . GLU A 1 364 ? -22.646 -17.778 10.030 1.00 83.06 364 GLU A CA 1
ATOM 2914 C C . GLU A 1 364 ? -23.352 -16.497 9.567 1.00 83.06 364 GLU A C 1
ATOM 2916 O O . GLU A 1 364 ? -22.803 -15.415 9.729 1.00 83.06 364 GLU A O 1
ATOM 2921 N N . SER A 1 365 ? -24.609 -16.586 9.124 1.00 83.44 365 SER A N 1
ATOM 2922 C CA . SER A 1 365 ? -25.421 -15.429 8.725 1.00 83.44 365 SER A CA 1
ATOM 2923 C C . SER A 1 365 ? -25.566 -14.350 9.805 1.00 83.44 365 SER A C 1
ATOM 2925 O O . SER A 1 365 ? -25.712 -13.181 9.461 1.00 83.44 365 SER A O 1
ATOM 2927 N N . ARG A 1 366 ? -25.497 -14.706 11.097 1.00 83.62 366 ARG A N 1
ATOM 2928 C CA . ARG A 1 366 ? -25.509 -13.742 12.213 1.00 83.62 366 ARG A CA 1
ATOM 2929 C C . ARG A 1 366 ? -24.138 -13.157 12.526 1.00 83.62 366 ARG A C 1
ATOM 2931 O O . ARG A 1 366 ? -24.061 -12.067 13.079 1.00 83.62 366 ARG A O 1
ATOM 2938 N N . LEU A 1 367 ? -23.068 -13.880 12.207 1.00 82.00 367 LEU A N 1
ATOM 2939 C CA . LEU A 1 367 ? -21.699 -13.421 12.426 1.00 82.00 367 LEU A CA 1
ATOM 2940 C C . LEU A 1 367 ? -21.192 -12.576 11.257 1.00 82.00 367 LEU A C 1
ATOM 2942 O O . LEU A 1 367 ? -20.390 -11.673 11.476 1.00 82.00 367 LEU A O 1
ATOM 2946 N N . VAL A 1 368 ? -21.699 -12.828 10.045 1.00 78.50 368 VAL A N 1
ATOM 2947 C CA . VAL A 1 368 ? -21.349 -12.101 8.819 1.00 78.50 368 VAL A CA 1
ATOM 2948 C C . VAL A 1 368 ? -21.504 -10.598 9.000 1.00 78.50 368 VAL A C 1
ATOM 2950 O O . VAL A 1 368 ? -20.619 -9.874 8.567 1.00 78.50 368 VAL A O 1
ATOM 2953 N N . SER A 1 369 ? -22.523 -10.108 9.714 1.00 76.56 369 SER A N 1
ATOM 2954 C CA . SER A 1 369 ? -22.661 -8.671 10.000 1.00 76.56 369 SER A CA 1
ATOM 2955 C C . SER A 1 369 ? -21.426 -8.078 10.697 1.00 76.56 369 SER A C 1
ATOM 2957 O O . SER A 1 369 ? -21.063 -6.944 10.451 1.00 76.56 369 SER A O 1
ATOM 2959 N N . LEU A 1 370 ? -20.682 -8.839 11.503 1.00 75.19 370 LEU A N 1
ATOM 2960 C CA . LEU A 1 370 ? -19.506 -8.332 12.234 1.00 75.19 370 LEU A CA 1
ATOM 2961 C C . LEU A 1 370 ? -18.231 -8.193 11.386 1.00 75.19 370 LEU A C 1
ATOM 2963 O O . LEU A 1 370 ? -17.211 -7.688 11.873 1.00 75.19 370 LEU A O 1
ATOM 2967 N N . TRP A 1 371 ? -18.247 -8.682 10.146 1.00 72.31 371 TRP A N 1
ATOM 2968 C CA . TRP A 1 371 ? -17.121 -8.537 9.218 1.00 72.31 371 TRP A CA 1
ATOM 2969 C C . TRP A 1 371 ? -17.510 -8.060 7.819 1.00 72.31 371 TRP A C 1
ATOM 2971 O O . TRP A 1 371 ? -16.653 -7.560 7.094 1.00 72.31 371 TRP A O 1
ATOM 2981 N N . ALA A 1 372 ? -18.768 -8.237 7.429 1.00 65.56 372 ALA A N 1
ATOM 2982 C CA . ALA A 1 372 ? -19.336 -7.716 6.199 1.00 65.56 372 ALA A CA 1
ATOM 2983 C C . ALA A 1 372 ? -19.966 -6.333 6.400 1.00 65.56 372 ALA A C 1
ATOM 2985 O O . ALA A 1 372 ? -19.928 -5.553 5.448 1.00 65.56 372 ALA A O 1
ATOM 2986 N N . ASP A 1 373 ? -20.481 -6.015 7.601 1.00 65.31 373 ASP A N 1
ATOM 2987 C CA . ASP A 1 373 ? -20.863 -4.637 7.927 1.00 65.31 373 ASP A CA 1
ATOM 2988 C C . ASP A 1 373 ? -19.625 -3.815 8.326 1.00 65.31 373 ASP A C 1
ATOM 2990 O O . ASP A 1 373 ? -18.474 -4.075 7.957 1.00 65.31 373 ASP A O 1
ATOM 2994 N N . ASP A 1 374 ? -19.889 -2.712 9.003 1.00 59.12 374 ASP A N 1
ATOM 2995 C CA . ASP A 1 374 ? -19.194 -1.481 8.754 1.00 59.12 374 ASP A CA 1
ATOM 2996 C C . ASP A 1 374 ? -17.975 -1.300 9.671 1.00 59.12 374 ASP A C 1
ATOM 2998 O O . ASP A 1 374 ? -16.907 -0.948 9.160 1.00 59.12 374 ASP A O 1
ATOM 3002 N N . ALA A 1 375 ? -18.044 -1.622 10.966 1.00 56.16 375 ALA A N 1
ATOM 3003 C CA . ALA A 1 375 ? -16.911 -1.465 11.879 1.00 56.16 375 ALA A CA 1
ATOM 3004 C C . ALA A 1 375 ? -16.394 -2.792 12.464 1.00 56.16 375 ALA A C 1
ATOM 3006 O O . ALA A 1 375 ? -17.108 -3.772 12.650 1.00 56.16 375 ALA A O 1
ATOM 3007 N N . GLY A 1 376 ? -15.095 -2.830 12.779 1.00 66.19 376 GLY A N 1
ATOM 3008 C CA . GLY A 1 376 ? -14.491 -3.995 13.421 1.00 66.19 376 GLY A CA 1
ATOM 3009 C C . GLY A 1 376 ? -12.987 -3.881 13.664 1.00 66.19 376 GLY A C 1
ATOM 3010 O O . GLY A 1 376 ? -12.364 -2.844 13.416 1.00 66.19 376 GLY A O 1
ATOM 3011 N N . ARG A 1 377 ? -12.400 -4.962 14.193 1.00 77.75 377 ARG A N 1
ATOM 3012 C CA . ARG A 1 377 ? -10.957 -5.087 14.472 1.00 77.75 377 ARG A CA 1
ATOM 3013 C C . ARG A 1 377 ? -10.165 -5.474 13.207 1.00 77.75 377 ARG A C 1
ATOM 3015 O O . ARG A 1 377 ? -10.690 -5.461 12.096 1.00 77.75 377 ARG A O 1
ATOM 3022 N N . CYS A 1 378 ? -8.893 -5.845 13.372 1.00 74.56 378 CYS A N 1
ATOM 3023 C CA . CYS A 1 378 ? -7.992 -6.284 12.298 1.00 74.56 378 CYS A CA 1
ATOM 3024 C C . CYS A 1 378 ? -8.572 -7.459 11.496 1.00 74.56 378 CYS A C 1
ATOM 3026 O O . CYS A 1 378 ? -8.459 -7.487 10.275 1.00 74.56 378 CYS A O 1
ATOM 3028 N N . THR A 1 379 ? -9.274 -8.375 12.169 1.00 80.62 379 THR A N 1
ATOM 3029 C CA . THR A 1 379 ? -9.947 -9.519 11.541 1.00 80.62 379 THR A CA 1
ATOM 3030 C C . THR A 1 379 ? -11.075 -9.084 10.608 1.00 80.62 379 THR A C 1
ATOM 3032 O O . THR A 1 379 ? -11.113 -9.525 9.463 1.00 80.62 379 THR A O 1
ATOM 3035 N N . SER A 1 380 ? -11.951 -8.178 11.061 1.00 79.12 380 SER A N 1
ATOM 3036 C CA . SER A 1 380 ? -13.029 -7.625 10.231 1.00 79.12 380 SER A CA 1
ATOM 3037 C C . SER A 1 380 ? -12.466 -6.845 9.042 1.00 79.12 380 SER A C 1
ATOM 3039 O O . SER A 1 380 ? -12.963 -6.981 7.932 1.00 79.12 380 SER A O 1
ATOM 3041 N N . PHE A 1 381 ? -11.377 -6.092 9.244 1.00 84.69 381 PHE A N 1
ATOM 3042 C CA . PHE A 1 381 ? -10.673 -5.412 8.154 1.00 84.69 381 PHE A CA 1
ATOM 3043 C C . PHE A 1 381 ? -10.186 -6.400 7.083 1.00 84.69 381 PHE A C 1
ATOM 3045 O O . PHE A 1 381 ? -10.496 -6.226 5.904 1.00 84.69 381 PHE A O 1
ATOM 3052 N N . ALA A 1 382 ? -9.456 -7.446 7.491 1.00 85.88 382 ALA A N 1
ATOM 3053 C CA . ALA A 1 382 ? -8.895 -8.421 6.561 1.00 85.88 382 ALA A CA 1
ATOM 3054 C C . ALA A 1 382 ? -9.991 -9.138 5.758 1.00 85.88 382 ALA A C 1
ATOM 3056 O O . ALA A 1 382 ? -9.897 -9.263 4.537 1.00 85.88 382 ALA A O 1
ATOM 3057 N N . LEU A 1 383 ? -11.067 -9.531 6.443 1.00 85.12 383 LEU A N 1
ATOM 3058 C CA . LEU A 1 383 ? -12.248 -10.142 5.842 1.00 85.12 383 LEU A CA 1
ATOM 3059 C C . LEU A 1 383 ? -12.968 -9.212 4.861 1.00 85.12 383 LEU A C 1
ATOM 3061 O O . LEU A 1 383 ? -13.331 -9.654 3.773 1.00 85.12 383 LEU A O 1
ATOM 3065 N N . LYS A 1 384 ? -13.143 -7.931 5.201 1.00 84.81 384 LYS A N 1
ATOM 3066 C CA . LYS A 1 384 ? -13.848 -6.968 4.346 1.00 84.81 384 LYS A CA 1
ATOM 3067 C C . LYS A 1 384 ? -13.088 -6.687 3.054 1.00 84.81 384 LYS A C 1
ATOM 3069 O O . LYS A 1 384 ? -13.684 -6.733 1.981 1.00 84.81 384 LYS A O 1
ATOM 3074 N N . VAL A 1 385 ? -11.774 -6.458 3.128 1.00 86.69 385 VAL A N 1
ATOM 3075 C CA . VAL A 1 385 ? -10.947 -6.285 1.920 1.00 86.69 385 VAL A CA 1
ATOM 3076 C C . VAL A 1 385 ? -10.959 -7.568 1.081 1.00 86.69 385 VAL A C 1
ATOM 3078 O O . VAL A 1 385 ? -11.157 -7.498 -0.131 1.00 86.69 385 VAL A O 1
ATOM 3081 N N . ALA A 1 386 ? -10.837 -8.745 1.710 1.00 88.25 386 ALA A N 1
ATOM 3082 C CA . ALA A 1 386 ? -10.886 -10.031 1.012 1.00 88.25 386 ALA A CA 1
ATOM 3083 C C . ALA A 1 386 ? -12.226 -10.236 0.290 1.00 88.25 386 ALA A C 1
ATOM 3085 O O . ALA A 1 386 ? -12.254 -10.672 -0.864 1.00 88.25 386 ALA A O 1
ATOM 3086 N N . TYR A 1 387 ? -13.331 -9.885 0.949 1.00 85.88 387 TYR A N 1
ATOM 3087 C CA . TYR A 1 387 ? -14.677 -9.949 0.392 1.00 85.88 387 TYR A CA 1
ATOM 3088 C C . TYR A 1 387 ? -14.860 -8.980 -0.782 1.00 85.88 387 TYR A C 1
ATOM 3090 O O . TYR A 1 387 ? -15.320 -9.401 -1.843 1.00 85.88 387 TYR A O 1
ATOM 3098 N N . LEU A 1 388 ? -14.457 -7.711 -0.635 1.00 84.12 388 LEU A N 1
ATOM 3099 C CA . LEU A 1 388 ? -14.552 -6.713 -1.706 1.00 84.12 388 LEU A CA 1
ATOM 3100 C C . LEU A 1 388 ? -13.763 -7.138 -2.942 1.00 84.12 388 LEU A C 1
ATOM 3102 O O . LEU A 1 388 ? -14.323 -7.138 -4.037 1.00 84.12 388 LEU A O 1
ATOM 3106 N N . LEU A 1 389 ? -12.516 -7.579 -2.759 1.00 86.12 389 LEU A N 1
ATOM 3107 C CA . LEU A 1 389 ? -11.683 -8.069 -3.855 1.00 86.12 389 LEU A CA 1
ATOM 3108 C C . LEU A 1 389 ? -12.295 -9.305 -4.514 1.00 86.12 389 LEU A C 1
ATOM 3110 O O . LEU A 1 389 ? -12.370 -9.369 -5.736 1.00 86.12 389 LEU A O 1
ATOM 3114 N N . SER A 1 390 ? -12.794 -10.266 -3.733 1.00 86.12 390 SER A N 1
ATOM 3115 C CA . SER A 1 390 ? -13.434 -11.471 -4.282 1.00 86.12 390 SER A CA 1
ATOM 3116 C C . SER A 1 390 ? -14.714 -11.146 -5.061 1.00 86.12 390 SER A C 1
ATOM 3118 O O . SER A 1 390 ? 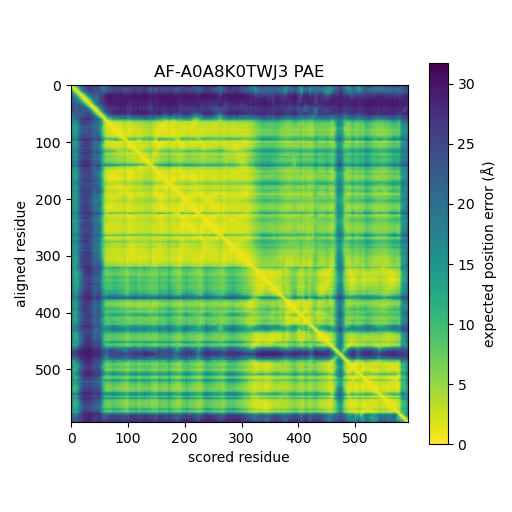-14.988 -11.781 -6.077 1.00 86.12 390 SER A O 1
ATOM 3120 N N . ARG A 1 391 ? -15.480 -10.138 -4.620 1.00 83.12 391 ARG A N 1
ATOM 3121 C CA . ARG A 1 391 ? -16.713 -9.688 -5.284 1.00 83.12 391 ARG A CA 1
ATOM 3122 C C . ARG A 1 391 ? -16.434 -8.886 -6.553 1.00 83.12 391 ARG A C 1
ATOM 3124 O O . ARG A 1 391 ? -17.124 -9.072 -7.548 1.00 83.12 391 ARG A O 1
ATOM 3131 N N . GLN A 1 392 ? -15.454 -7.985 -6.516 1.00 81.00 392 GLN A N 1
ATOM 3132 C CA . GLN A 1 392 ? -15.035 -7.187 -7.675 1.00 81.00 392 GLN A CA 1
ATOM 3133 C C . GLN A 1 392 ? -14.337 -8.044 -8.738 1.00 81.00 392 GLN A C 1
ATOM 3135 O O . GLN A 1 392 ? -14.364 -7.709 -9.922 1.00 81.00 392 GLN A O 1
ATOM 3140 N N . HIS A 1 393 ? -13.730 -9.157 -8.319 1.00 82.25 393 HIS A N 1
ATOM 3141 C CA . HIS A 1 393 ? -12.903 -10.017 -9.160 1.00 82.25 393 HIS A CA 1
ATOM 3142 C C . HIS A 1 393 ? -13.257 -11.507 -8.983 1.00 82.25 393 HIS A C 1
ATOM 3144 O O . HIS A 1 393 ? -12.434 -12.281 -8.467 1.00 82.25 393 HIS A O 1
ATOM 3150 N N . PRO A 1 394 ? -14.465 -11.939 -9.407 1.00 82.75 394 PRO A N 1
ATOM 3151 C CA . PRO A 1 394 ? -14.921 -13.314 -9.222 1.00 82.75 394 PRO A CA 1
ATOM 3152 C C . PRO A 1 394 ? -13.934 -14.339 -9.793 1.00 82.75 394 PRO A C 1
ATOM 3154 O O . PRO A 1 394 ? -13.434 -14.200 -10.907 1.00 82.75 394 PRO A O 1
ATOM 3157 N N . GLY A 1 395 ? -13.623 -15.371 -9.005 1.00 82.44 395 GLY A N 1
ATOM 3158 C CA . GLY A 1 395 ? -12.709 -16.451 -9.392 1.00 82.44 395 GLY A CA 1
ATOM 3159 C C . GLY A 1 395 ? -11.213 -16.112 -9.322 1.00 82.44 395 GLY A C 1
ATOM 3160 O O . GLY A 1 395 ? -10.399 -17.040 -9.327 1.00 82.44 395 GLY A O 1
ATOM 3161 N N . ARG A 1 396 ? -10.829 -14.833 -9.191 1.00 80.44 396 ARG A N 1
ATOM 3162 C CA . ARG A 1 396 ? -9.417 -14.410 -9.130 1.00 80.44 396 ARG A CA 1
ATOM 3163 C C . ARG A 1 396 ? -8.766 -14.712 -7.796 1.00 80.44 396 ARG A C 1
ATOM 3165 O O . ARG A 1 396 ? -7.644 -15.211 -7.741 1.00 80.44 396 ARG A O 1
ATOM 3172 N N . TYR A 1 397 ? -9.461 -14.328 -6.736 1.00 84.31 397 TYR A N 1
ATOM 3173 C CA . TYR A 1 397 ? -8.957 -14.421 -5.384 1.00 84.31 397 TYR A CA 1
ATOM 3174 C C . TYR A 1 397 ? -9.524 -15.654 -4.708 1.00 84.31 397 TYR A C 1
ATOM 3176 O O . TYR A 1 397 ? -10.663 -16.056 -4.939 1.00 84.31 397 TYR A O 1
ATOM 3184 N N . GLN A 1 398 ? -8.693 -16.251 -3.872 1.00 87.50 398 GLN A N 1
ATOM 3185 C CA . GLN A 1 398 ? -9.084 -17.301 -2.955 1.00 87.50 398 GLN A CA 1
ATOM 3186 C C . GLN A 1 398 ? -8.377 -16.996 -1.648 1.00 87.50 398 GLN A C 1
ATOM 3188 O O . GLN A 1 398 ? -7.248 -17.426 -1.423 1.00 87.50 398 GLN A O 1
ATOM 3193 N N . PHE A 1 399 ? -9.005 -16.123 -0.865 1.00 87.88 399 PHE A N 1
ATOM 3194 C CA . PHE A 1 399 ? -8.466 -15.709 0.416 1.00 87.88 399 PHE A CA 1
ATOM 3195 C C . PHE A 1 399 ? -8.757 -16.754 1.473 1.00 87.88 399 PHE A C 1
ATOM 3197 O O . PHE A 1 399 ? -9.873 -17.250 1.608 1.00 87.88 399 PHE A O 1
ATOM 3204 N N . GLU A 1 400 ? -7.734 -17.021 2.256 1.00 88.12 400 GLU A N 1
ATOM 3205 C CA . GLU A 1 400 ? -7.776 -17.886 3.412 1.00 88.12 400 GLU A CA 1
ATOM 3206 C C . GLU A 1 400 ? -7.199 -17.103 4.594 1.00 88.12 400 GLU A C 1
ATOM 3208 O O . GLU A 1 400 ? -6.306 -16.266 4.424 1.00 88.12 400 GLU A O 1
ATOM 3213 N N . LEU A 1 401 ? -7.742 -17.316 5.791 1.00 87.31 401 LEU A N 1
ATOM 3214 C CA . LEU A 1 401 ? -7.322 -16.567 6.969 1.00 87.31 401 LEU A CA 1
ATOM 3215 C C . LEU A 1 401 ? -6.254 -17.306 7.752 1.00 87.31 401 LEU A C 1
ATOM 3217 O O . LEU A 1 401 ? -6.292 -18.527 7.918 1.00 87.31 401 LEU A O 1
ATOM 3221 N N . PHE A 1 402 ? -5.353 -16.507 8.303 1.00 84.56 402 PHE A N 1
ATOM 3222 C CA . PHE A 1 402 ? -4.268 -16.959 9.144 1.00 84.56 402 PHE A CA 1
ATOM 3223 C C . PHE A 1 402 ? -4.263 -16.178 10.441 1.00 84.56 402 PHE A C 1
ATOM 3225 O O . PHE A 1 402 ? -4.301 -14.948 10.427 1.00 84.56 402 PHE A O 1
ATOM 3232 N N . ASP A 1 403 ? -4.162 -16.890 11.557 1.00 82.44 403 ASP A N 1
ATOM 3233 C CA . ASP A 1 403 ? -3.851 -16.284 12.847 1.00 82.44 403 ASP A CA 1
ATOM 3234 C C . ASP A 1 403 ? -2.348 -16.356 13.094 1.00 82.44 403 ASP A C 1
ATOM 3236 O O . ASP A 1 403 ? -1.749 -17.436 13.164 1.00 82.44 403 ASP A O 1
ATOM 3240 N N . HIS A 1 404 ? -1.745 -15.177 13.199 1.00 77.69 404 HIS A N 1
ATOM 3241 C CA . HIS A 1 404 ? -0.369 -14.977 13.595 1.00 77.69 404 HIS A CA 1
ATOM 3242 C C . HIS A 1 404 ? -0.334 -14.297 14.968 1.00 77.69 404 HIS A C 1
ATOM 3244 O O . HIS A 1 404 ? -0.244 -13.076 15.072 1.00 77.69 404 HIS A O 1
ATOM 3250 N N . ARG A 1 405 ? -0.388 -15.102 16.038 1.00 75.50 405 ARG A N 1
ATOM 3251 C CA . ARG A 1 405 ? -0.279 -14.640 17.437 1.00 75.50 405 ARG A CA 1
ATOM 3252 C C . ARG A 1 405 ? -1.302 -13.549 17.797 1.00 75.50 405 ARG A C 1
ATOM 3254 O O . ARG A 1 405 ? -0.921 -12.505 18.317 1.00 75.50 405 ARG A O 1
ATOM 3261 N N . HIS A 1 406 ? -2.588 -13.803 17.553 1.00 74.50 406 HIS A N 1
ATOM 3262 C CA . HIS A 1 406 ? -3.709 -12.871 17.778 1.00 74.50 406 HIS A CA 1
ATOM 3263 C C . HIS A 1 406 ? -3.817 -11.736 16.752 1.00 74.50 406 HIS A C 1
ATOM 3265 O O . HIS A 1 406 ? -4.685 -10.870 16.869 1.00 74.50 406 HIS A O 1
ATOM 3271 N N . HIS A 1 407 ? -2.978 -11.745 15.716 1.00 77.75 407 HIS A N 1
ATOM 3272 C CA . HIS A 1 407 ? -3.106 -10.861 14.565 1.00 77.75 407 HIS A CA 1
ATOM 3273 C C . HIS A 1 407 ? -3.533 -11.672 13.349 1.00 77.75 407 HIS A C 1
ATOM 3275 O O . HIS A 1 407 ? -2.826 -12.581 12.916 1.00 77.75 407 HIS A O 1
ATOM 3281 N N . ARG A 1 408 ? -4.721 -11.375 12.821 1.00 84.69 408 ARG A N 1
ATOM 3282 C CA . ARG A 1 408 ? -5.332 -12.166 11.749 1.00 84.69 408 ARG A CA 1
ATOM 3283 C C . ARG A 1 408 ? -5.172 -11.458 10.416 1.00 84.69 408 ARG A C 1
ATOM 3285 O O . ARG A 1 408 ? -5.590 -10.310 10.280 1.00 84.69 408 ARG A O 1
ATOM 3292 N N . VAL A 1 409 ? -4.591 -12.165 9.455 1.00 86.25 409 VAL A N 1
ATOM 3293 C CA . VAL A 1 409 ? -4.353 -11.698 8.084 1.00 86.25 409 VAL A CA 1
ATOM 3294 C C . VAL A 1 409 ? -5.084 -12.604 7.101 1.00 86.25 409 VAL A C 1
ATOM 3296 O O . VAL A 1 409 ? -5.326 -13.775 7.399 1.00 86.25 409 VAL A O 1
ATOM 3299 N N . ALA A 1 410 ? -5.443 -12.076 5.934 1.00 87.62 410 ALA A N 1
ATOM 3300 C CA . ALA A 1 410 ? -5.980 -12.886 4.842 1.00 87.62 410 ALA A CA 1
ATOM 3301 C C . ALA A 1 410 ? -4.915 -13.041 3.760 1.00 87.62 410 ALA A C 1
ATOM 3303 O O . ALA A 1 410 ? -4.345 -12.048 3.322 1.00 87.62 410 ALA A O 1
ATOM 3304 N N . VAL A 1 411 ? -4.654 -14.262 3.305 1.00 87.62 411 VAL A N 1
ATOM 3305 C CA . VAL A 1 411 ? -3.690 -14.531 2.233 1.00 87.62 411 VAL A CA 1
ATOM 3306 C C . VAL A 1 411 ? -4.409 -15.185 1.073 1.00 87.62 411 VAL A C 1
ATOM 3308 O O . VAL A 1 411 ? -5.164 -16.136 1.252 1.00 87.62 411 VAL A O 1
ATOM 3311 N N . CYS A 1 412 ? -4.193 -14.662 -0.129 1.00 85.88 412 CYS A N 1
ATOM 3312 C CA . CYS A 1 412 ? -4.740 -15.253 -1.337 1.00 85.88 412 CYS A CA 1
ATOM 3313 C C . CYS A 1 412 ? -3.848 -16.398 -1.819 1.00 85.88 412 CYS A C 1
ATOM 3315 O O . CYS A 1 412 ? -2.721 -16.155 -2.253 1.00 85.88 412 CYS A O 1
ATOM 3317 N N . SER A 1 413 ? -4.359 -17.628 -1.847 1.00 82.94 413 SER A N 1
ATOM 3318 C CA . SER A 1 413 ? -3.604 -18.790 -2.339 1.00 82.94 413 SER A CA 1
ATOM 3319 C C . SER A 1 413 ? -3.296 -18.729 -3.842 1.00 82.94 413 SER A C 1
ATOM 3321 O O . SER A 1 413 ? -2.317 -19.317 -4.296 1.00 82.94 413 SER A O 1
ATOM 3323 N N . LYS A 1 414 ? -4.078 -17.967 -4.620 1.00 81.19 414 LYS A N 1
ATOM 3324 C CA . LYS A 1 414 ? -3.882 -17.793 -6.072 1.00 81.19 414 LYS A CA 1
ATOM 3325 C C . LYS A 1 414 ? -2.873 -16.710 -6.442 1.00 81.19 414 LYS A C 1
ATOM 3327 O O . LYS A 1 414 ? -2.199 -16.825 -7.460 1.00 81.19 414 LYS A O 1
ATOM 3332 N N . THR A 1 415 ? -2.805 -15.634 -5.661 1.00 78.00 415 THR A N 1
ATOM 3333 C CA . THR A 1 415 ? -2.023 -14.436 -6.019 1.00 78.00 415 THR A CA 1
ATOM 3334 C C . THR A 1 415 ? -0.909 -14.120 -5.031 1.00 78.00 415 THR A C 1
ATOM 3336 O O . THR A 1 415 ? -0.129 -13.214 -5.300 1.00 78.00 415 THR A O 1
ATOM 3339 N N . ALA A 1 416 ? -0.847 -14.831 -3.900 1.00 80.00 416 ALA A N 1
ATOM 3340 C CA . ALA A 1 416 ? 0.041 -14.561 -2.770 1.00 80.00 416 ALA A CA 1
ATOM 3341 C C . ALA A 1 416 ? -0.096 -13.146 -2.166 1.00 80.00 416 ALA A C 1
ATOM 3343 O O . ALA A 1 416 ? 0.769 -12.720 -1.408 1.00 80.00 416 ALA A O 1
ATOM 3344 N N . GLU A 1 417 ? -1.175 -12.419 -2.481 1.00 80.75 417 GLU A N 1
ATOM 3345 C CA . GLU A 1 417 ? -1.452 -11.111 -1.871 1.00 80.75 417 GLU A CA 1
ATOM 3346 C C . GLU A 1 417 ? -1.869 -11.325 -0.410 1.00 80.75 417 GLU A C 1
ATOM 3348 O O . GLU A 1 417 ? -2.682 -12.210 -0.120 1.00 80.75 417 GLU A O 1
ATOM 3353 N N . ILE A 1 418 ? -1.325 -10.508 0.492 1.00 84.38 418 ILE A N 1
ATOM 3354 C CA . ILE A 1 418 ? -1.589 -10.567 1.931 1.00 84.38 418 ILE A CA 1
ATOM 3355 C C . ILE A 1 418 ? -2.323 -9.298 2.348 1.00 84.38 418 ILE A C 1
ATOM 3357 O O . ILE A 1 418 ? -1.808 -8.198 2.191 1.00 84.38 418 ILE A O 1
ATOM 3361 N N . ILE A 1 419 ? -3.505 -9.452 2.932 1.00 85.88 419 ILE A N 1
ATOM 3362 C CA . ILE A 1 419 ? -4.274 -8.366 3.526 1.00 85.88 419 ILE A CA 1
ATOM 3363 C C . ILE A 1 419 ? -3.971 -8.315 5.019 1.00 85.88 419 ILE A C 1
ATOM 3365 O O . ILE A 1 419 ? -4.308 -9.230 5.775 1.00 85.88 419 ILE A O 1
ATOM 3369 N N . ASP A 1 420 ? -3.404 -7.193 5.443 1.00 83.38 420 ASP A N 1
ATOM 3370 C CA . ASP A 1 420 ? -3.073 -6.902 6.831 1.00 83.38 420 ASP A CA 1
ATOM 3371 C C . ASP A 1 420 ? -3.520 -5.475 7.179 1.00 83.38 420 ASP A C 1
ATOM 3373 O O . ASP A 1 420 ? -3.240 -4.532 6.443 1.00 83.38 420 ASP A O 1
ATOM 3377 N N . SER A 1 421 ? -4.200 -5.284 8.311 1.00 78.44 421 SER A N 1
ATOM 3378 C CA . SER A 1 421 ? -4.606 -3.947 8.768 1.00 78.44 421 SER A CA 1
ATOM 3379 C C . SER A 1 421 ? -3.442 -3.074 9.249 1.00 78.44 421 SER A C 1
ATOM 3381 O O . SER A 1 421 ? -3.620 -1.879 9.458 1.00 78.44 421 SER A O 1
ATOM 3383 N N . SER A 1 422 ? -2.277 -3.662 9.508 1.00 73.00 422 SER A N 1
ATOM 3384 C CA . SER A 1 422 ? -1.071 -2.973 9.976 1.00 73.00 422 SER A CA 1
ATOM 3385 C C . SER A 1 422 ? -0.134 -2.550 8.844 1.00 73.00 422 SER A C 1
ATOM 3387 O O . SER A 1 422 ? 0.761 -1.741 9.084 1.00 73.00 422 SER A O 1
ATOM 3389 N N . SER A 1 423 ? -0.362 -3.044 7.623 1.00 71.44 423 SER A N 1
ATOM 3390 C CA . SER A 1 423 ? 0.502 -2.791 6.469 1.00 71.44 423 SER A CA 1
ATOM 3391 C C . SER A 1 423 ? -0.230 -2.995 5.144 1.00 71.44 423 SER A C 1
ATOM 3393 O O . SER A 1 423 ? -0.821 -4.053 4.931 1.00 71.44 423 SER A O 1
ATOM 3395 N N . MET A 1 424 ? -0.096 -2.054 4.206 1.00 66.81 424 MET A N 1
ATOM 3396 C CA . MET A 1 424 ? -0.614 -2.221 2.839 1.00 66.81 424 MET A CA 1
ATOM 3397 C C . MET A 1 424 ? 0.086 -3.351 2.078 1.00 66.81 424 MET A C 1
ATOM 3399 O O . MET A 1 424 ? -0.561 -4.043 1.297 1.00 66.81 424 MET A O 1
ATOM 3403 N N . GLY A 1 425 ? 1.383 -3.568 2.315 1.00 59.56 425 GLY A N 1
ATOM 3404 C CA . GLY A 1 425 ? 2.116 -4.683 1.716 1.00 59.56 425 GLY A CA 1
ATOM 3405 C C . GLY A 1 425 ? 1.751 -6.040 2.316 1.00 59.56 425 GLY A C 1
ATOM 3406 O O . GLY A 1 425 ? 2.067 -7.055 1.725 1.00 59.56 425 GLY A O 1
ATOM 3407 N N . GLY A 1 426 ? 1.076 -6.088 3.465 1.00 60.03 426 GLY A N 1
ATOM 3408 C CA . GLY A 1 426 ? 0.759 -7.335 4.159 1.00 60.03 426 GLY A CA 1
ATOM 3409 C C . GLY A 1 426 ? 1.984 -8.006 4.778 1.00 60.03 426 GLY A C 1
ATOM 3410 O O . GLY A 1 426 ? 2.949 -8.287 4.071 1.00 60.03 426 GLY A O 1
ATOM 3411 N N . LYS A 1 427 ? 1.970 -8.291 6.087 1.00 62.41 427 LYS A N 1
ATOM 3412 C CA . LYS A 1 427 ? 3.156 -8.855 6.737 1.00 62.41 427 LYS A CA 1
ATOM 3413 C C . LYS A 1 427 ? 3.523 -10.241 6.203 1.00 62.41 427 LYS A C 1
ATOM 3415 O O . LYS A 1 427 ? 2.667 -11.118 6.092 1.00 62.41 427 LYS A O 1
ATOM 3420 N N . ALA A 1 428 ? 4.810 -10.467 5.937 1.00 57.28 428 ALA A N 1
ATOM 3421 C CA . ALA A 1 428 ? 5.326 -11.781 5.568 1.00 57.28 428 ALA A CA 1
ATOM 3422 C C . ALA A 1 428 ? 5.004 -12.793 6.681 1.00 57.28 428 ALA A C 1
ATOM 3424 O O . ALA A 1 428 ? 5.354 -12.588 7.847 1.00 57.28 428 ALA A O 1
ATOM 3425 N N . MET A 1 429 ? 4.325 -13.890 6.337 1.00 61.50 429 MET A N 1
ATOM 3426 C CA . MET A 1 429 ? 3.904 -14.868 7.339 1.00 61.50 429 MET A CA 1
ATOM 3427 C C . MET A 1 429 ? 5.104 -15.616 7.925 1.00 61.50 429 MET A C 1
ATOM 3429 O O . MET A 1 429 ? 5.779 -16.391 7.246 1.00 61.50 429 MET A O 1
ATOM 3433 N N . GLY A 1 430 ? 5.360 -15.401 9.216 1.00 57.50 430 GLY A N 1
ATOM 3434 C CA . GLY A 1 430 ? 6.358 -16.154 9.967 1.00 57.50 430 GLY A CA 1
ATOM 3435 C C . GLY A 1 430 ? 5.936 -17.605 10.235 1.00 57.50 430 GLY A C 1
ATOM 3436 O O . GLY A 1 430 ? 4.761 -17.971 10.143 1.00 57.50 430 GLY A O 1
ATOM 3437 N N . LYS A 1 431 ? 6.901 -18.444 10.640 1.00 55.06 431 LYS A N 1
ATOM 3438 C CA . LYS A 1 431 ? 6.626 -19.808 11.131 1.00 55.06 431 LYS A CA 1
ATOM 3439 C C . LYS A 1 431 ? 5.619 -19.756 12.293 1.00 55.06 431 LYS A C 1
ATOM 3441 O O . LYS A 1 431 ? 5.833 -19.013 13.249 1.00 55.06 431 LYS A O 1
ATOM 3446 N N . GLY A 1 432 ? 4.566 -20.574 12.223 1.00 59.91 432 GLY A N 1
ATOM 3447 C CA . GLY A 1 432 ? 3.555 -20.712 13.282 1.00 59.91 432 GLY A CA 1
ATOM 3448 C C . GLY A 1 432 ? 2.185 -20.093 12.989 1.00 59.91 432 GLY A C 1
ATOM 3449 O O . GLY A 1 432 ? 1.354 -20.064 13.889 1.00 59.91 432 GLY A O 1
ATOM 3450 N N . ALA A 1 433 ? 1.935 -19.612 11.768 1.00 69.56 433 ALA A N 1
ATOM 3451 C CA . ALA A 1 433 ? 0.591 -19.219 11.352 1.00 69.56 433 ALA A CA 1
ATOM 3452 C C . ALA A 1 433 ? -0.336 -20.447 11.270 1.00 69.56 433 ALA A C 1
ATOM 3454 O O . ALA A 1 433 ? 0.068 -21.497 10.763 1.00 69.56 433 ALA A O 1
ATOM 3455 N N . THR A 1 434 ? -1.565 -20.317 11.770 1.00 78.38 434 THR A N 1
ATOM 3456 C CA . THR A 1 434 ? -2.575 -21.389 11.722 1.00 78.38 434 THR A CA 1
ATOM 3457 C C . THR A 1 434 ? -3.737 -20.993 10.826 1.00 78.38 434 THR A C 1
ATOM 3459 O O . THR A 1 434 ? -4.200 -19.854 10.875 1.00 78.38 434 THR A O 1
ATOM 3462 N N . TRP A 1 435 ? -4.177 -21.936 9.993 1.00 82.62 435 TRP A N 1
ATOM 3463 C CA . TRP A 1 435 ? -5.320 -21.768 9.102 1.00 82.62 435 TRP A CA 1
ATOM 3464 C C . TRP A 1 435 ? -6.616 -21.660 9.892 1.00 82.62 435 TRP A C 1
ATOM 3466 O O . TRP A 1 435 ? -6.829 -22.418 10.842 1.00 82.62 435 TRP A O 1
ATOM 3476 N N . MET A 1 436 ? -7.495 -20.752 9.475 1.00 84.88 436 MET A N 1
ATOM 3477 C CA . MET A 1 436 ? -8.798 -20.556 10.102 1.00 84.88 436 MET A CA 1
ATOM 3478 C C . MET A 1 436 ? -9.879 -20.267 9.064 1.00 84.88 436 MET A C 1
ATOM 3480 O O . MET A 1 436 ? -9.629 -19.608 8.054 1.00 84.88 436 MET A O 1
ATOM 3484 N N . SER A 1 437 ? -11.106 -20.712 9.337 1.00 85.31 437 SER A N 1
ATOM 3485 C CA . SER A 1 437 ? -12.277 -20.232 8.600 1.00 85.31 437 SER A CA 1
ATOM 3486 C C . SER A 1 437 ? -12.614 -18.784 8.995 1.00 85.31 437 SER A C 1
ATOM 3488 O O . SER A 1 437 ? -12.223 -18.316 10.069 1.00 85.31 437 SER A O 1
ATOM 3490 N N . ALA A 1 438 ? -13.375 -18.070 8.155 1.00 81.38 438 ALA A N 1
ATOM 3491 C CA . ALA A 1 438 ? -13.914 -16.740 8.483 1.00 81.38 438 ALA A CA 1
ATOM 3492 C C . ALA A 1 438 ? -14.680 -16.746 9.813 1.00 81.38 438 ALA A C 1
ATOM 3494 O O . ALA A 1 438 ? -14.444 -15.908 10.689 1.00 81.38 438 ALA A O 1
ATOM 3495 N N . LYS A 1 439 ? -15.526 -17.767 9.986 1.00 85.75 439 LYS A N 1
ATOM 3496 C CA . LYS A 1 439 ? -16.291 -18.011 11.204 1.00 85.75 439 LYS A CA 1
ATOM 3497 C C . LYS A 1 439 ? -15.386 -18.189 12.423 1.00 85.75 439 LYS A C 1
ATOM 3499 O O . LYS A 1 439 ? -15.578 -17.502 13.424 1.00 85.75 439 LYS A O 1
ATOM 3504 N N . ASP A 1 440 ? -14.378 -19.056 12.338 1.00 86.69 440 ASP A N 1
ATOM 3505 C CA . ASP A 1 440 ? -13.467 -19.320 13.458 1.00 86.69 440 ASP A CA 1
ATOM 3506 C C . ASP A 1 440 ? -12.639 -18.091 13.828 1.00 86.69 440 ASP A C 1
ATOM 3508 O O . ASP A 1 440 ? -12.398 -17.831 15.012 1.00 86.69 440 ASP A O 1
ATOM 3512 N N . ALA A 1 441 ? -12.195 -17.330 12.828 1.00 86.25 441 ALA A N 1
ATOM 3513 C CA . ALA A 1 441 ? -11.410 -16.121 13.028 1.00 86.25 441 ALA A CA 1
ATOM 3514 C C . ALA A 1 441 ? -12.205 -15.069 13.812 1.00 86.25 441 ALA A C 1
ATOM 3516 O O . ALA A 1 441 ? -11.695 -14.489 14.775 1.00 86.25 441 ALA A O 1
ATOM 3517 N N . ILE A 1 442 ? -13.473 -14.865 13.452 1.00 86.06 442 ILE A N 1
ATOM 3518 C CA . ILE A 1 442 ? -14.347 -13.906 14.131 1.00 86.06 442 ILE A CA 1
ATOM 3519 C C . ILE A 1 442 ? -14.801 -14.418 15.492 1.00 86.06 442 ILE A C 1
ATOM 3521 O O . ILE A 1 442 ? -14.791 -13.643 16.446 1.00 86.06 442 ILE A O 1
ATOM 3525 N N . ALA A 1 443 ? -15.099 -15.711 15.628 1.00 88.19 443 ALA A N 1
ATOM 3526 C CA . ALA A 1 443 ? -15.396 -16.303 16.928 1.00 88.19 443 ALA A CA 1
ATOM 3527 C C . ALA A 1 443 ? -14.229 -16.123 17.911 1.00 88.19 443 ALA A C 1
ATOM 3529 O O . ALA A 1 443 ? -14.433 -15.758 19.067 1.00 88.19 443 ALA A O 1
ATOM 3530 N N . THR A 1 444 ? -12.994 -16.297 17.434 1.00 88.62 444 THR A N 1
ATOM 3531 C CA . THR A 1 444 ? -11.794 -16.079 18.254 1.00 88.62 444 THR A CA 1
ATOM 3532 C C . THR A 1 444 ? -11.615 -14.598 18.597 1.00 88.62 444 THR A C 1
ATOM 3534 O O . THR A 1 444 ? -11.385 -14.265 19.756 1.00 88.62 444 THR A O 1
ATOM 3537 N N . CYS A 1 445 ? -11.808 -13.694 17.629 1.00 87.44 445 CYS A N 1
ATOM 3538 C CA . CYS A 1 445 ? -11.767 -12.248 17.865 1.00 87.44 445 CYS A CA 1
ATOM 3539 C C . CYS A 1 445 ? -12.806 -11.794 18.908 1.00 87.44 445 CYS A C 1
ATOM 3541 O O . CYS A 1 445 ? -12.505 -10.969 19.769 1.00 87.44 445 CYS A O 1
ATOM 3543 N N . LEU A 1 446 ? -14.028 -12.326 18.853 1.00 88.56 446 LEU A N 1
ATOM 3544 C CA . LEU A 1 446 ? -15.092 -12.031 19.813 1.00 88.56 446 LEU A CA 1
ATOM 3545 C C . LEU A 1 446 ? -14.782 -12.579 21.209 1.00 88.56 446 LEU A C 1
ATOM 3547 O O . LEU A 1 446 ? -14.984 -11.862 22.186 1.00 88.56 446 LEU A O 1
ATOM 3551 N N . ALA A 1 447 ? -14.239 -13.793 21.309 1.00 88.75 447 ALA A N 1
ATOM 3552 C CA . ALA A 1 447 ? -13.798 -14.356 22.583 1.00 88.75 447 ALA A CA 1
ATOM 3553 C C . ALA A 1 447 ? -12.687 -13.501 23.230 1.00 88.75 447 ALA A C 1
ATOM 3555 O O . ALA A 1 447 ? -12.708 -13.255 24.433 1.00 88.75 447 ALA A O 1
ATOM 3556 N N . GLU A 1 448 ? -11.755 -12.963 22.437 1.00 87.69 448 GLU A N 1
ATOM 3557 C CA . GLU A 1 448 ? -10.722 -12.033 22.923 1.00 87.69 448 GLU A CA 1
ATOM 3558 C C . GLU A 1 448 ? -11.312 -10.694 23.397 1.00 87.69 448 GLU A C 1
ATOM 3560 O O . GLU A 1 448 ? -10.871 -10.129 24.401 1.00 87.69 448 GLU A O 1
ATOM 3565 N N . VAL A 1 449 ? -12.318 -10.167 22.689 1.00 87.94 449 VAL A N 1
ATOM 3566 C CA . VAL A 1 449 ? -13.070 -8.974 23.123 1.00 87.94 449 VAL A CA 1
ATOM 3567 C C . VAL A 1 449 ? -13.781 -9.245 24.451 1.00 87.94 449 VAL A C 1
ATOM 3569 O O . VAL A 1 449 ? -13.715 -8.411 25.358 1.00 87.94 449 VAL A O 1
ATOM 3572 N N . ALA A 1 450 ? -14.430 -10.404 24.562 1.00 88.94 450 ALA A N 1
ATOM 3573 C CA . ALA A 1 450 ? -15.156 -10.840 25.744 1.00 88.94 450 ALA A CA 1
ATOM 3574 C C . ALA A 1 450 ? -14.244 -10.979 26.971 1.00 88.94 450 ALA A C 1
ATOM 3576 O O . ALA A 1 450 ? -14.569 -10.457 28.037 1.00 88.94 450 ALA A O 1
ATOM 3577 N N . GLU A 1 451 ? -13.081 -11.615 26.808 1.00 87.81 451 GLU A N 1
ATOM 3578 C CA . GLU A 1 451 ? -12.108 -11.828 27.886 1.00 87.81 451 GLU A CA 1
ATOM 3579 C C . GLU A 1 451 ? -11.509 -10.507 28.389 1.00 87.81 451 GLU A C 1
ATOM 3581 O O . GLU A 1 451 ? -11.354 -10.291 29.598 1.00 87.81 451 GLU A O 1
ATOM 3586 N N . GLY A 1 452 ? -11.204 -9.597 27.459 1.00 82.19 452 GLY A N 1
ATOM 3587 C CA . GLY A 1 452 ? -10.622 -8.299 27.780 1.00 82.19 452 GLY A CA 1
ATOM 3588 C C . GLY A 1 452 ? -11.592 -7.357 28.496 1.00 82.19 452 GLY A C 1
ATOM 3589 O O . GLY A 1 452 ? -11.157 -6.561 29.329 1.00 82.19 452 GLY A O 1
ATOM 3590 N N . GLY A 1 453 ? -12.893 -7.414 28.179 1.00 78.00 453 GLY A N 1
ATOM 3591 C CA . GLY A 1 453 ? -13.904 -6.503 28.738 1.00 78.00 453 GLY A CA 1
ATOM 3592 C C . GLY A 1 453 ? -13.633 -5.021 28.435 1.00 78.00 453 GLY A C 1
ATOM 3593 O O . GLY A 1 453 ? -14.069 -4.133 29.170 1.00 78.00 453 GLY A O 1
ATOM 3594 N N . ILE A 1 454 ? -12.861 -4.752 27.379 1.00 81.75 454 ILE A N 1
ATOM 3595 C CA . ILE A 1 454 ? -12.421 -3.419 26.968 1.00 81.75 454 ILE A CA 1
ATOM 3596 C C . ILE A 1 454 ? -13.047 -3.109 25.611 1.00 81.75 454 ILE A C 1
ATOM 3598 O O . ILE A 1 454 ? -12.850 -3.849 24.643 1.00 81.75 454 ILE A O 1
ATOM 3602 N N . MET A 1 455 ? -13.741 -1.974 25.525 1.00 90.62 455 MET A N 1
ATOM 3603 C CA . MET A 1 455 ? -14.203 -1.443 24.245 1.00 90.62 455 MET A CA 1
ATOM 3604 C C . MET A 1 455 ? -13.247 -0.361 23.766 1.00 90.62 455 MET A C 1
ATOM 3606 O O . MET A 1 455 ? -12.931 0.560 24.518 1.00 90.62 455 MET A O 1
ATOM 3610 N N . VAL A 1 456 ? -12.799 -0.468 22.519 1.00 90.00 456 VAL A N 1
ATOM 3611 C CA . VAL A 1 456 ? -11.904 0.508 21.892 1.00 90.00 456 VAL A CA 1
ATOM 3612 C C . VAL A 1 456 ? -12.518 1.066 20.618 1.00 90.00 456 VAL A C 1
ATOM 3614 O O . VAL A 1 456 ? -13.179 0.334 19.882 1.00 90.00 456 VAL A O 1
ATOM 3617 N N . CYS A 1 457 ? -12.250 2.339 20.353 1.00 89.62 457 CYS A N 1
ATOM 3618 C CA . CYS A 1 457 ? -12.460 2.999 19.074 1.00 89.62 457 CYS A CA 1
ATOM 3619 C C . CYS A 1 457 ? -11.193 3.794 18.738 1.00 89.62 457 CYS A C 1
ATOM 3621 O O . CYS A 1 457 ? -10.808 4.714 19.458 1.00 89.62 457 CYS A O 1
ATOM 3623 N N . LEU A 1 458 ? -10.506 3.376 17.683 1.00 86.12 458 LEU A N 1
ATOM 3624 C CA . LEU A 1 458 ? -9.216 3.885 17.247 1.00 86.12 458 LEU A CA 1
ATOM 3625 C C . LEU A 1 458 ? -9.383 4.555 15.882 1.00 86.12 458 LEU A C 1
ATOM 3627 O O . LEU A 1 458 ? -9.629 3.890 14.872 1.00 86.12 458 LEU A O 1
ATOM 3631 N N . PHE A 1 459 ? -9.227 5.876 15.863 1.00 83.44 459 PHE A N 1
ATOM 3632 C CA . PHE A 1 459 ? -9.339 6.688 14.656 1.00 83.44 459 PHE A CA 1
ATOM 3633 C C . PHE A 1 459 ? -8.062 6.586 13.835 1.00 83.44 459 PHE A C 1
ATOM 3635 O O . PHE A 1 459 ? -6.954 6.782 14.349 1.00 83.44 459 PHE A O 1
ATOM 3642 N N . ARG A 1 460 ? -8.222 6.257 12.554 1.00 80.38 460 ARG A N 1
ATOM 3643 C CA . ARG A 1 460 ? -7.117 5.856 11.680 1.00 80.38 460 ARG A CA 1
ATOM 3644 C C . ARG A 1 460 ? -7.214 6.494 10.305 1.00 80.38 460 ARG A C 1
ATOM 3646 O O . ARG A 1 460 ? -8.306 6.802 9.832 1.00 80.38 460 ARG A O 1
ATOM 3653 N N . TYR A 1 461 ? -6.064 6.653 9.665 1.00 70.81 461 TYR A N 1
ATOM 3654 C CA . TYR A 1 461 ? -5.944 7.150 8.298 1.00 70.81 461 TYR A CA 1
ATOM 3655 C C . TYR A 1 461 ? -4.618 6.715 7.667 1.00 70.81 461 TYR A C 1
ATOM 3657 O O . TYR A 1 461 ? -3.637 6.510 8.384 1.00 70.81 461 TYR A O 1
ATOM 3665 N N . VAL A 1 462 ? -4.559 6.609 6.342 1.00 64.44 462 VAL A N 1
ATOM 3666 C CA . VAL A 1 462 ? -3.297 6.530 5.598 1.00 64.44 462 VAL A CA 1
ATOM 3667 C C . VAL A 1 462 ? -2.838 7.955 5.341 1.00 64.44 462 VAL A C 1
ATOM 3669 O O . VAL A 1 462 ? -3.179 8.599 4.352 1.00 64.44 462 VAL A O 1
ATOM 3672 N N . GLY A 1 463 ? -2.111 8.491 6.313 1.00 55.50 463 GLY A N 1
ATOM 3673 C CA . GLY A 1 463 ? -1.516 9.810 6.195 1.00 55.50 463 GLY A CA 1
ATOM 3674 C C . GLY A 1 463 ? -0.173 9.740 5.497 1.00 55.50 463 GLY A C 1
ATOM 3675 O O . GLY A 1 463 ? 0.653 8.894 5.832 1.00 55.50 463 GLY A O 1
ATOM 3676 N N . ARG A 1 464 ? 0.095 10.723 4.633 1.00 52.56 464 ARG A N 1
ATOM 3677 C CA . ARG A 1 464 ? 1.475 11.116 4.353 1.00 52.56 464 ARG A CA 1
ATOM 3678 C C . ARG A 1 464 ? 2.025 11.805 5.589 1.00 52.56 464 ARG A C 1
ATOM 3680 O O . ARG A 1 464 ? 1.856 13.010 5.766 1.00 52.56 464 ARG A O 1
ATOM 3687 N N . LEU A 1 465 ? 2.653 11.045 6.478 1.00 42.72 465 LEU A N 1
ATOM 3688 C CA . LEU A 1 465 ? 3.442 11.656 7.537 1.00 42.72 465 LEU A CA 1
ATOM 3689 C C . LEU A 1 465 ? 4.753 12.123 6.927 1.00 42.72 465 LEU A C 1
ATOM 3691 O O . LEU A 1 465 ? 5.636 11.311 6.670 1.00 42.72 465 LEU A O 1
ATOM 3695 N N . SER A 1 466 ? 4.895 13.433 6.731 1.00 39.22 466 SER A N 1
ATOM 3696 C CA . SER A 1 466 ? 6.223 14.034 6.658 1.00 39.22 466 SER A CA 1
ATOM 3697 C C . SER A 1 466 ? 6.856 13.883 8.038 1.00 39.22 466 SER A C 1
ATOM 3699 O O . SER A 1 466 ? 6.470 14.566 8.988 1.00 39.22 466 SER A O 1
ATOM 3701 N N . ILE A 1 467 ? 7.781 12.931 8.188 1.00 42.47 467 ILE A N 1
ATOM 3702 C CA . ILE A 1 467 ? 8.592 12.829 9.401 1.00 42.47 467 ILE A CA 1
ATOM 3703 C C . ILE A 1 467 ? 9.591 13.983 9.345 1.00 42.47 467 ILE A C 1
ATOM 3705 O O . ILE A 1 467 ? 10.732 13.798 8.930 1.00 42.47 467 ILE A O 1
ATOM 3709 N N . ALA A 1 468 ? 9.174 15.189 9.729 1.00 39.97 468 ALA A N 1
ATOM 3710 C CA . ALA A 1 468 ? 10.119 16.248 10.041 1.00 39.97 468 ALA A CA 1
ATOM 3711 C C . ALA A 1 468 ? 10.947 15.763 11.239 1.00 39.97 468 ALA A C 1
ATOM 3713 O O . ALA A 1 468 ? 10.427 15.630 12.350 1.00 39.97 468 ALA A O 1
ATOM 3714 N N . ALA A 1 469 ? 12.216 15.418 11.005 1.00 36.41 469 ALA A N 1
ATOM 3715 C CA . ALA A 1 469 ? 13.147 15.085 12.073 1.00 36.41 469 ALA A CA 1
ATOM 3716 C C . ALA A 1 469 ? 13.147 16.247 13.078 1.00 36.41 469 ALA A C 1
ATOM 3718 O O . ALA A 1 469 ? 13.433 17.390 12.725 1.00 36.41 469 ALA A O 1
ATOM 3719 N N . SER A 1 470 ? 12.737 15.982 14.318 1.00 35.34 470 SER A N 1
ATOM 3720 C CA . SER A 1 470 ? 12.563 17.034 15.311 1.00 35.34 470 SER A CA 1
ATOM 3721 C C . SER A 1 470 ? 13.895 17.714 15.637 1.00 35.34 470 SER A C 1
ATOM 3723 O O . SER A 1 470 ? 14.815 17.067 16.129 1.00 35.34 470 SER A O 1
ATOM 3725 N N . ARG A 1 471 ? 13.934 19.029 15.397 1.00 36.88 471 ARG A N 1
ATOM 3726 C CA . ARG A 1 471 ? 14.621 20.087 16.159 1.00 36.88 471 ARG A CA 1
ATOM 3727 C C . ARG A 1 471 ? 15.980 19.723 16.779 1.00 36.88 471 ARG A C 1
ATOM 3729 O O . ARG A 1 471 ? 16.124 19.687 17.993 1.00 36.88 471 ARG A O 1
ATOM 3736 N N . HIS A 1 472 ? 16.994 19.592 15.933 1.00 37.28 472 HIS A N 1
ATOM 3737 C CA . HIS A 1 472 ? 18.260 20.276 16.193 1.00 37.28 472 HIS A CA 1
ATOM 3738 C C . HIS A 1 472 ? 18.609 21.081 14.939 1.00 37.28 472 HIS A C 1
ATOM 3740 O O . HIS A 1 472 ? 18.911 20.527 13.884 1.00 37.28 472 HIS A O 1
ATOM 3746 N N . GLU A 1 473 ? 18.459 22.400 15.054 1.00 40.25 473 GLU A N 1
ATOM 3747 C CA . GLU A 1 473 ? 18.801 23.390 14.035 1.00 40.25 473 GLU A CA 1
ATOM 3748 C C . GLU A 1 473 ? 20.320 23.404 13.833 1.00 40.25 473 GLU A C 1
ATOM 3750 O O . GLU A 1 473 ? 21.062 23.946 14.647 1.00 40.25 473 GLU A O 1
ATOM 3755 N N . SER A 1 474 ? 20.795 22.723 12.792 1.00 34.53 474 SER A N 1
ATOM 3756 C CA . SER A 1 474 ? 22.056 23.025 12.080 1.00 34.53 474 SER A CA 1
ATOM 3757 C C . SER A 1 474 ? 22.342 22.046 10.940 1.00 34.53 474 SER A C 1
ATOM 3759 O O . SER A 1 474 ? 23.151 22.361 10.080 1.00 34.53 474 SER A O 1
ATOM 3761 N N . ASP A 1 475 ? 21.634 20.917 10.858 1.00 34.97 475 ASP A N 1
ATOM 3762 C CA . ASP A 1 475 ? 21.792 19.955 9.766 1.00 34.97 475 ASP A CA 1
ATOM 3763 C C . ASP A 1 475 ? 20.442 19.756 9.067 1.00 34.97 475 ASP A C 1
ATOM 3765 O O . ASP A 1 475 ? 19.538 19.100 9.587 1.00 34.97 475 ASP A O 1
ATOM 3769 N N . SER A 1 476 ? 20.293 20.333 7.876 1.00 32.72 476 SER A N 1
ATOM 3770 C CA . SER A 1 476 ? 19.156 20.152 6.969 1.00 32.72 476 SER A CA 1
ATOM 3771 C C . SER A 1 476 ? 19.000 18.679 6.559 1.00 32.72 476 SER A C 1
ATOM 3773 O O . SER A 1 476 ? 19.427 18.262 5.483 1.00 32.72 476 SER A O 1
ATOM 3775 N N . ARG A 1 477 ? 18.391 17.862 7.427 1.00 31.47 477 ARG A N 1
ATOM 3776 C CA . ARG A 1 477 ? 18.039 16.465 7.148 1.00 31.47 477 ARG A CA 1
ATOM 3777 C C . ARG A 1 477 ? 16.566 16.369 6.773 1.00 31.47 477 ARG A C 1
ATOM 3779 O O . ARG A 1 477 ? 15.674 16.628 7.575 1.00 31.47 477 ARG A O 1
ATOM 3786 N N . ARG A 1 478 ? 16.369 16.014 5.502 1.00 39.81 478 ARG A N 1
ATOM 3787 C CA . ARG A 1 478 ? 15.100 15.849 4.786 1.00 39.81 478 ARG A CA 1
ATOM 3788 C C . ARG A 1 478 ? 14.117 14.982 5.571 1.00 39.81 478 ARG A C 1
ATOM 3790 O O . ARG A 1 478 ? 14.490 13.928 6.089 1.00 39.81 478 ARG A O 1
ATOM 3797 N N . ALA A 1 479 ? 12.859 15.410 5.599 1.00 34.66 479 ALA A N 1
ATOM 3798 C CA . ALA A 1 479 ? 11.778 14.582 6.091 1.00 34.66 479 ALA A CA 1
ATOM 3799 C C . ALA A 1 479 ? 11.620 13.348 5.190 1.00 34.66 479 ALA A C 1
ATOM 3801 O O . ALA A 1 479 ? 11.614 13.449 3.963 1.00 34.66 479 ALA A O 1
ATOM 3802 N N . VAL A 1 480 ? 11.521 12.163 5.788 1.00 37.09 480 VAL A N 1
ATOM 3803 C CA . VAL A 1 480 ? 11.144 10.956 5.045 1.00 37.09 480 VAL A CA 1
ATOM 3804 C C . VAL A 1 480 ? 9.635 10.831 5.172 1.00 37.09 480 VAL A C 1
ATOM 3806 O O . VAL A 1 480 ? 9.124 10.595 6.266 1.00 37.09 480 VAL A O 1
ATOM 3809 N N . VAL A 1 481 ? 8.922 11.031 4.065 1.00 40.97 481 VAL A N 1
ATOM 3810 C CA . VAL A 1 481 ? 7.492 10.733 3.989 1.00 40.97 481 VAL A CA 1
ATOM 3811 C C . VAL A 1 481 ? 7.347 9.223 3.857 1.00 40.97 481 VAL A C 1
ATOM 3813 O O . VAL A 1 481 ? 7.826 8.666 2.877 1.00 40.97 481 VAL A O 1
ATOM 3816 N N . GLN A 1 482 ? 6.735 8.556 4.836 1.00 50.25 482 GLN A N 1
ATOM 3817 C CA . GLN A 1 482 ? 6.316 7.160 4.688 1.00 50.25 482 GLN A CA 1
ATOM 3818 C C . GLN A 1 482 ? 4.798 7.088 4.805 1.00 50.25 482 GLN A C 1
ATOM 3820 O O . GLN A 1 482 ? 4.234 7.555 5.797 1.00 50.25 482 GLN A O 1
ATOM 3825 N N . ASP A 1 483 ? 4.161 6.464 3.816 1.00 53.91 483 ASP A N 1
ATOM 3826 C CA . ASP A 1 483 ? 2.763 6.048 3.900 1.00 53.91 483 ASP A CA 1
ATOM 3827 C C . ASP A 1 483 ? 2.673 4.910 4.914 1.00 53.91 483 ASP A C 1
ATOM 3829 O O . ASP A 1 483 ? 2.904 3.740 4.609 1.00 53.91 483 ASP A O 1
ATOM 3833 N N . ARG A 1 484 ? 2.393 5.267 6.165 1.00 60.12 484 ARG A N 1
ATOM 3834 C CA . ARG A 1 484 ? 2.126 4.306 7.232 1.00 60.12 484 ARG A CA 1
ATOM 3835 C C . ARG A 1 484 ? 0.736 4.550 7.790 1.00 60.12 484 ARG A C 1
ATOM 3837 O O . ARG A 1 484 ? 0.300 5.700 7.828 1.00 60.12 484 ARG A O 1
ATOM 3844 N N . PRO A 1 485 ? 0.059 3.499 8.276 1.00 64.88 485 PRO A N 1
ATOM 3845 C CA . PRO A 1 485 ? -1.101 3.653 9.140 1.00 64.88 485 PRO A CA 1
ATOM 3846 C C . PRO A 1 485 ? -0.827 4.692 10.233 1.00 64.88 485 PRO A C 1
ATOM 3848 O O . PRO A 1 485 ? 0.053 4.506 11.077 1.00 64.88 485 PRO A O 1
ATOM 3851 N N . VAL A 1 486 ? -1.563 5.800 10.193 1.00 68.62 486 VAL A N 1
ATOM 3852 C CA . VAL A 1 486 ? -1.505 6.866 11.194 1.00 68.62 486 VAL A CA 1
ATOM 3853 C C . VAL A 1 486 ? -2.709 6.732 12.100 1.00 68.62 486 VAL A C 1
ATOM 3855 O O . VAL A 1 486 ? -3.840 6.551 11.643 1.00 68.62 486 VAL A O 1
ATOM 3858 N N . TYR A 1 487 ? -2.460 6.874 13.391 1.00 77.50 487 TYR A N 1
ATOM 3859 C CA . TYR A 1 487 ? -3.476 6.825 14.424 1.00 77.50 487 TYR A CA 1
ATOM 3860 C C . TYR A 1 487 ? -3.597 8.203 15.058 1.00 77.50 487 TYR A C 1
ATOM 3862 O O . TYR A 1 487 ? -2.598 8.775 15.487 1.00 77.50 487 TYR A O 1
ATOM 3870 N N . PHE A 1 488 ? -4.812 8.740 15.089 1.00 80.69 488 PHE A N 1
ATOM 3871 C CA . PHE A 1 488 ? -5.056 10.109 15.552 1.00 80.69 488 PHE A CA 1
ATOM 3872 C C . PHE A 1 488 ? -5.452 10.163 17.014 1.00 80.69 488 PHE A C 1
ATOM 3874 O O . PHE A 1 488 ? -5.107 11.109 17.712 1.00 80.69 488 PHE A O 1
ATOM 3881 N N . GLY A 1 489 ? -6.178 9.152 17.469 1.00 86.62 489 GLY A N 1
ATOM 3882 C CA . GLY A 1 489 ? -6.645 9.075 18.832 1.00 86.62 489 GLY A CA 1
ATOM 3883 C C . GLY A 1 489 ? -7.305 7.742 19.095 1.00 86.62 489 GLY A C 1
ATOM 3884 O O . GLY A 1 489 ? -7.816 7.075 18.192 1.00 86.62 489 GLY A O 1
ATOM 3885 N N . LEU A 1 490 ? -7.289 7.370 20.361 1.00 91.06 490 LEU A N 1
ATOM 3886 C CA . LEU A 1 490 ? -7.951 6.192 20.865 1.00 91.06 490 LEU A CA 1
ATOM 3887 C C . LEU A 1 490 ? -8.913 6.582 21.977 1.00 91.06 490 LEU A C 1
ATOM 3889 O O . LEU A 1 490 ? -8.530 7.186 22.976 1.00 91.06 490 LEU A O 1
ATOM 3893 N N . LEU A 1 491 ? -10.150 6.145 21.809 1.00 93.81 491 LEU A N 1
ATOM 3894 C CA . LEU A 1 491 ? -11.170 6.129 22.835 1.00 93.81 491 LEU A CA 1
ATOM 3895 C C . LEU A 1 491 ? -11.259 4.713 23.405 1.00 93.81 491 LEU A C 1
ATOM 3897 O O . LEU A 1 491 ? -11.381 3.741 22.655 1.00 93.81 491 LEU A O 1
ATOM 3901 N N . ARG A 1 492 ? -11.196 4.581 24.730 1.00 94.25 492 ARG A N 1
ATOM 3902 C CA . ARG A 1 492 ? -11.227 3.281 25.407 1.00 94.25 492 ARG A CA 1
ATOM 3903 C C . ARG A 1 492 ? -12.138 3.301 26.626 1.00 94.25 492 ARG A C 1
ATOM 3905 O O . ARG A 1 492 ? -11.845 3.965 27.614 1.00 94.25 492 ARG A O 1
ATOM 3912 N N . TRP A 1 493 ? -13.183 2.484 26.609 1.00 95.31 493 TRP A N 1
ATOM 3913 C CA . TRP A 1 493 ? -13.979 2.202 27.801 1.00 95.31 493 TRP A CA 1
ATOM 3914 C C . TRP A 1 493 ? -13.319 1.109 28.638 1.00 95.31 493 TRP A C 1
ATOM 3916 O O . TRP A 1 493 ? -13.029 0.012 28.148 1.00 95.31 493 TRP A O 1
ATOM 3926 N N . ASN A 1 494 ? -13.125 1.400 29.920 1.00 93.25 494 ASN A N 1
ATOM 3927 C CA . ASN A 1 494 ? -12.629 0.467 30.916 1.00 93.25 494 ASN A CA 1
ATOM 3928 C C . ASN A 1 494 ? -13.699 0.262 31.988 1.00 93.25 494 ASN A C 1
ATOM 3930 O O . ASN A 1 494 ? -13.798 1.015 32.960 1.00 93.25 494 ASN A O 1
ATOM 3934 N N . LEU A 1 495 ? -14.517 -0.772 31.789 1.00 93.06 495 LEU A N 1
ATOM 3935 C CA . LEU A 1 495 ? -15.688 -1.009 32.626 1.00 93.06 495 LEU A CA 1
ATOM 3936 C C . LEU A 1 495 ? -15.322 -1.387 34.068 1.00 93.06 495 LEU A C 1
ATOM 3938 O O . LEU A 1 495 ? -15.996 -0.967 35.003 1.00 93.06 495 LEU A O 1
ATOM 3942 N N . ARG A 1 496 ? -14.218 -2.122 34.266 1.00 90.88 496 ARG A N 1
ATOM 3943 C CA . ARG A 1 496 ? -13.737 -2.510 35.605 1.00 90.88 496 ARG A CA 1
ATOM 3944 C C . ARG A 1 496 ? -13.324 -1.301 36.440 1.00 90.88 496 ARG A C 1
ATOM 3946 O O . ARG A 1 496 ? -13.575 -1.265 37.638 1.00 90.88 496 ARG A O 1
ATOM 3953 N N . GLN A 1 497 ? -12.701 -0.313 35.801 1.00 92.69 497 GLN A N 1
ATOM 3954 C CA . GLN A 1 497 ? -12.258 0.920 36.453 1.00 92.69 497 GLN A CA 1
ATOM 3955 C C . GLN A 1 497 ? -13.302 2.041 36.387 1.00 92.69 497 GLN A C 1
ATOM 3957 O O . GLN A 1 497 ? -12.998 3.158 36.793 1.00 92.69 497 GLN A O 1
ATOM 3962 N N . LYS A 1 498 ? -14.511 1.754 35.881 1.00 95.38 498 LYS A N 1
ATOM 3963 C CA . LYS A 1 498 ? -15.616 2.713 35.746 1.00 95.38 498 LYS A CA 1
ATOM 3964 C C . LYS A 1 498 ? -15.182 4.018 35.073 1.00 95.38 498 LYS A C 1
ATOM 3966 O O . LYS A 1 498 ? -15.473 5.106 35.572 1.00 95.38 498 LYS A O 1
ATOM 3971 N N . ARG A 1 499 ? -14.431 3.912 33.971 1.00 95.69 499 ARG A N 1
ATOM 3972 C CA . ARG A 1 499 ? -13.860 5.082 33.292 1.00 95.69 499 ARG A CA 1
ATOM 3973 C C . ARG A 1 499 ? -13.801 4.962 31.776 1.00 95.69 499 ARG A C 1
ATOM 3975 O O . ARG A 1 499 ? -13.762 3.863 31.219 1.00 95.69 499 ARG A O 1
ATOM 3982 N N . LEU A 1 500 ? -13.725 6.120 31.136 1.00 96.94 500 LEU A N 1
ATOM 3983 C CA . LEU A 1 500 ? -13.461 6.310 29.718 1.00 96.94 500 LEU A CA 1
ATOM 3984 C C . LEU A 1 500 ? -12.109 7.017 29.566 1.00 96.94 500 LEU A C 1
ATOM 3986 O O . LEU A 1 500 ? -11.880 8.064 30.167 1.00 96.94 500 LEU A O 1
ATOM 3990 N N . GLU A 1 501 ? -11.209 6.423 28.789 1.00 95.88 501 GLU A N 1
ATOM 3991 C CA . GLU A 1 501 ? -9.865 6.936 28.514 1.00 95.88 501 GLU A CA 1
ATOM 3992 C C . GLU A 1 501 ? -9.836 7.554 27.109 1.00 95.88 501 GLU A C 1
ATOM 3994 O O . GLU A 1 501 ? -10.217 6.901 26.132 1.00 95.88 501 GLU A O 1
ATOM 3999 N N . LEU A 1 502 ? -9.364 8.798 27.008 1.00 95.75 502 LEU A N 1
ATOM 4000 C CA . LEU A 1 502 ? -9.144 9.517 25.754 1.00 95.75 502 LEU A CA 1
ATOM 4001 C C . LEU A 1 502 ? -7.636 9.702 25.566 1.00 95.75 502 LEU A C 1
ATOM 4003 O O . LEU A 1 502 ? -6.992 10.457 26.296 1.00 95.75 502 LEU A O 1
ATOM 4007 N N . ILE A 1 503 ? -7.066 8.974 24.609 1.00 92.31 503 ILE A N 1
ATOM 4008 C CA . ILE A 1 503 ? -5.620 8.877 24.384 1.00 92.31 503 ILE A CA 1
ATOM 4009 C C . ILE A 1 503 ? -5.296 9.569 23.048 1.00 92.31 503 ILE A C 1
ATOM 4011 O O . ILE A 1 503 ? -5.532 8.979 21.990 1.00 92.31 503 ILE A O 1
ATOM 4015 N N . PRO A 1 504 ? -4.815 10.828 23.062 1.00 85.69 504 PRO A N 1
ATOM 4016 C CA . PRO A 1 504 ? -4.586 11.633 21.857 1.00 85.69 504 PRO A CA 1
ATOM 4017 C C . PRO A 1 504 ? -3.306 11.269 21.097 1.00 85.69 504 PRO A C 1
ATOM 4019 O O . PRO A 1 504 ? -3.176 11.631 19.930 1.00 85.69 504 PRO A O 1
ATOM 4022 N N . ASP A 1 505 ? -2.357 10.594 21.748 1.00 81.00 505 ASP A N 1
ATOM 4023 C CA . ASP A 1 505 ? -1.102 10.146 21.147 1.00 81.00 505 ASP A CA 1
ATOM 4024 C C . ASP A 1 505 ? -0.764 8.739 21.654 1.00 81.00 505 ASP A C 1
ATOM 4026 O O . ASP A 1 505 ? -0.461 8.531 22.829 1.00 81.00 505 ASP A O 1
ATOM 4030 N N . LEU A 1 506 ? -0.808 7.747 20.761 1.00 78.56 506 LEU A N 1
ATOM 4031 C CA . LEU A 1 506 ? -0.473 6.361 21.105 1.00 78.56 506 LEU A CA 1
ATOM 4032 C C . LEU A 1 506 ? 1.014 6.164 21.439 1.00 78.56 506 LEU A C 1
ATOM 4034 O O . LEU A 1 506 ? 1.365 5.175 22.089 1.00 78.56 506 LEU A O 1
ATOM 4038 N N . GLY A 1 507 ? 1.878 7.072 20.982 1.00 74.69 507 GLY A N 1
ATOM 4039 C CA . GLY A 1 507 ? 3.306 7.077 21.279 1.00 74.69 507 GLY A CA 1
ATOM 4040 C C . GLY A 1 507 ? 3.632 7.628 22.666 1.00 74.69 507 GLY A C 1
ATOM 4041 O O . GLY A 1 507 ? 4.652 7.240 23.231 1.00 74.69 507 GLY A O 1
ATOM 4042 N N . ARG A 1 508 ? 2.759 8.473 23.228 1.00 76.25 508 ARG A N 1
ATOM 4043 C CA . ARG A 1 508 ? 2.909 9.099 24.549 1.00 76.25 508 ARG A CA 1
ATOM 4044 C C . ARG A 1 508 ? 1.771 8.689 25.475 1.00 76.25 508 ARG A C 1
ATOM 4046 O O . ARG A 1 508 ? 0.872 9.467 25.789 1.00 76.25 508 ARG A O 1
ATOM 4053 N N . LYS A 1 509 ? 1.797 7.420 25.883 1.00 68.38 509 LYS A N 1
ATOM 4054 C CA . LYS A 1 509 ? 0.720 6.771 26.653 1.00 68.38 509 LYS A CA 1
ATOM 4055 C C . LYS A 1 509 ? 0.440 7.448 27.999 1.00 68.38 509 LYS A C 1
ATOM 4057 O O . LYS A 1 509 ? -0.637 7.261 28.559 1.00 68.38 509 LYS A O 1
ATOM 4062 N N . GLU A 1 510 ? 1.411 8.188 28.516 1.00 75.44 510 GLU A N 1
ATOM 4063 C CA . GLU A 1 510 ? 1.342 8.969 29.743 1.00 75.44 510 GLU A CA 1
ATOM 4064 C C . GLU A 1 510 ? 0.386 10.163 29.657 1.00 75.44 510 GLU A C 1
ATOM 4066 O O . GLU A 1 510 ? -0.145 10.558 30.689 1.00 75.44 510 GLU A O 1
ATOM 4071 N N . HIS A 1 511 ? 0.114 10.686 28.457 1.00 83.31 511 HIS A N 1
ATOM 4072 C CA . HIS A 1 511 ? -0.834 11.777 28.251 1.00 83.31 511 HIS A CA 1
ATOM 4073 C C . HIS A 1 511 ? -2.197 11.209 27.867 1.00 83.31 511 HIS A C 1
ATOM 4075 O O . HIS A 1 511 ? -2.446 10.887 26.703 1.00 83.31 511 HIS A O 1
ATOM 4081 N N . ARG A 1 512 ? -3.097 11.075 28.844 1.00 91.19 512 ARG A N 1
ATOM 4082 C CA . ARG A 1 512 ? -4.486 10.675 28.594 1.00 91.19 512 ARG A CA 1
ATOM 4083 C C . ARG A 1 512 ? -5.458 11.391 29.515 1.00 91.19 512 ARG A C 1
ATOM 4085 O O . ARG A 1 512 ? -5.206 11.534 30.711 1.00 91.19 512 ARG A O 1
ATOM 4092 N N . LEU A 1 513 ? -6.592 11.783 28.943 1.00 95.06 513 LEU A N 1
ATOM 4093 C CA . LEU A 1 513 ? -7.724 12.305 29.698 1.00 95.06 513 LEU A CA 1
ATOM 4094 C C . LEU A 1 513 ? -8.574 11.129 30.176 1.00 95.06 513 LEU A C 1
ATOM 4096 O O . LEU A 1 513 ? -8.878 10.208 29.415 1.00 95.06 513 LEU A O 1
ATOM 4100 N N . LEU A 1 514 ? -8.951 11.163 31.444 1.00 96.50 514 LEU A N 1
ATOM 4101 C CA . LEU A 1 514 ? -9.749 10.148 32.108 1.00 96.50 514 LEU A CA 1
ATOM 4102 C C . LEU A 1 514 ? -11.068 10.768 32.546 1.00 96.50 514 LEU A C 1
ATOM 4104 O O . LEU A 1 514 ? -11.083 11.739 33.298 1.00 96.50 514 LEU A O 1
ATOM 4108 N N . ILE A 1 515 ? -12.166 10.160 32.123 1.00 97.62 515 ILE A N 1
ATOM 4109 C CA . ILE A 1 515 ? -13.512 10.483 32.588 1.00 97.62 515 ILE A CA 1
ATOM 4110 C C . ILE A 1 515 ? -13.921 9.348 33.520 1.00 97.62 515 ILE A C 1
ATOM 4112 O O . ILE A 1 515 ? -14.085 8.216 33.064 1.00 97.62 515 ILE A O 1
ATOM 4116 N N . THR A 1 516 ? -14.015 9.624 34.821 1.00 97.44 516 THR A N 1
ATOM 4117 C CA . THR A 1 516 ? -14.191 8.595 35.861 1.00 97.44 516 THR A CA 1
ATOM 4118 C C . THR A 1 516 ? -15.500 8.788 36.611 1.00 97.44 516 THR A C 1
ATOM 4120 O O . THR A 1 516 ? -15.804 9.885 37.076 1.00 97.44 516 THR A O 1
ATOM 4123 N N . TRP A 1 517 ? -16.269 7.712 36.761 1.00 97.62 517 TRP A N 1
ATOM 4124 C CA . TRP A 1 517 ? -17.545 7.713 37.473 1.00 97.62 517 TRP A CA 1
ATOM 4125 C C . TRP A 1 517 ? -17.393 7.306 38.945 1.00 97.62 517 TRP A C 1
ATOM 4127 O O . TRP A 1 517 ? -16.455 6.606 39.322 1.00 97.62 517 TRP A O 1
ATOM 4137 N N . GLY A 1 518 ? -18.361 7.703 39.777 1.00 93.81 518 GLY A N 1
ATOM 4138 C CA . GLY A 1 518 ? -18.449 7.285 41.182 1.00 93.81 518 GLY A CA 1
ATOM 4139 C C . GLY A 1 518 ? -17.603 8.093 42.170 1.00 93.81 518 GLY A C 1
ATOM 4140 O O . GLY A 1 518 ? -17.467 7.680 43.315 1.00 93.81 518 GLY A O 1
ATOM 4141 N N . LEU A 1 519 ? -17.055 9.238 41.750 1.00 91.00 519 LEU A N 1
ATOM 4142 C CA . LEU A 1 519 ? -16.227 10.119 42.587 1.00 91.00 519 LEU A CA 1
ATOM 4143 C C . LEU A 1 519 ? -16.993 11.316 43.185 1.00 91.00 519 LEU A C 1
ATOM 4145 O O . LEU A 1 519 ? -16.381 12.190 43.788 1.00 91.00 519 LEU A O 1
ATOM 4149 N N . GLY A 1 520 ? -18.320 11.365 43.024 1.00 91.75 520 GLY A N 1
ATOM 4150 C CA . GLY A 1 520 ? -19.159 12.427 43.594 1.00 91.75 520 GLY A CA 1
ATOM 4151 C C . GLY A 1 520 ? -19.035 13.783 42.891 1.00 91.75 520 GLY A C 1
ATOM 4152 O O . GLY A 1 520 ? -19.044 14.810 43.563 1.00 91.75 520 GLY A O 1
ATOM 4153 N N . GLY A 1 521 ? -18.898 13.798 41.560 1.00 93.44 521 GLY A N 1
ATOM 4154 C CA . GLY A 1 521 ? -18.859 15.039 40.784 1.00 93.44 521 GLY A CA 1
ATOM 4155 C C . GLY A 1 521 ? -20.175 15.829 40.818 1.00 93.44 521 GLY A C 1
ATOM 4156 O O . GLY A 1 521 ? -21.182 15.409 41.389 1.00 93.44 521 GLY A O 1
ATOM 4157 N N . SER A 1 522 ? -20.177 16.967 40.133 1.00 95.12 522 SER A N 1
ATOM 4158 C CA . SER A 1 522 ? -21.319 17.863 39.947 1.00 95.12 522 SER A CA 1
ATOM 4159 C C . SER A 1 522 ? -21.857 17.848 38.508 1.00 95.12 522 SER A C 1
ATOM 4161 O O . SER A 1 522 ? -21.248 17.308 37.582 1.00 95.12 522 SER A O 1
ATOM 4163 N N . TRP A 1 523 ? -22.994 18.514 38.286 1.00 93.56 523 TRP A N 1
ATOM 4164 C CA . TRP A 1 523 ? -23.529 18.768 36.941 1.00 93.56 523 TRP A CA 1
ATOM 4165 C C . TRP A 1 523 ? -22.529 19.482 36.026 1.00 93.56 523 TRP A C 1
ATOM 4167 O O . TRP A 1 523 ? -22.437 19.152 34.847 1.00 93.56 523 TRP A O 1
ATOM 4177 N N . ARG A 1 524 ? -21.730 20.399 36.583 1.00 94.06 524 ARG A N 1
ATOM 4178 C CA . ARG A 1 524 ? -20.683 21.103 35.839 1.00 94.06 524 ARG A CA 1
ATOM 4179 C C . ARG A 1 524 ? -19.588 20.145 35.367 1.00 94.06 524 ARG A C 1
ATOM 4181 O O . ARG A 1 524 ? -19.187 20.224 34.211 1.00 94.06 524 ARG A O 1
ATOM 4188 N N . ASP A 1 525 ? -19.164 19.216 36.224 1.00 95.19 525 ASP A N 1
ATOM 4189 C CA . ASP A 1 525 ? -18.138 18.221 35.875 1.00 95.19 525 ASP A CA 1
ATOM 4190 C C . ASP A 1 525 ? -18.631 17.283 34.762 1.00 95.19 525 ASP A C 1
ATOM 4192 O O . ASP A 1 525 ? -17.891 16.952 33.834 1.00 95.19 525 ASP A O 1
ATOM 4196 N N . ARG A 1 526 ? -19.918 16.911 34.789 1.00 94.50 526 ARG A N 1
ATOM 4197 C CA . ARG A 1 526 ? -20.551 16.125 33.719 1.00 94.50 526 ARG A CA 1
ATOM 4198 C C . ARG A 1 526 ? -20.477 16.836 32.364 1.00 94.50 526 ARG A C 1
ATOM 4200 O O . ARG A 1 526 ? -20.180 16.185 31.357 1.00 94.50 526 ARG A O 1
ATOM 4207 N N . ASP A 1 527 ? -20.792 18.127 32.323 1.00 94.12 527 ASP A N 1
ATOM 4208 C CA . ASP A 1 527 ? -20.779 18.908 31.083 1.00 94.12 527 ASP A CA 1
ATOM 4209 C C . ASP A 1 527 ? -19.352 19.116 30.567 1.00 94.12 527 ASP A C 1
ATOM 4211 O O . ASP A 1 527 ? -19.105 18.969 29.369 1.00 94.12 527 ASP A O 1
ATOM 4215 N N . GLU A 1 528 ? -18.393 19.332 31.470 1.00 95.69 528 GLU A N 1
ATOM 4216 C CA . GLU A 1 528 ? -16.966 19.388 31.146 1.00 95.69 528 GLU A CA 1
ATOM 4217 C C . G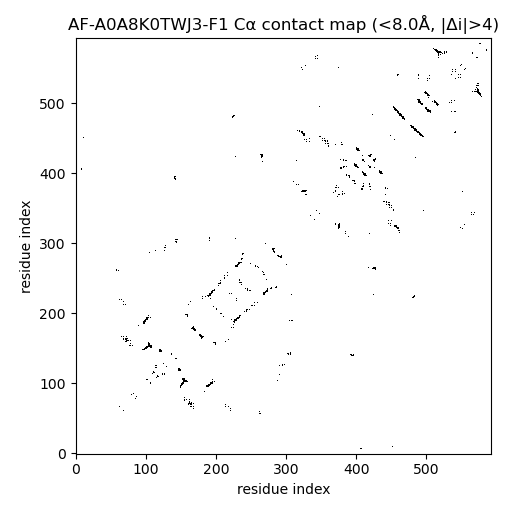LU A 1 528 ? -16.464 18.066 30.542 1.00 95.69 528 GLU A C 1
ATOM 4219 O O . GLU A 1 528 ? -15.806 18.067 29.501 1.00 95.69 528 GLU A O 1
ATOM 4224 N N . CYS A 1 529 ? -16.855 16.920 31.109 1.00 96.94 529 CYS A N 1
ATOM 4225 C CA . CYS A 1 529 ? -16.519 15.602 30.563 1.00 96.94 529 CYS A CA 1
ATOM 4226 C C . CYS A 1 529 ? -17.068 15.403 29.139 1.00 96.94 529 CYS A C 1
ATOM 4228 O O . CYS A 1 529 ? -16.375 14.871 28.267 1.00 96.94 529 CYS A O 1
ATOM 4230 N N . LYS A 1 530 ? -18.310 15.834 28.877 1.00 95.69 530 LYS A N 1
ATOM 4231 C CA . LYS A 1 530 ? -18.903 15.778 27.530 1.00 95.69 530 LYS A CA 1
ATOM 4232 C C . LYS A 1 530 ? -18.183 16.704 26.552 1.00 95.69 530 LYS A C 1
ATOM 4234 O O . LYS A 1 530 ? -17.931 16.304 25.416 1.00 95.69 530 LYS A O 1
ATOM 4239 N N . ALA A 1 531 ? -17.848 17.920 26.982 1.00 95.69 531 ALA A N 1
ATOM 4240 C CA . ALA A 1 531 ? -17.093 18.870 26.173 1.00 95.69 531 ALA A CA 1
ATOM 4241 C C . ALA A 1 531 ? -15.708 18.311 25.812 1.00 95.69 531 ALA A C 1
ATOM 4243 O O . ALA A 1 531 ? -15.318 18.361 24.645 1.00 95.69 531 ALA A O 1
ATOM 4244 N N . ALA A 1 532 ? -15.017 17.688 26.772 1.00 95.75 532 ALA A N 1
ATOM 4245 C CA . ALA A 1 532 ? -13.730 17.034 26.555 1.00 9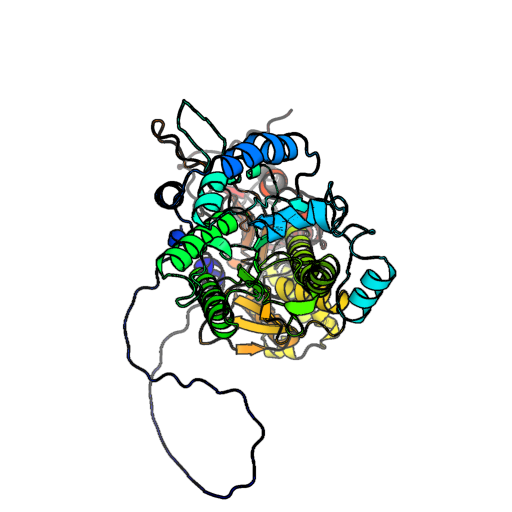5.75 532 ALA A CA 1
ATOM 4246 C C . ALA A 1 532 ? -13.820 15.892 25.532 1.00 95.75 532 ALA A C 1
ATOM 4248 O O . ALA A 1 532 ? -13.003 15.831 24.613 1.00 95.75 532 ALA A O 1
ATOM 4249 N N . LEU A 1 533 ? -14.836 15.024 25.632 1.00 95.56 533 LEU A N 1
ATOM 4250 C CA . LEU A 1 533 ? -15.070 13.971 24.639 1.00 95.56 533 LEU A CA 1
ATOM 4251 C C . LEU A 1 533 ? -15.331 14.561 23.245 1.00 95.56 533 LEU A C 1
ATOM 4253 O O . LEU A 1 533 ? -14.688 14.156 22.279 1.00 95.56 533 LEU A O 1
ATOM 4257 N N . ASN A 1 534 ? -16.231 15.537 23.124 1.00 93.56 534 ASN A N 1
ATOM 4258 C CA . ASN A 1 534 ? -16.554 16.151 21.833 1.00 93.56 534 ASN A CA 1
ATOM 4259 C C . ASN A 1 534 ? -15.335 16.828 21.197 1.00 93.56 534 ASN A C 1
ATOM 4261 O O . ASN A 1 534 ? -15.094 16.682 19.998 1.00 93.56 534 ASN A O 1
ATOM 4265 N N . MET A 1 535 ? -14.539 17.533 22.001 1.00 92.56 535 MET A N 1
ATOM 4266 C CA . MET A 1 535 ? -13.303 18.152 21.539 1.00 92.56 535 MET A CA 1
ATOM 4267 C C . MET A 1 535 ? -12.268 17.107 21.121 1.00 92.56 535 MET A C 1
ATOM 4269 O O . MET A 1 535 ? -11.640 17.265 20.075 1.00 92.56 535 MET A O 1
ATOM 4273 N N . PHE A 1 536 ? -12.140 16.012 21.875 1.00 93.00 536 PHE A N 1
ATOM 4274 C CA . PHE A 1 536 ? -11.291 14.890 21.493 1.00 93.00 536 PHE A CA 1
ATOM 4275 C C . PHE A 1 536 ? -11.701 14.324 20.133 1.00 93.00 536 PHE A C 1
ATOM 4277 O O . PHE A 1 536 ? -10.855 14.196 19.258 1.00 93.00 536 PHE A O 1
ATOM 4284 N N . ILE A 1 537 ? -12.988 14.053 19.901 1.00 91.56 537 ILE A N 1
ATOM 4285 C CA . ILE A 1 537 ? -13.469 13.560 18.601 1.00 91.56 537 ILE A CA 1
ATOM 4286 C C . ILE A 1 537 ? -13.197 14.577 17.484 1.00 91.56 537 ILE A C 1
ATOM 4288 O O . ILE A 1 537 ? -12.729 14.200 16.411 1.00 91.56 537 ILE A O 1
ATOM 4292 N N . ARG A 1 538 ? -13.419 15.874 17.730 1.00 88.19 538 ARG A N 1
ATOM 4293 C CA . ARG A 1 538 ? -13.155 16.937 16.745 1.00 88.19 538 ARG A CA 1
ATOM 4294 C C . ARG A 1 538 ? -11.676 17.017 16.355 1.00 88.19 538 ARG A C 1
ATOM 4296 O O . ARG A 1 538 ? -11.367 17.180 15.181 1.00 88.19 538 ARG A O 1
ATOM 4303 N N . GLN A 1 539 ? -10.770 16.905 17.325 1.00 85.69 539 GLN A N 1
ATOM 4304 C CA . GLN A 1 539 ? -9.326 17.071 17.112 1.00 85.69 539 GLN A CA 1
ATOM 4305 C C . GLN A 1 539 ? -8.610 15.769 16.726 1.00 85.69 539 GLN A C 1
ATOM 4307 O O . GLN A 1 539 ? -7.581 15.798 16.054 1.00 85.69 539 GLN A O 1
ATOM 4312 N N . ARG A 1 540 ? -9.121 14.624 17.189 1.00 87.88 540 ARG A N 1
ATOM 4313 C CA . ARG A 1 540 ? -8.452 13.313 17.154 1.00 87.88 540 ARG A CA 1
ATOM 4314 C C . ARG A 1 540 ? -9.282 12.224 16.471 1.00 87.88 540 ARG A C 1
ATOM 4316 O O . ARG A 1 540 ? -8.831 11.087 16.397 1.00 87.88 540 ARG A O 1
ATOM 4323 N N . GLY A 1 541 ? -10.438 12.566 15.901 1.00 81.75 541 GLY A N 1
ATOM 4324 C CA . GLY A 1 541 ? -11.297 11.676 15.108 1.00 81.75 541 GLY A CA 1
ATOM 4325 C C . GLY A 1 541 ? -10.758 11.313 13.717 1.00 81.75 541 GLY A C 1
ATOM 4326 O O . GLY A 1 541 ? -11.494 10.775 12.896 1.00 81.75 541 GLY A O 1
ATOM 4327 N N . GLY A 1 542 ? -9.494 11.631 13.418 1.00 74.75 542 GLY A N 1
ATOM 4328 C CA . GLY A 1 542 ? -8.903 11.466 12.089 1.00 74.75 542 GLY A CA 1
ATOM 4329 C C . GLY A 1 542 ? -9.260 12.596 11.111 1.00 74.75 542 GLY A C 1
ATOM 4330 O O . GLY A 1 542 ? -10.017 13.506 11.446 1.00 74.75 542 GLY A O 1
ATOM 4331 N N . PRO A 1 543 ? -8.741 12.560 9.872 1.00 66.50 543 PRO A N 1
ATOM 4332 C CA . PRO A 1 543 ? -8.999 13.584 8.853 1.00 66.50 543 PRO A CA 1
ATOM 4333 C C . PRO A 1 543 ? -10.414 13.519 8.274 1.00 66.50 543 PRO A C 1
ATOM 4335 O O . PRO A 1 543 ? -10.875 14.482 7.671 1.00 66.50 543 PRO A O 1
ATOM 4338 N N . LEU A 1 544 ? -11.123 12.407 8.487 1.00 70.81 544 LEU A N 1
ATOM 4339 C CA . LEU A 1 544 ? -12.559 12.310 8.229 1.00 70.81 544 LEU A CA 1
ATOM 4340 C C . LEU A 1 544 ? -13.404 12.723 9.450 1.00 70.81 544 LEU A C 1
ATOM 4342 O O . LEU A 1 544 ? -14.629 12.750 9.350 1.00 70.81 544 LEU A O 1
ATOM 4346 N N . GLN A 1 545 ? -12.755 13.093 10.563 1.00 70.44 545 GLN A N 1
ATOM 4347 C CA . GLN A 1 545 ? -13.333 13.655 11.786 1.00 70.44 545 GLN A CA 1
ATOM 4348 C C . GLN A 1 545 ? -14.604 12.915 12.236 1.00 70.44 545 GLN A C 1
ATOM 4350 O O . GLN A 1 545 ? -14.602 11.701 12.447 1.00 70.44 545 GLN A O 1
ATOM 4355 N N . SER A 1 546 ? -15.716 13.648 12.345 1.00 71.69 546 SER A N 1
ATOM 4356 C CA . SER A 1 546 ? -17.012 13.126 12.746 1.00 71.69 546 SER A CA 1
ATOM 4357 C C . SER A 1 546 ? -17.486 11.988 11.852 1.00 71.69 546 SER A C 1
ATOM 4359 O O . SER A 1 546 ? -18.151 11.108 12.363 1.00 71.69 546 SER A O 1
ATOM 4361 N N . LYS A 1 547 ? -17.105 11.891 10.572 1.00 79.06 547 LYS A N 1
ATOM 4362 C CA . LYS A 1 547 ? -17.589 10.795 9.711 1.00 79.06 547 LYS A CA 1
ATOM 4363 C C . LYS A 1 547 ? -17.201 9.413 10.240 1.00 79.06 547 LYS A C 1
ATOM 4365 O O . LYS A 1 547 ? -18.029 8.511 10.198 1.00 79.06 547 LYS A O 1
ATOM 4370 N N . GLN A 1 548 ? -15.989 9.248 10.780 1.00 82.06 548 GLN A N 1
ATOM 4371 C CA . GLN A 1 548 ? -15.592 7.983 11.412 1.00 82.06 548 GLN A CA 1
ATOM 4372 C C . GLN A 1 548 ? -16.364 7.739 12.716 1.00 82.06 548 GLN A C 1
ATOM 4374 O O . GLN A 1 548 ? -16.734 6.605 13.007 1.00 82.06 548 GLN A O 1
ATOM 4379 N N . TRP A 1 549 ? -16.654 8.793 13.478 1.00 87.38 549 TRP A N 1
ATOM 4380 C CA . TRP A 1 549 ? -17.430 8.711 14.718 1.00 87.38 549 TRP A CA 1
ATOM 4381 C C . TRP A 1 549 ? -18.926 8.429 14.502 1.00 87.38 549 TRP A C 1
ATOM 4383 O O . TRP A 1 549 ? -19.539 7.681 15.260 1.00 87.38 549 TRP A O 1
ATOM 4393 N N . GLU A 1 550 ? -19.504 8.999 13.449 1.00 85.56 550 GLU A N 1
ATOM 4394 C CA . GLU A 1 550 ? -20.889 8.784 13.027 1.00 85.56 550 GLU A CA 1
ATOM 4395 C C . GLU A 1 550 ? -21.065 7.442 12.299 1.00 85.56 550 GLU A C 1
ATOM 4397 O O . GLU A 1 550 ? -22.187 6.961 12.145 1.00 85.56 550 GLU A O 1
ATOM 4402 N N . SER A 1 551 ? -19.973 6.818 11.844 1.00 79.81 551 SER A N 1
ATOM 4403 C CA . SER A 1 551 ? -20.045 5.544 11.132 1.00 79.81 551 SER A CA 1
ATOM 4404 C C . SER A 1 551 ? -20.580 4.427 12.028 1.00 79.81 551 SER A C 1
ATOM 4406 O O . SER A 1 551 ? -20.242 4.346 13.211 1.00 79.81 551 SER A O 1
ATOM 4408 N N . SER A 1 552 ? -21.396 3.541 11.449 1.00 73.81 552 SER A N 1
ATOM 4409 C CA . SER A 1 552 ? -21.810 2.271 12.074 1.00 73.81 552 SER A CA 1
ATOM 4410 C C . SER A 1 552 ? -22.493 2.453 13.443 1.00 73.81 552 SER A C 1
ATOM 4412 O O . SER A 1 552 ? -22.390 1.637 14.349 1.00 73.81 552 SER A O 1
ATOM 4414 N N . GLY A 1 553 ? -23.147 3.600 13.659 1.00 81.62 553 GLY A N 1
ATOM 4415 C CA . GLY A 1 553 ? -23.806 3.896 14.931 1.00 81.62 553 GLY A CA 1
ATOM 4416 C C . GLY A 1 553 ? -22.860 3.956 16.138 1.00 81.62 553 GLY A C 1
ATOM 4417 O O . GLY A 1 553 ? -23.341 3.875 17.268 1.00 81.62 553 GLY A O 1
ATOM 4418 N N . ILE A 1 554 ? -21.542 4.122 15.940 1.00 87.62 554 ILE A N 1
ATOM 4419 C CA . ILE A 1 554 ? -20.552 4.190 17.030 1.00 87.62 554 ILE A CA 1
ATOM 4420 C C . ILE A 1 554 ? -20.926 5.293 18.023 1.00 87.62 554 ILE A C 1
ATOM 4422 O O . ILE A 1 554 ? -20.942 5.046 19.230 1.00 87.62 554 ILE A O 1
ATOM 4426 N N . ARG A 1 555 ? -21.294 6.481 17.527 1.00 91.31 555 ARG A N 1
ATOM 4427 C CA . ARG A 1 555 ? -21.803 7.572 18.363 1.00 91.31 555 ARG A CA 1
ATOM 4428 C C . ARG A 1 555 ? -23.042 7.170 19.160 1.00 91.31 555 ARG A C 1
ATOM 4430 O O . ARG A 1 555 ? -23.055 7.345 20.373 1.00 91.31 555 ARG A O 1
ATOM 4437 N N . ALA A 1 556 ? -24.054 6.608 18.501 1.00 92.00 556 ALA A N 1
ATOM 4438 C CA . ALA A 1 556 ? -25.302 6.213 19.154 1.00 92.00 556 ALA A CA 1
ATOM 4439 C C . ALA A 1 556 ? -25.060 5.161 20.250 1.00 92.00 556 ALA A C 1
ATOM 4441 O O . ALA A 1 556 ? -25.605 5.260 21.351 1.00 92.00 556 ALA A O 1
ATOM 4442 N N . LEU A 1 557 ? -24.184 4.191 19.977 1.00 91.75 557 LEU A N 1
ATOM 4443 C CA . LEU A 1 557 ? -23.759 3.197 20.952 1.00 91.75 557 LEU A CA 1
ATOM 4444 C C . LEU A 1 557 ? -22.984 3.842 22.107 1.00 91.75 557 LEU A C 1
ATOM 4446 O O . LEU A 1 557 ? -23.253 3.538 23.264 1.00 91.75 557 LEU A O 1
ATOM 4450 N N . ASN A 1 558 ? -22.058 4.760 21.829 1.00 94.56 558 ASN A N 1
ATOM 4451 C CA . ASN A 1 558 ? -21.355 5.492 22.878 1.00 94.56 558 ASN A CA 1
ATOM 4452 C C . ASN A 1 558 ? -22.313 6.306 23.761 1.00 94.56 558 ASN A C 1
ATOM 4454 O O . ASN A 1 558 ? -22.149 6.322 24.979 1.00 94.56 558 ASN A O 1
ATOM 4458 N N . ASP A 1 559 ? -23.320 6.945 23.171 1.00 95.19 559 ASP A N 1
ATOM 4459 C CA . ASP A 1 559 ? -24.329 7.712 23.901 1.00 95.19 559 ASP A CA 1
ATOM 4460 C C . ASP A 1 559 ? -25.181 6.807 24.810 1.00 95.19 559 ASP A C 1
ATOM 4462 O O . ASP A 1 559 ? -25.505 7.189 25.938 1.00 95.19 559 ASP A O 1
ATOM 4466 N N . GLU A 1 560 ? -25.508 5.588 24.366 1.00 95.56 560 GLU A N 1
ATOM 4467 C CA . GLU A 1 560 ? -26.169 4.566 25.193 1.00 95.56 560 GLU A CA 1
ATOM 4468 C C . GLU A 1 560 ? -25.273 4.096 26.349 1.00 95.56 560 GLU A C 1
ATOM 4470 O O . GLU A 1 560 ? -25.715 4.050 27.502 1.00 95.56 560 GLU A O 1
ATOM 4475 N N . LEU A 1 561 ? -23.998 3.811 26.068 1.00 95.38 561 LEU A N 1
ATOM 4476 C CA . LEU A 1 561 ? -23.015 3.429 27.085 1.00 95.38 561 LEU A CA 1
ATOM 4477 C C . LEU A 1 561 ? -22.843 4.536 28.127 1.00 95.38 561 LEU A C 1
ATOM 4479 O O . LEU A 1 561 ? -22.852 4.255 29.321 1.00 95.38 561 LEU A O 1
ATOM 4483 N N . TRP A 1 562 ? -22.759 5.798 27.700 1.00 96.94 562 TRP A N 1
ATOM 4484 C CA . TRP A 1 562 ? -22.657 6.948 28.596 1.00 96.94 562 TRP A CA 1
ATOM 4485 C C . TRP A 1 562 ? -23.895 7.101 29.483 1.00 96.94 562 TRP A C 1
ATOM 4487 O O . TRP A 1 562 ? -23.776 7.294 30.695 1.00 96.94 562 TRP A O 1
ATOM 4497 N N . ARG A 1 563 ? -25.102 7.002 28.906 1.00 97.00 563 ARG A N 1
ATOM 4498 C CA . ARG A 1 563 ? -26.358 7.047 29.677 1.00 97.00 563 ARG A CA 1
ATOM 4499 C C . ARG A 1 563 ? -26.418 5.920 30.705 1.00 97.00 563 ARG A C 1
ATOM 4501 O O . ARG A 1 563 ? -26.775 6.163 31.858 1.00 97.00 563 ARG A O 1
ATOM 4508 N N . THR A 1 564 ? -26.014 4.717 30.312 1.00 97.25 564 THR A N 1
ATOM 4509 C CA . THR A 1 564 ? -25.948 3.563 31.212 1.00 97.25 564 THR A CA 1
ATOM 4510 C C . THR A 1 564 ? -24.915 3.769 32.321 1.00 97.25 564 THR A C 1
ATOM 4512 O O . THR A 1 564 ? -25.220 3.520 33.486 1.00 97.25 564 THR A O 1
ATOM 4515 N N . ALA A 1 565 ? -23.725 4.281 31.993 1.00 97.06 565 ALA A N 1
ATOM 4516 C CA . ALA A 1 565 ? -22.678 4.612 32.959 1.00 97.06 565 ALA A CA 1
ATOM 4517 C C . ALA A 1 565 ? -23.200 5.560 34.038 1.00 97.06 565 ALA A C 1
ATOM 4519 O O . ALA A 1 565 ? -23.069 5.281 35.228 1.00 97.06 565 ALA A O 1
ATOM 4520 N N . ASN A 1 566 ? -23.875 6.633 33.617 1.00 96.38 566 ASN A N 1
ATOM 4521 C CA . ASN A 1 566 ? -24.483 7.597 34.525 1.00 96.38 566 ASN A CA 1
ATOM 4522 C C . ASN A 1 566 ? -25.511 6.939 35.457 1.00 96.38 566 ASN A C 1
ATOM 4524 O O . ASN A 1 566 ? -25.507 7.189 36.659 1.00 96.38 566 ASN A O 1
ATOM 4528 N N . LYS A 1 567 ? -26.359 6.055 34.919 1.00 96.88 567 LYS A N 1
ATOM 4529 C CA . LYS A 1 567 ? -27.381 5.340 35.694 1.00 96.88 567 LYS A CA 1
ATOM 4530 C C . LYS A 1 567 ? -26.785 4.363 36.714 1.00 96.88 567 LYS A C 1
ATOM 4532 O O . LYS A 1 567 ? -27.333 4.205 37.800 1.00 96.88 567 LYS A O 1
ATOM 4537 N N . VAL A 1 568 ? -25.707 3.660 36.361 1.00 97.62 568 VAL A N 1
ATOM 4538 C CA . VAL A 1 568 ? -25.163 2.549 37.167 1.00 97.62 568 VAL A CA 1
ATOM 4539 C C . VAL A 1 568 ? -24.042 2.994 38.105 1.00 97.62 568 VAL A C 1
ATOM 4541 O O . VAL A 1 568 ? -23.926 2.469 39.212 1.00 97.62 568 VAL A O 1
ATOM 4544 N N . TRP A 1 569 ? -23.197 3.928 37.675 1.00 97.25 569 TRP A N 1
ATOM 4545 C CA . TRP A 1 569 ? -22.008 4.361 38.412 1.00 97.25 569 TRP A CA 1
ATOM 4546 C C . TRP A 1 569 ? -22.123 5.777 39.000 1.00 97.25 569 TRP A C 1
ATOM 4548 O O . TRP A 1 569 ? -21.236 6.174 39.755 1.00 97.25 569 TRP A O 1
ATOM 4558 N N . GLY A 1 570 ? -23.197 6.515 38.695 1.00 95.88 570 GLY A N 1
ATOM 4559 C CA . GLY A 1 570 ? -23.487 7.859 39.213 1.00 95.88 570 GLY A CA 1
ATOM 4560 C C . GLY A 1 570 ? -23.506 8.932 38.119 1.00 95.88 570 GLY A C 1
ATOM 4561 O O . GLY A 1 570 ? -22.764 8.854 37.150 1.00 95.88 570 GLY A O 1
ATOM 4562 N N . GLU A 1 571 ? -24.347 9.958 38.246 1.00 93.62 571 GLU A N 1
ATOM 4563 C CA . GLU A 1 571 ? -24.664 10.861 37.122 1.00 93.62 571 GLU A CA 1
ATOM 4564 C C . GLU A 1 571 ? -23.570 11.874 36.751 1.00 93.62 571 GLU A C 1
ATOM 4566 O O . GLU A 1 571 ? -23.642 12.509 35.691 1.00 93.62 571 GLU A O 1
ATOM 4571 N N . HIS A 1 572 ? -22.572 12.038 37.616 1.00 95.06 572 HIS A N 1
ATOM 4572 C CA . HIS A 1 572 ? -21.601 13.124 37.550 1.00 95.06 572 HIS A CA 1
ATOM 4573 C C . HIS A 1 572 ? -20.168 12.576 37.522 1.00 95.06 572 HIS A C 1
ATOM 4575 O O . HIS A 1 572 ? -19.527 12.461 38.574 1.00 95.06 572 HIS A O 1
ATOM 4581 N N . PRO A 1 573 ? -19.668 12.169 36.339 1.00 97.00 573 PRO A N 1
ATOM 4582 C CA . PRO A 1 573 ? -18.271 11.794 36.195 1.00 97.00 573 PRO A CA 1
ATOM 4583 C C . PRO A 1 573 ? -17.353 13.003 36.392 1.00 97.00 573 PRO A C 1
ATOM 4585 O O . PRO A 1 573 ? -17.771 14.147 36.220 1.00 97.00 573 PRO A O 1
ATOM 4588 N N . ILE A 1 574 ? -16.095 12.728 36.727 1.00 96.75 574 ILE A N 1
ATOM 4589 C CA . ILE A 1 574 ? -15.042 13.732 36.893 1.00 96.75 574 ILE A CA 1
ATOM 4590 C C . ILE A 1 574 ? -14.000 13.549 35.793 1.00 96.75 574 ILE A C 1
ATOM 4592 O O . ILE A 1 574 ? -13.575 12.422 35.512 1.00 96.75 574 ILE A O 1
ATOM 4596 N N . LEU A 1 575 ? -13.584 14.666 35.197 1.00 96.25 575 LEU A N 1
ATOM 4597 C CA . LEU A 1 575 ? -12.472 14.730 34.260 1.00 96.25 575 LEU A CA 1
ATOM 4598 C C . LEU A 1 575 ? -11.160 14.884 35.037 1.00 96.25 575 LEU A C 1
ATOM 4600 O O . LEU A 1 575 ? -11.028 15.745 35.903 1.00 96.25 575 LEU A O 1
ATOM 4604 N N . SER A 1 576 ? -10.174 14.061 34.710 1.00 94.12 576 SER A N 1
ATOM 4605 C CA . SER A 1 576 ? -8.813 14.165 35.241 1.00 94.12 576 SER A CA 1
ATOM 4606 C C . SER A 1 576 ? -7.800 13.833 34.154 1.00 94.12 576 SER A C 1
ATOM 4608 O O . SER A 1 576 ? -8.127 13.121 33.206 1.00 94.12 576 SER A O 1
ATOM 4610 N N . GLU A 1 577 ? -6.567 14.296 34.298 1.00 89.06 577 GLU A N 1
ATOM 4611 C CA . GLU A 1 577 ? -5.452 13.900 33.439 1.00 89.06 577 GLU A CA 1
ATOM 4612 C C . GLU A 1 577 ? -4.467 13.062 34.250 1.00 89.06 577 GLU A C 1
ATOM 4614 O O . GLU A 1 577 ? -4.111 13.399 35.382 1.00 89.06 577 GLU A O 1
ATOM 4619 N N . GLU A 1 578 ? -4.048 11.933 33.689 1.00 81.69 578 GLU A N 1
ATOM 4620 C CA . GLU A 1 578 ? -3.032 11.103 34.328 1.00 81.69 578 GLU A CA 1
ATOM 4621 C C . GLU A 1 578 ? -1.661 11.768 34.154 1.00 81.69 578 GLU A C 1
ATOM 4623 O O . GLU A 1 578 ? -1.286 12.122 33.042 1.00 81.69 578 GLU A O 1
ATOM 4628 N N . ASN A 1 579 ? -0.916 11.938 35.253 1.00 68.00 579 ASN A N 1
ATOM 4629 C CA . ASN A 1 579 ? 0.376 12.643 35.316 1.00 68.00 579 ASN A CA 1
ATOM 4630 C C . ASN A 1 579 ? 0.334 14.176 35.155 1.00 68.00 579 ASN A C 1
ATOM 4632 O O . ASN A 1 579 ? 1.386 14.788 34.961 1.00 68.00 579 ASN A O 1
ATOM 4636 N N . ALA A 1 580 ? -0.829 14.820 35.300 1.00 55.19 580 ALA A N 1
ATOM 4637 C CA . ALA A 1 580 ? -0.857 16.270 35.488 1.00 55.19 580 ALA A CA 1
ATOM 4638 C C . ALA A 1 580 ? -0.116 16.649 36.791 1.00 55.19 580 ALA A C 1
ATOM 4640 O O . ALA A 1 580 ? -0.292 15.970 37.811 1.00 55.19 580 ALA A O 1
ATOM 4641 N N . PRO A 1 581 ? 0.717 17.709 36.798 1.00 44.97 581 PRO A N 1
ATOM 4642 C CA . PRO A 1 581 ? 1.356 18.179 38.021 1.00 44.97 581 PRO A CA 1
ATOM 4643 C C . PRO A 1 581 ? 0.286 18.467 39.082 1.00 44.97 581 PRO A C 1
ATOM 4645 O O . PRO A 1 581 ? -0.731 19.106 38.800 1.00 44.97 581 PRO A O 1
ATOM 4648 N N . ALA A 1 582 ? 0.501 17.952 40.297 1.00 39.09 582 ALA A N 1
ATOM 4649 C CA . ALA A 1 582 ? -0.464 18.029 41.389 1.00 39.09 582 ALA A CA 1
ATOM 4650 C C . ALA A 1 582 ? -0.899 19.488 41.631 1.00 39.09 582 ALA A C 1
ATOM 4652 O O . ALA A 1 582 ? -0.096 20.312 42.060 1.00 39.09 582 ALA A O 1
ATOM 4653 N N . GLY A 1 583 ? -2.167 19.802 41.335 1.00 40.12 583 GLY A N 1
ATOM 4654 C CA . GLY A 1 583 ? -2.773 21.121 41.568 1.00 40.12 583 GLY A CA 1
ATOM 4655 C C . GLY A 1 583 ? -3.263 21.880 40.326 1.00 40.12 583 GLY A C 1
ATOM 4656 O O . GLY A 1 583 ? -3.920 22.907 40.482 1.00 40.12 583 GLY A O 1
ATOM 4657 N N . GLY A 1 584 ? -3.011 21.398 39.104 1.00 37.59 584 GLY A N 1
ATOM 4658 C CA . GLY A 1 584 ? -3.531 22.032 37.887 1.00 37.59 584 GLY A CA 1
ATOM 4659 C C . GLY A 1 584 ? -4.975 21.626 37.575 1.00 37.59 584 GLY A C 1
ATOM 4660 O O . GLY A 1 584 ? -5.214 20.507 37.131 1.00 37.59 584 GLY A O 1
ATOM 4661 N N . ARG A 1 585 ? -5.952 22.528 37.753 1.00 43.44 585 ARG A N 1
ATOM 4662 C CA . ARG A 1 585 ? -7.244 22.400 37.051 1.00 43.44 585 ARG A CA 1
ATOM 4663 C C . ARG A 1 585 ? -6.981 22.551 35.554 1.00 43.44 585 ARG A C 1
ATOM 4665 O O . ARG A 1 585 ? -6.365 23.531 35.139 1.00 43.44 585 ARG A O 1
ATOM 4672 N N . ILE A 1 586 ? -7.456 21.596 34.761 1.00 45.78 586 ILE A N 1
ATOM 4673 C CA . ILE A 1 586 ? -7.353 21.632 33.303 1.00 45.78 586 ILE A CA 1
ATOM 4674 C C . ILE A 1 586 ? -8.316 22.713 32.810 1.00 45.78 586 ILE A C 1
ATOM 4676 O O . ILE A 1 586 ? -9.513 22.488 32.681 1.00 45.78 586 ILE A O 1
ATOM 4680 N N . LEU A 1 587 ? -7.807 23.915 32.550 1.00 39.81 587 LEU A N 1
ATOM 4681 C CA . LEU A 1 587 ? -8.527 24.870 31.720 1.00 39.81 587 LEU A CA 1
ATOM 4682 C C . LEU A 1 587 ? -8.391 24.374 30.284 1.00 39.81 587 LEU A C 1
ATOM 4684 O O . LEU A 1 587 ? -7.388 24.627 29.620 1.00 39.81 587 LEU A O 1
ATOM 4688 N N . LEU A 1 588 ? -9.396 23.637 29.814 1.00 42.12 588 LEU A N 1
ATOM 4689 C CA . LEU A 1 588 ? -9.622 23.510 28.384 1.00 42.12 588 LEU A CA 1
ATOM 4690 C C . LEU A 1 588 ? -9.846 24.936 27.873 1.00 42.12 588 LEU A C 1
ATOM 4692 O O . LEU A 1 588 ? -10.912 25.508 28.095 1.00 42.12 588 LEU A O 1
ATOM 4696 N N . ALA A 1 589 ? -8.819 25.538 27.273 1.00 36.47 589 ALA A N 1
ATOM 4697 C CA . ALA A 1 589 ? -8.971 26.774 26.529 1.00 36.47 589 ALA A CA 1
ATOM 4698 C C . ALA A 1 589 ? -9.935 26.466 25.381 1.00 36.47 589 ALA A C 1
ATOM 4700 O O . ALA A 1 589 ? -9.570 25.864 24.373 1.00 36.47 589 ALA A O 1
ATOM 4701 N N . VAL A 1 590 ? -11.210 26.772 25.605 1.00 33.56 590 VAL A N 1
ATOM 4702 C CA . VAL A 1 590 ? -12.206 26.819 24.550 1.00 33.56 590 VAL A CA 1
ATOM 4703 C C . VAL A 1 590 ? -11.820 28.042 23.734 1.00 33.56 590 VAL A C 1
ATOM 4705 O O . VAL A 1 590 ? -12.140 29.159 24.128 1.00 33.56 590 VAL A O 1
ATOM 4708 N N . ASP A 1 591 ? -11.076 27.842 22.647 1.00 30.67 591 ASP A N 1
ATOM 4709 C CA . ASP A 1 591 ? -10.988 28.856 21.599 1.00 30.67 591 ASP A CA 1
ATOM 4710 C C . ASP A 1 591 ? -12.404 29.032 21.050 1.00 30.67 591 ASP A C 1
ATOM 4712 O O . ASP A 1 591 ? -12.915 28.217 20.276 1.00 30.67 591 ASP A O 1
ATOM 4716 N N . THR A 1 592 ? -13.085 30.054 21.557 1.00 27.19 592 THR A N 1
ATOM 4717 C CA . THR A 1 592 ? -14.270 30.623 20.936 1.00 27.19 592 THR A CA 1
ATOM 4718 C C . THR A 1 592 ? -13.794 31.552 19.824 1.00 27.19 592 THR A C 1
ATOM 4720 O O . THR A 1 592 ? -13.635 32.749 20.056 1.00 27.19 592 THR A O 1
ATOM 4723 N N . GLU A 1 593 ? -13.552 30.987 18.643 1.00 30.42 593 GLU A N 1
ATOM 4724 C CA . GLU A 1 593 ? -13.678 31.697 17.362 1.00 30.42 593 GLU A CA 1
ATOM 4725 C C . GLU A 1 593 ? -14.822 31.091 16.547 1.00 30.42 593 GLU A C 1
ATOM 4727 O O . GLU A 1 593 ? -14.839 29.846 16.359 1.00 30.42 593 GLU A O 1
#

Secondary structure (DSSP, 8-state):
---SHHHHHHHH---------------------------------PPP------PPPGGGSS--HHHHHHH----HHHHHHIIIIIHHHHHT---SEEEEEEESHHHHHHHHHTT-SS-SSBS-TTTS-HHHHHHHHHHSSS---PBSSEEEEE-TT--HHHHHHHHHEE--TTS-EE-HHHHTTTSEEEEEEEE--TTT-BTTTBS-HHHHHHHHHHHHHHHTTSSEEEEEPPPP-SSS-HHHHHHHHHHHHHHHHHHHHHHTB--EEEEPPPTT--HHHHBSSSSPBPHHHHHHHHHHHHHHHHHHHHHHHHHHHHHHHS-EE-HHHHHHHHHHTT--HHHHHH-GGGGGGS-HHHHHHS-HHHHTHHHHSS-B-HHHHHHHHHHHHHHHSTTT--EEEEEETTEEEEEETTT--EEBTTBTT-B---TT-EEE-HHHHHHHHHHHHHHHTEEEEEEEEEEEEEE-----TTS----EEEEEEEEEEEEEEETTTTEEEEES-TT-TT--EEEESSS---HHHHHHHHHHHHHHHHHHS-TTTHHHHHGGGHHHHHHHHHHHHHHHH-S--EEEETT--TT----------